Protein AF-A0A7S1STJ5-F1 (afdb_monomer_lite)

Organism: NCBI:txid63592

Foldseek 3Di:
DDDDDDDPDDDDDDDDDPPWDFDDDPPPDDDDTDIWDQDPNDTDDDPVRVVVVVVVVVPDDDPPVPVVVVVVPVDDDDDDDPPPWDKDKAADDLEAEAEQPHDEWADDPPDDPPDRYGPAIWIWTQQDDPRNPDIDTDLQQKAKPDDPDPPDDGHRCVVRNNVVFPDDSNAFDKGKIKIWGFDPPDPPGDIDIGIHIYGNAYDEDVCWDTDPVRRDIADNNDDVVVCVVPDPDDDDDDDDDDDPPFAFKDKAFDDDLEAAAEAPDAEAAFDPVDPVQHDDVVRHYGPAMWIWGADPVRDIDTPLQQKFKQQDPCCLDDPNHSPPRRSDHPDDPDHGHGRPHPQDDSNDDQQDKTKMKIKGAHPHCSNDPVRIDIDIRIYGHHHPDDPCWDQAPQQRDTDNDPNVCVVVVVDDDDPFDWWAKDFQDDLEAEDEQQDADQAQLAEFPDQDSVPSPSRYTMHIHGPDPFDWDFDPPFPWVDPQADSVCNRRRNGDADKIKTWGWTGTSSRDIYDIGIGIYGHHHDDWDKDKDWAWDPPDDDPVSVVVVQVVCPPPVNPDPVSLVVLVVVCVVPCVPPVFDSVQKDWPGWDWDADPNTITTITIITGD

Secondary structure (DSSP, 8-state):
--PPP----------PPTT--BPP-GGG--PPP-B-EEETTEEE-SHHHHHHHHHHHTT--TTSSHHHHHHHHSS-S--S------EEEEES-SEEEEETT----BPPTT--TTSSSB--EEEEE-S-TT-TT--EE-GGG-EES--SSTTPPP-BHHHHTTTTS---TTS-EEEEEEEEE--TT-TTS--EEEEEEEEEE--PPBTB-B-TTSS-B-BTTB-HHHHHTT----------------PPPEEEESS-SEEEEETTPPPEE--TT-TT-SSBTTB-EE--EEEEEE-TTS-EEE-GGGEEES--GGGGSTTT--TT-BTT-SS-PPTTPBPS-TT--TTSPTT-EEEEEEEE--SS-TT-GGG-EEEEEEEEEE--SPTT-EEETTTTEEESS-HHHHHHHT-S-S--PPPEEEESS-SEEEEETTPPPSS--SB-SSS-TTTS-TT-SEEEE-SSS--EE-----EESSTT--HHHHHHT-PPSEEEEEEE--EETT--B---EEEEEEEE----EEEEEEEE-TT--SHHHHHHHHHHHHGGGG-SHHHHHHHHHHHHHHHHHH---GGGEEEEEEEEEEETTEEEEEEEEEE-

pLDDT: mean 75.42, std 16.95, range [32.88, 96.5]

Structure (mmCIF, N/CA/C/O backbone):
data_AF-A0A7S1STJ5-F1
#
_entry.id   AF-A0A7S1STJ5-F1
#
loop_
_atom_site.group_PDB
_atom_site.id
_atom_site.type_symbol
_atom_site.label_atom_id
_atom_site.label_alt_id
_atom_site.label_comp_id
_atom_site.label_asym_id
_atom_site.label_entity_id
_atom_site.label_seq_id
_atom_site.pdbx_PDB_ins_code
_atom_site.Cartn_x
_atom_site.Cartn_y
_atom_site.Cartn_z
_atom_site.occupancy
_atom_site.B_iso_or_equiv
_atom_site.auth_seq_id
_atom_site.auth_comp_id
_atom_site.auth_asym_id
_atom_site.auth_atom_id
_atom_site.pdbx_PDB_model_num
ATOM 1 N N . MET A 1 1 ? -14.440 -65.639 50.745 1.00 37.34 1 MET A N 1
ATOM 2 C CA . MET A 1 1 ? -13.569 -64.457 50.574 1.00 37.34 1 MET A CA 1
ATOM 3 C C . MET A 1 1 ? -13.535 -64.124 49.098 1.00 37.34 1 MET A C 1
ATOM 5 O O . MET A 1 1 ? -13.325 -65.032 48.309 1.00 37.34 1 MET A O 1
ATOM 9 N N . GLY A 1 2 ? -13.811 -62.869 48.757 1.00 35.41 2 GLY A N 1
ATOM 10 C CA . GLY A 1 2 ? -13.918 -62.371 47.385 1.00 35.41 2 GLY A CA 1
ATOM 11 C C . GLY A 1 2 ? -14.925 -61.227 47.335 1.00 35.41 2 GLY A C 1
ATOM 12 O O . GLY A 1 2 ? -16.040 -61.422 46.870 1.00 35.41 2 GLY A O 1
ATOM 13 N N . MET A 1 3 ? -14.561 -60.093 47.947 1.00 32.88 3 MET A N 1
ATOM 14 C CA . MET A 1 3 ? -15.344 -58.854 47.955 1.00 32.88 3 MET A CA 1
ATOM 15 C C . MET A 1 3 ? -15.446 -58.297 46.533 1.00 32.88 3 MET A C 1
ATOM 17 O O . MET A 1 3 ? -14.428 -58.101 45.873 1.00 32.88 3 MET A O 1
ATOM 21 N N . VAL A 1 4 ? -16.676 -58.046 46.090 1.00 35.16 4 VAL A N 1
ATOM 22 C CA . VAL A 1 4 ? -16.989 -57.279 44.883 1.00 35.16 4 VAL A CA 1
ATOM 23 C C . VAL A 1 4 ? -16.918 -55.798 45.257 1.00 35.16 4 VAL A C 1
ATOM 25 O O . VAL A 1 4 ? -17.493 -55.383 46.259 1.00 35.16 4 VAL A O 1
ATOM 28 N N . SER A 1 5 ? -16.139 -55.042 44.489 1.00 37.56 5 SER A N 1
ATOM 29 C CA . SER A 1 5 ? -15.895 -53.609 44.649 1.00 37.56 5 SER A CA 1
ATOM 30 C C . SER A 1 5 ? -17.166 -52.799 44.366 1.00 37.56 5 SER A C 1
ATOM 32 O O . SER A 1 5 ? -17.659 -52.813 43.242 1.00 37.56 5 SER A O 1
ATOM 34 N N . ASP A 1 6 ? -17.655 -52.078 45.378 1.00 40.31 6 ASP A N 1
ATOM 35 C CA . ASP A 1 6 ? -18.705 -51.058 45.275 1.00 40.31 6 ASP A CA 1
ATOM 36 C C . ASP A 1 6 ? -18.221 -49.866 44.426 1.00 40.31 6 ASP A C 1
ATOM 38 O O . ASP A 1 6 ? -17.415 -49.045 44.874 1.00 40.31 6 ASP A O 1
ATOM 42 N N . GLU A 1 7 ? -18.743 -49.732 43.206 1.00 38.06 7 GLU A N 1
ATOM 43 C CA . GLU A 1 7 ? -18.657 -48.493 42.428 1.00 38.06 7 GLU A CA 1
ATOM 44 C C . GLU A 1 7 ? -19.532 -47.417 43.092 1.00 38.06 7 GLU A C 1
ATOM 46 O O . GLU A 1 7 ? -20.757 -47.379 42.943 1.00 38.06 7 GLU A O 1
ATOM 51 N N . LYS A 1 8 ? -18.902 -46.511 43.845 1.00 36.31 8 LYS A N 1
ATOM 52 C CA . LYS A 1 8 ? -19.561 -45.311 44.374 1.00 36.31 8 LYS A CA 1
ATOM 53 C C . LYS A 1 8 ? -19.901 -44.357 43.225 1.00 36.31 8 LYS A C 1
ATOM 55 O O . LYS A 1 8 ? -19.104 -43.491 42.873 1.00 36.31 8 LYS A O 1
ATOM 60 N N . ARG A 1 9 ? -21.105 -44.480 42.663 1.00 37.47 9 ARG A N 1
ATOM 61 C CA . ARG A 1 9 ? -21.676 -43.476 41.751 1.00 37.47 9 ARG A CA 1
ATOM 62 C C . ARG A 1 9 ? -21.952 -42.187 42.527 1.00 37.47 9 ARG A C 1
ATOM 64 O O . ARG A 1 9 ? -22.750 -42.176 43.462 1.00 37.47 9 ARG A O 1
ATOM 71 N N . ARG A 1 10 ? -21.280 -41.099 42.152 1.00 40.88 10 ARG A N 1
ATOM 72 C CA . ARG A 1 10 ? -21.507 -39.761 42.709 1.00 40.88 10 ARG A CA 1
ATOM 73 C C . ARG A 1 10 ? -22.711 -39.156 41.980 1.00 40.88 10 ARG A C 1
ATOM 75 O O . ARG A 1 10 ? -22.597 -38.802 40.813 1.00 40.88 10 ARG A O 1
ATOM 82 N N . LEU A 1 11 ? -23.872 -39.099 42.635 1.00 41.25 11 LEU A N 1
ATOM 83 C CA . LEU A 1 11 ? -25.016 -38.343 42.117 1.00 41.25 11 LEU A CA 1
ATOM 84 C C . LEU A 1 11 ? -24.726 -36.848 42.291 1.00 41.25 11 LEU A C 1
ATOM 86 O O . LEU A 1 11 ? -24.525 -36.392 43.416 1.00 41.25 11 LEU A O 1
ATOM 90 N N . VAL A 1 12 ? -24.715 -36.102 41.190 1.00 51.16 12 VAL A N 1
ATOM 91 C CA . VAL A 1 12 ? -24.687 -34.636 41.193 1.00 51.16 12 VAL A CA 1
ATOM 92 C C . VAL A 1 12 ? -26.090 -34.165 40.825 1.00 51.16 12 VAL A C 1
ATOM 94 O O . VAL A 1 12 ? -26.603 -34.531 39.771 1.00 51.16 12 VAL A O 1
ATOM 97 N N . TYR A 1 13 ? -26.728 -33.405 41.715 1.00 48.94 13 TYR A N 1
ATOM 98 C CA . TYR A 1 13 ? -28.016 -32.769 41.447 1.00 48.94 13 TYR A CA 1
ATOM 99 C C . TYR A 1 13 ? -27.747 -31.373 40.889 1.00 48.94 13 TYR A C 1
ATOM 101 O O . TYR A 1 13 ? -27.229 -30.522 41.608 1.00 48.94 13 TYR A O 1
ATOM 109 N N . VAL A 1 14 ? -28.090 -31.154 39.622 1.00 64.38 14 VAL A N 1
ATOM 110 C CA . VAL A 1 14 ? -28.081 -29.827 38.995 1.00 64.38 14 VAL A CA 1
ATOM 111 C C . VAL A 1 14 ? -29.519 -29.333 38.950 1.00 64.38 14 VAL A C 1
ATOM 113 O O . VAL A 1 14 ? -30.405 -30.066 38.512 1.00 64.38 14 VAL A O 1
ATOM 116 N N . ASN A 1 15 ? -29.760 -28.131 39.470 1.00 71.75 15 ASN A N 1
ATOM 117 C CA . ASN A 1 15 ? -31.089 -27.535 39.544 1.00 71.75 15 ASN A CA 1
ATOM 118 C C . ASN A 1 15 ? -31.084 -26.248 38.718 1.00 71.75 15 ASN A C 1
ATOM 120 O O . ASN A 1 15 ? -30.435 -25.283 39.114 1.00 71.75 15 ASN A O 1
ATOM 124 N N . CYS A 1 16 ? -31.765 -26.264 37.574 1.00 77.31 16 CYS A N 1
ATOM 125 C CA . CYS A 1 16 ? -31.781 -25.134 36.651 1.00 77.31 16 CYS A CA 1
ATOM 126 C C . CYS A 1 16 ? -32.934 -24.159 36.951 1.00 77.31 16 CYS A C 1
ATOM 128 O O . CYS A 1 16 ? -33.992 -24.594 37.425 1.00 77.31 16 CYS A O 1
ATOM 130 N N . PRO A 1 17 ? -32.746 -22.853 36.692 1.00 76.88 17 PRO A N 1
ATOM 131 C CA . PRO A 1 17 ? -33.805 -21.850 36.710 1.00 76.88 17 PRO A CA 1
ATOM 132 C C . PRO A 1 17 ? -35.039 -22.236 35.866 1.00 76.88 17 PRO A C 1
ATOM 134 O O . PRO A 1 17 ? -34.932 -22.993 34.897 1.00 76.88 17 PRO A O 1
ATOM 137 N N . PRO A 1 18 ? -36.240 -21.721 36.196 1.00 63.88 18 PRO A N 1
ATOM 138 C CA . PRO A 1 18 ? -37.451 -21.989 35.422 1.00 63.88 18 PRO A CA 1
ATOM 139 C C . PRO A 1 18 ? -37.315 -21.530 33.963 1.00 63.88 18 PRO A C 1
ATOM 141 O O . PRO A 1 18 ? -37.124 -20.346 33.706 1.00 63.88 18 PRO A O 1
ATOM 144 N N . GLY A 1 19 ? -37.473 -22.460 33.018 1.00 72.44 19 GLY A N 1
ATOM 145 C CA . GLY A 1 19 ? -37.332 -22.202 31.576 1.00 72.44 19 GLY A CA 1
ATOM 146 C C . GLY A 1 19 ? -36.034 -22.737 30.968 1.00 72.44 19 GLY A C 1
ATOM 147 O O . GLY A 1 19 ? -35.928 -22.806 29.748 1.00 72.44 19 GLY A O 1
ATOM 148 N N . GLU A 1 20 ? -35.094 -23.187 31.799 1.00 81.00 20 GLU A N 1
ATOM 149 C CA . GLU A 1 20 ? -33.835 -23.793 31.371 1.00 81.00 20 GLU A CA 1
ATOM 150 C C . GLU A 1 20 ? -33.890 -25.326 31.478 1.00 81.00 20 GLU A C 1
ATOM 152 O O . GLU A 1 20 ? -34.545 -25.891 32.360 1.00 81.00 20 GLU A O 1
ATOM 157 N N . ILE A 1 21 ? -33.198 -26.019 30.575 1.00 80.12 21 ILE A N 1
ATOM 158 C CA . ILE A 1 21 ? -33.030 -27.475 30.580 1.00 80.12 21 ILE A CA 1
ATOM 159 C C . ILE A 1 21 ? -31.585 -27.842 30.927 1.00 80.12 21 ILE A C 1
ATOM 161 O O . ILE A 1 21 ? -30.655 -27.084 30.673 1.00 80.12 21 ILE A O 1
ATOM 165 N N . ILE A 1 22 ? -31.378 -29.025 31.505 1.00 79.81 22 ILE A N 1
ATOM 166 C CA . ILE A 1 22 ? -30.025 -29.547 31.742 1.00 79.81 22 ILE A CA 1
ATOM 167 C C . ILE A 1 22 ? -29.443 -29.989 30.399 1.00 79.81 22 ILE A C 1
ATOM 169 O O . ILE A 1 22 ? -30.043 -30.814 29.703 1.00 79.81 22 ILE A O 1
ATOM 173 N N . CYS A 1 23 ? -28.270 -29.468 30.053 1.00 80.50 23 CYS A N 1
ATOM 174 C CA . CYS A 1 23 ? -27.605 -29.780 28.798 1.00 80.50 23 CYS A CA 1
ATOM 175 C C . CYS A 1 23 ? -27.088 -31.232 28.780 1.00 80.50 23 CYS A C 1
ATOM 177 O O . CYS A 1 23 ? -26.470 -31.678 29.755 1.00 80.50 23 CYS A O 1
ATOM 179 N N . PRO A 1 24 ? -27.328 -32.003 27.701 1.00 64.94 24 PRO A N 1
ATOM 180 C CA . PRO A 1 24 ? -26.800 -33.356 27.584 1.00 64.94 24 PRO A CA 1
ATOM 181 C C . PRO A 1 24 ? -25.272 -33.325 27.431 1.00 64.94 24 PRO A C 1
ATOM 183 O O . PRO A 1 24 ? -24.729 -32.493 26.709 1.00 64.94 24 PRO A O 1
ATOM 186 N N . LEU A 1 25 ? -24.575 -34.253 28.095 1.00 63.88 25 LEU A N 1
ATOM 187 C CA . LEU A 1 25 ? -23.127 -34.423 27.944 1.00 63.88 25 LEU A CA 1
ATOM 188 C C . LEU A 1 25 ? -22.807 -34.846 26.505 1.00 63.88 25 LEU A C 1
ATOM 190 O O . LEU A 1 25 ? -23.194 -35.938 26.082 1.00 63.88 25 LEU A O 1
ATOM 194 N N . ILE A 1 26 ? -22.096 -33.991 25.773 1.00 49.69 26 ILE A N 1
ATOM 195 C CA . ILE A 1 26 ? -21.639 -34.278 24.412 1.00 49.69 26 ILE A CA 1
ATOM 196 C C . ILE A 1 26 ? -20.518 -35.334 24.502 1.00 49.69 26 ILE A C 1
ATOM 198 O O . ILE A 1 26 ? -19.576 -35.204 25.284 1.00 49.69 26 ILE A O 1
ATOM 202 N N . ASP A 1 27 ? -20.669 -36.431 23.758 1.00 46.19 27 ASP A N 1
ATOM 203 C CA . ASP A 1 27 ? -19.692 -37.522 23.584 1.00 46.19 27 ASP A CA 1
ATOM 204 C C . ASP A 1 27 ? -19.257 -38.316 24.825 1.00 46.19 27 ASP A C 1
ATOM 206 O O . ASP A 1 27 ? -18.177 -38.909 24.857 1.00 46.19 27 ASP A O 1
ATOM 210 N N . GLY A 1 28 ? -20.092 -38.385 25.865 1.00 48.00 28 GLY A N 1
ATOM 211 C CA . GLY A 1 28 ? -19.843 -39.277 27.008 1.00 48.00 28 GLY A CA 1
ATOM 212 C C . GLY A 1 28 ? -18.570 -38.960 27.808 1.00 48.00 28 GLY A C 1
ATOM 213 O O . GLY A 1 28 ? -18.177 -39.752 28.669 1.00 48.00 28 GLY A O 1
ATOM 214 N N . ARG A 1 29 ? -17.933 -37.808 27.562 1.00 45.75 29 ARG A N 1
ATOM 215 C CA . ARG A 1 29 ? -16.833 -37.288 28.379 1.00 45.75 29 ARG A CA 1
ATOM 216 C C . ARG A 1 29 ? -17.411 -36.633 29.633 1.00 45.75 29 ARG A C 1
ATOM 218 O O . ARG A 1 29 ? -18.421 -35.937 29.586 1.00 45.75 29 ARG A O 1
ATOM 225 N N . ALA A 1 30 ? -16.789 -36.897 30.778 1.00 45.50 30 ALA A N 1
ATOM 226 C CA . ALA A 1 30 ? -17.242 -36.413 32.078 1.00 45.50 30 ALA A CA 1
ATOM 227 C C . ALA A 1 30 ? -16.965 -34.904 32.239 1.00 45.50 30 ALA A C 1
ATOM 229 O O . ALA A 1 30 ? -15.931 -34.522 32.777 1.00 45.50 30 ALA A O 1
ATOM 230 N N . GLY A 1 31 ? -17.882 -34.060 31.767 1.00 60.03 31 GLY A N 1
ATOM 231 C CA . GLY A 1 31 ? -17.937 -32.628 32.082 1.00 60.03 31 GLY A CA 1
ATOM 232 C C . GLY A 1 31 ? -18.937 -32.318 33.210 1.00 60.03 31 GLY A C 1
ATOM 233 O O . GLY A 1 31 ? -19.781 -33.162 33.533 1.00 60.03 31 GLY A O 1
ATOM 234 N N . PRO A 1 32 ? -18.863 -31.134 33.847 1.00 62.59 32 PRO A N 1
ATOM 235 C CA . PRO A 1 32 ? -19.919 -30.668 34.742 1.00 62.59 32 PRO A CA 1
ATOM 236 C C . PRO A 1 32 ? -21.214 -30.451 33.944 1.00 62.59 32 PRO A C 1
ATOM 238 O O . PRO A 1 32 ? -21.195 -29.868 32.865 1.00 62.59 32 PRO A O 1
ATOM 241 N N . ALA A 1 33 ? -22.347 -30.935 34.459 1.00 67.00 33 ALA A N 1
ATOM 242 C CA . ALA A 1 33 ? -23.645 -30.667 33.847 1.00 67.00 33 ALA A CA 1
ATOM 243 C C . ALA A 1 33 ? -24.011 -29.186 34.043 1.00 67.00 33 ALA A C 1
ATOM 245 O O . ALA A 1 33 ? -24.039 -28.703 35.176 1.00 67.00 33 ALA A O 1
ATOM 246 N N . THR A 1 34 ? -24.279 -28.485 32.943 1.00 80.75 34 THR A N 1
ATOM 247 C CA . THR A 1 34 ? -24.654 -27.066 32.910 1.00 80.75 34 THR A CA 1
ATOM 248 C C . THR A 1 34 ? -26.129 -26.894 32.544 1.00 80.75 34 THR A C 1
ATOM 250 O O . THR A 1 34 ? -26.768 -27.805 32.003 1.00 80.75 34 THR A O 1
ATOM 253 N N . CYS A 1 35 ? -26.689 -25.736 32.892 1.00 80.25 35 CYS A N 1
ATOM 254 C CA . CYS A 1 35 ? -28.040 -25.341 32.505 1.00 80.25 35 CYS A CA 1
ATOM 255 C C . CYS A 1 35 ? -28.001 -24.605 31.164 1.00 80.25 35 CYS A C 1
ATOM 257 O O . CYS A 1 35 ? -27.044 -23.893 30.870 1.00 80.25 35 CYS A O 1
ATOM 259 N N . SER A 1 36 ? -29.014 -24.816 30.332 1.00 79.62 36 SER A N 1
ATOM 260 C CA . SER A 1 36 ? -29.137 -24.142 29.044 1.00 79.62 36 SER A CA 1
ATOM 261 C C . SER A 1 36 ? -29.586 -22.698 29.222 1.00 79.62 36 SER A C 1
ATOM 263 O O . SER A 1 36 ? -30.495 -22.463 30.011 1.00 79.62 36 SER A O 1
ATOM 265 N N . ILE A 1 37 ? -29.125 -21.779 28.383 1.00 75.00 37 ILE A N 1
ATOM 266 C CA . ILE A 1 37 ? -29.679 -20.420 28.332 1.00 75.00 37 ILE A CA 1
ATOM 267 C C . ILE A 1 37 ? -30.558 -20.289 27.092 1.00 75.00 37 ILE A C 1
ATOM 269 O O . ILE A 1 37 ? -30.177 -20.703 25.996 1.00 75.00 37 ILE A O 1
ATOM 273 N N . THR A 1 38 ? -31.759 -19.731 27.266 1.00 66.56 38 THR A N 1
ATOM 274 C CA . THR A 1 38 ? -32.644 -19.414 26.140 1.00 66.56 38 THR A CA 1
ATOM 275 C C . THR A 1 38 ? -32.473 -17.948 25.774 1.00 66.56 38 THR A C 1
ATOM 277 O O . THR A 1 38 ? -32.998 -17.067 26.449 1.00 66.56 38 THR A O 1
ATOM 280 N N . ALA A 1 39 ? -31.751 -17.697 24.686 1.00 61.47 39 ALA A N 1
ATOM 281 C CA . ALA A 1 39 ? -31.570 -16.373 24.110 1.00 61.47 39 ALA A CA 1
ATOM 282 C C . ALA A 1 39 ? -32.108 -16.390 22.675 1.00 61.47 39 ALA A C 1
ATOM 284 O O . ALA A 1 39 ? -31.948 -17.375 21.957 1.00 61.47 39 ALA A O 1
ATOM 285 N N . PHE A 1 40 ? -32.807 -15.328 22.269 1.00 63.62 40 PHE A N 1
ATOM 286 C CA . PHE A 1 40 ? -33.353 -15.190 20.908 1.00 63.62 40 PHE A CA 1
ATOM 287 C C . PHE A 1 40 ? -34.279 -16.344 20.460 1.00 63.62 40 PHE A C 1
ATOM 289 O O . PHE A 1 40 ? -34.378 -16.666 19.281 1.00 63.62 40 PHE A O 1
ATOM 296 N N . GLY A 1 41 ? -34.979 -16.985 21.405 1.00 70.19 41 GLY A N 1
ATOM 297 C CA . GLY A 1 41 ? -35.897 -18.096 21.120 1.00 70.19 41 GLY A CA 1
ATOM 298 C C . GLY A 1 41 ? -35.216 -19.439 20.824 1.00 70.19 41 GLY A C 1
ATOM 299 O O . GLY A 1 41 ? -35.915 -20.404 20.517 1.00 70.19 41 GLY A O 1
ATOM 300 N N . GLN A 1 42 ? -33.889 -19.520 20.951 1.00 61.34 42 GLN A N 1
ATOM 301 C CA . GLN A 1 42 ? -33.124 -20.760 20.845 1.00 61.34 42 GLN A CA 1
ATOM 302 C C . GLN A 1 42 ? -32.486 -21.121 22.189 1.00 61.34 42 GLN A C 1
ATOM 304 O O . GLN A 1 42 ? -32.014 -20.264 22.935 1.00 61.34 42 GLN A O 1
ATOM 309 N N . THR A 1 43 ? -32.503 -22.413 22.508 1.00 73.00 43 THR A N 1
ATOM 310 C CA . THR A 1 43 ? -31.938 -22.961 23.743 1.00 73.00 43 THR A CA 1
ATOM 311 C C . THR A 1 43 ? -30.510 -23.424 23.470 1.00 73.00 43 THR A C 1
ATOM 313 O O . THR A 1 43 ? -30.310 -24.396 22.743 1.00 73.00 43 THR A O 1
ATOM 316 N N . ASN A 1 44 ? -29.529 -22.731 24.048 1.00 74.00 44 ASN A N 1
ATOM 317 C CA . ASN A 1 44 ? -28.104 -22.978 23.832 1.00 74.00 44 ASN A CA 1
ATOM 318 C C . ASN A 1 44 ? -27.463 -23.689 25.031 1.00 74.00 44 ASN A C 1
ATOM 320 O O . ASN A 1 44 ? -27.851 -23.475 26.180 1.00 74.00 44 ASN A O 1
ATOM 324 N N . CYS A 1 45 ? -26.464 -24.527 24.750 1.00 74.06 45 CYS A N 1
ATOM 325 C CA . CYS A 1 45 ? -25.724 -25.331 25.723 1.00 74.06 45 CYS A CA 1
ATOM 326 C C . CYS A 1 45 ? -24.209 -25.196 25.503 1.00 74.06 45 CYS A C 1
ATOM 328 O O . CYS A 1 45 ? -23.770 -25.088 24.361 1.00 74.06 45 CYS A O 1
ATOM 330 N N . GLY A 1 46 ? -23.414 -25.268 26.578 1.00 67.31 46 GLY A N 1
ATOM 331 C CA . GLY A 1 46 ? -21.942 -25.209 26.519 1.00 67.31 46 GLY A CA 1
ATOM 332 C C . GLY A 1 46 ? -21.372 -23.785 26.577 1.00 67.31 46 GLY A C 1
ATOM 333 O O . GLY A 1 46 ? -22.054 -22.877 27.038 1.00 67.31 46 GLY A O 1
ATOM 334 N N . GLU A 1 47 ? -20.138 -23.591 26.101 1.00 53.03 47 GLU A N 1
ATOM 335 C CA . GLU A 1 47 ? -19.389 -22.314 26.168 1.00 53.03 47 GLU A CA 1
ATOM 336 C C . GLU A 1 47 ? -20.130 -21.134 25.515 1.00 53.03 47 GLU A C 1
ATOM 338 O O . GLU A 1 47 ? -20.035 -19.996 25.969 1.00 53.03 47 GLU A O 1
ATOM 343 N N . ASN A 1 48 ? -20.959 -21.412 24.505 1.00 49.81 48 ASN A N 1
ATOM 344 C CA . ASN A 1 48 ? -21.801 -20.404 23.863 1.00 49.81 48 ASN A CA 1
ATOM 345 C C . ASN A 1 48 ? -22.825 -19.793 24.831 1.00 49.81 48 ASN A C 1
ATOM 347 O O . ASN A 1 48 ? -23.148 -18.617 24.701 1.00 49.81 48 ASN A O 1
ATOM 351 N N . ALA A 1 49 ? -23.326 -20.559 25.807 1.00 57.81 49 ALA A N 1
ATOM 352 C CA . ALA A 1 49 ? -24.255 -20.043 26.811 1.00 57.81 49 ALA A CA 1
ATOM 353 C C . ALA A 1 49 ? -23.563 -19.032 27.744 1.00 57.81 49 ALA A C 1
ATOM 355 O O . ALA A 1 49 ? -24.143 -17.988 28.030 1.00 57.81 49 ALA A O 1
ATOM 356 N N . ASP A 1 50 ? -22.312 -19.288 28.135 1.00 54.16 50 ASP A N 1
ATOM 357 C CA . ASP A 1 50 ? -21.539 -18.394 29.009 1.00 54.16 50 ASP A CA 1
ATOM 358 C C . ASP A 1 50 ? -21.175 -17.078 28.298 1.00 54.16 50 ASP A C 1
ATOM 360 O O . ASP A 1 50 ? -21.262 -15.998 28.883 1.00 54.16 50 ASP A O 1
ATOM 364 N N . VAL A 1 51 ? -20.842 -17.134 27.004 1.00 49.34 51 VAL A N 1
ATOM 365 C CA . VAL A 1 51 ? -20.592 -15.937 26.179 1.00 49.34 51 VAL A CA 1
ATOM 366 C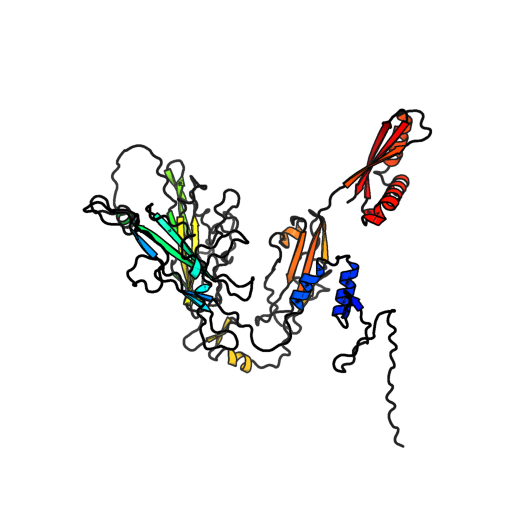 C . VAL A 1 51 ? -21.874 -15.118 25.979 1.00 49.34 51 VAL A C 1
ATOM 368 O O . VAL A 1 51 ? -21.854 -13.894 26.107 1.00 49.34 51 VAL A O 1
ATOM 371 N N . LEU A 1 52 ? -23.010 -15.777 25.723 1.00 50.34 52 LEU A N 1
ATOM 372 C CA . LEU A 1 52 ? -24.314 -15.121 25.561 1.00 50.34 52 LEU A CA 1
ATOM 373 C C . LEU A 1 52 ? -24.838 -14.496 26.861 1.00 50.34 52 LEU A C 1
ATOM 375 O O . LEU A 1 52 ? -25.430 -13.418 26.807 1.00 50.34 52 LEU A O 1
ATOM 379 N N . ALA A 1 53 ? -24.594 -15.128 28.012 1.00 54.78 53 ALA A N 1
ATOM 380 C CA . ALA A 1 53 ? -24.904 -14.556 29.321 1.00 54.78 53 ALA A CA 1
ATOM 381 C C . ALA A 1 53 ? -24.141 -13.242 29.544 1.00 54.78 53 ALA A C 1
ATOM 383 O O . ALA A 1 53 ? -24.734 -12.232 29.919 1.00 54.78 53 ALA A O 1
ATOM 384 N N . ASN A 1 54 ? -22.847 -13.232 29.212 1.00 52.00 54 ASN A N 1
ATOM 385 C CA . ASN A 1 54 ? -22.000 -12.052 29.364 1.00 52.00 54 ASN A CA 1
ATOM 386 C C . ASN A 1 54 ? -22.378 -10.917 28.401 1.00 52.00 54 ASN A C 1
ATOM 388 O O . ASN A 1 54 ? -22.267 -9.756 28.776 1.00 52.00 54 ASN A O 1
ATOM 392 N N . LEU A 1 55 ? -22.854 -11.220 27.186 1.00 46.97 55 LEU A N 1
ATOM 393 C CA . LEU A 1 55 ? -23.291 -10.209 26.210 1.00 46.97 55 LEU A CA 1
ATOM 394 C C . LEU A 1 55 ? -24.631 -9.548 26.571 1.00 46.97 55 LEU A C 1
ATOM 396 O O . LEU A 1 55 ? -24.846 -8.382 26.240 1.00 46.97 55 LEU A O 1
ATOM 400 N N . GLN A 1 56 ? -25.529 -10.258 27.258 1.00 51.94 56 GLN A N 1
ATOM 401 C CA . GLN A 1 56 ? -26.791 -9.678 27.734 1.00 51.94 56 GLN A CA 1
ATOM 402 C C . GLN A 1 56 ? -26.584 -8.715 28.913 1.00 51.94 56 GLN A C 1
ATOM 404 O O . GLN A 1 56 ? -27.293 -7.711 29.001 1.00 51.94 56 GLN A O 1
ATOM 409 N N . ASP A 1 57 ? -25.578 -8.958 29.756 1.00 47.56 57 ASP A N 1
ATOM 410 C CA . ASP A 1 57 ? -25.256 -8.098 30.904 1.00 47.56 57 ASP A CA 1
ATOM 411 C C . ASP A 1 57 ? -24.641 -6.735 30.511 1.00 47.56 57 ASP A C 1
ATOM 413 O O . ASP A 1 57 ? -24.696 -5.792 31.299 1.00 47.56 57 ASP A O 1
ATOM 417 N N . VAL A 1 58 ? -24.122 -6.574 29.282 1.00 42.84 58 VAL A N 1
ATOM 418 C CA . VAL A 1 58 ? -23.572 -5.294 28.765 1.00 42.84 58 VAL A CA 1
ATOM 419 C C . VAL A 1 58 ? -24.551 -4.460 27.925 1.00 42.84 58 VAL A C 1
ATOM 421 O O . VAL A 1 58 ? -24.160 -3.445 27.350 1.00 42.84 58 VAL A O 1
ATOM 424 N N . GLY A 1 59 ? -25.837 -4.824 27.877 1.00 34.62 59 GLY A N 1
ATOM 425 C CA . GLY A 1 59 ? -26.888 -3.948 27.337 1.00 34.62 59 GLY A CA 1
ATOM 426 C C . GLY A 1 59 ? -26.873 -3.739 25.816 1.00 34.62 59 GLY A C 1
ATOM 427 O O . GLY A 1 59 ? -27.502 -2.800 25.326 1.00 34.62 59 GLY A O 1
ATOM 428 N N . LEU A 1 60 ? -26.193 -4.602 25.056 1.00 40.56 60 LEU A N 1
ATOM 429 C CA . LEU A 1 60 ? -26.264 -4.593 23.594 1.00 40.56 60 LEU A CA 1
ATOM 430 C C . LEU A 1 60 ? -27.667 -5.033 23.148 1.00 40.56 60 LEU A C 1
ATOM 432 O O . LEU A 1 60 ? -28.098 -6.159 23.403 1.00 40.56 60 LEU A O 1
ATOM 436 N N . SER A 1 61 ? -28.407 -4.115 22.520 1.00 45.00 61 SER A N 1
ATOM 437 C CA . SER A 1 61 ? -29.752 -4.385 22.013 1.00 45.00 61 SER A CA 1
ATOM 438 C C . SER A 1 61 ? -29.721 -5.211 20.720 1.00 45.00 61 SER A C 1
ATOM 440 O O . SER A 1 61 ? -28.705 -5.316 20.032 1.00 45.00 61 SER A O 1
ATOM 442 N N . ALA A 1 62 ? -30.874 -5.812 20.420 1.00 43.56 62 ALA A N 1
ATOM 443 C CA . ALA A 1 62 ? -31.094 -6.890 19.456 1.00 43.56 62 ALA A CA 1
ATOM 444 C C . ALA A 1 62 ? -30.633 -6.639 18.006 1.00 43.56 62 ALA A C 1
ATOM 446 O O . ALA A 1 62 ? -30.536 -7.602 17.249 1.00 43.56 62 ALA A O 1
ATOM 447 N N . ASP A 1 63 ? -30.324 -5.402 17.621 1.00 43.62 63 ASP A N 1
ATOM 448 C CA . ASP A 1 63 ? -30.057 -5.065 16.220 1.00 43.62 63 ASP A CA 1
ATOM 449 C C . ASP A 1 63 ? -28.575 -5.220 15.823 1.00 43.62 63 ASP A C 1
ATOM 451 O O . ASP A 1 63 ? -28.292 -5.413 14.649 1.00 43.62 63 ASP A O 1
ATOM 455 N N . GLY A 1 64 ? -27.628 -5.219 16.774 1.00 38.88 64 GLY A N 1
ATOM 456 C CA . GLY A 1 64 ? -26.184 -5.326 16.473 1.00 38.88 64 GLY A CA 1
ATOM 457 C C . GLY A 1 64 ? -25.567 -6.726 16.615 1.00 38.88 64 GLY A C 1
ATOM 458 O O . GLY A 1 64 ? -24.457 -6.960 16.151 1.00 38.88 64 GLY A O 1
ATOM 459 N N . GLY A 1 65 ? -26.252 -7.665 17.277 1.00 41.22 65 GLY A N 1
ATOM 460 C CA . GLY A 1 65 ? -25.696 -8.991 17.594 1.00 41.22 65 GLY A CA 1
ATOM 461 C C . GLY A 1 65 ? -25.991 -10.092 16.570 1.00 41.22 65 GLY A C 1
ATOM 462 O O . GLY A 1 65 ? -25.359 -11.144 16.621 1.00 41.22 65 GLY A O 1
ATOM 463 N N . SER A 1 66 ? -26.955 -9.881 15.666 1.00 41.16 66 SER A N 1
ATOM 464 C CA . SER A 1 66 ? -27.389 -10.911 14.707 1.00 41.16 66 SER A CA 1
ATOM 465 C C . SER A 1 66 ? -26.469 -11.026 13.486 1.00 41.16 66 SER A C 1
ATOM 467 O O . SER A 1 66 ? -26.135 -12.146 13.108 1.00 41.16 66 SER A O 1
ATOM 469 N N . GLU A 1 67 ? -25.955 -9.906 12.961 1.00 45.03 67 GLU A N 1
ATOM 470 C CA . GLU A 1 67 ? -24.960 -9.900 11.870 1.00 45.03 67 GLU A CA 1
ATOM 471 C C . GLU A 1 67 ? -23.642 -10.569 12.289 1.00 45.03 67 GLU A C 1
ATOM 473 O O . GLU A 1 67 ? -23.064 -11.332 11.524 1.00 45.03 67 GLU A O 1
ATOM 478 N N . PHE A 1 68 ? -23.216 -10.389 13.544 1.00 41.31 68 PHE A N 1
ATOM 479 C CA . PHE A 1 68 ? -21.966 -10.966 14.054 1.00 41.31 68 PHE A CA 1
ATOM 480 C C . PHE A 1 68 ? -22.013 -12.500 14.232 1.00 41.31 68 PHE A C 1
ATOM 482 O O . PHE A 1 68 ? -20.975 -13.161 14.232 1.00 41.31 68 PHE A O 1
ATOM 489 N N . LEU A 1 69 ? -23.205 -13.089 14.410 1.00 39.41 69 LEU A N 1
ATOM 490 C CA . LEU A 1 69 ? -23.373 -14.531 14.649 1.00 39.41 69 LEU A CA 1
ATOM 491 C C . LEU A 1 69 ? -23.760 -15.321 13.392 1.00 39.41 69 LEU A C 1
ATOM 493 O O . LEU A 1 69 ? -23.392 -16.495 13.305 1.00 39.41 69 LEU A O 1
ATOM 497 N N . GLU A 1 70 ? -24.435 -14.710 12.411 1.00 46.31 70 GLU A N 1
ATOM 498 C CA . GLU A 1 70 ? -24.645 -15.348 11.099 1.00 46.31 70 GLU A CA 1
ATOM 499 C C . GLU A 1 70 ? -23.317 -15.545 10.347 1.00 46.31 70 GLU A C 1
ATOM 501 O O . GLU A 1 70 ? -23.150 -16.561 9.673 1.00 46.31 70 GLU A O 1
ATOM 50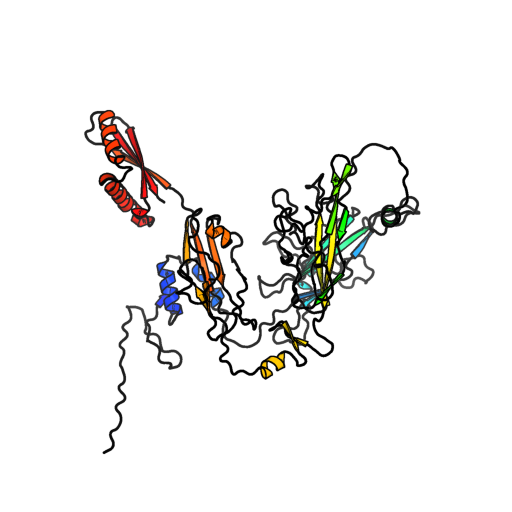6 N N . GLU A 1 71 ? -22.332 -14.669 10.568 1.00 46.19 71 GLU A N 1
ATOM 507 C CA . GLU A 1 71 ? -20.989 -14.772 9.981 1.00 46.19 71 GLU A CA 1
ATOM 508 C C . GLU A 1 71 ? -20.114 -15.863 10.644 1.00 46.19 71 GLU A C 1
ATOM 510 O O . GLU A 1 71 ? -19.255 -16.451 9.992 1.00 46.19 71 GLU A O 1
ATOM 515 N N . GLN A 1 72 ? -20.359 -16.226 11.914 1.00 41.25 72 GLN A N 1
ATOM 516 C CA . GLN A 1 72 ? -19.592 -17.286 12.597 1.00 41.25 72 GLN A CA 1
ATOM 517 C C . GLN A 1 72 ? -20.176 -18.701 12.472 1.00 41.25 72 GLN A C 1
ATOM 519 O O . GLN A 1 72 ? -19.445 -19.673 12.663 1.00 41.25 72 GLN A O 1
ATOM 524 N N . GLN A 1 73 ? -21.470 -18.861 12.177 1.00 42.00 73 GLN A N 1
ATOM 525 C CA . GLN A 1 73 ? -22.087 -20.195 12.101 1.00 42.00 73 GLN A CA 1
ATOM 526 C C . GLN A 1 73 ? -21.966 -20.871 10.728 1.00 42.00 73 GLN A C 1
ATOM 528 O O . GLN A 1 73 ? -22.245 -22.068 10.631 1.00 42.00 73 GLN A O 1
ATOM 533 N N . GLN A 1 74 ? -21.535 -20.157 9.682 1.00 42.53 74 GLN A N 1
ATOM 534 C CA . GLN A 1 74 ? -21.379 -20.742 8.345 1.00 42.53 74 GLN A CA 1
ATOM 535 C C . GLN A 1 74 ? -20.030 -21.416 8.085 1.00 42.53 74 GLN A C 1
ATOM 537 O O . GLN A 1 74 ? -19.955 -22.232 7.170 1.00 42.53 74 GLN A O 1
ATOM 542 N N . ASP A 1 75 ? -19.035 -21.222 8.950 1.00 42.19 75 ASP A N 1
ATOM 543 C CA . ASP A 1 75 ? -17.746 -21.901 8.840 1.00 42.19 75 ASP A CA 1
ATOM 544 C C . ASP A 1 75 ? -17.380 -22.638 10.129 1.00 42.19 75 ASP A C 1
ATOM 546 O O . ASP A 1 75 ? -16.850 -22.053 11.074 1.00 42.19 75 ASP A O 1
ATOM 550 N N . ARG A 1 76 ? -17.651 -23.954 10.149 1.00 39.53 76 ARG A N 1
ATOM 551 C CA . ARG A 1 76 ? -16.735 -25.021 10.622 1.00 39.53 76 ARG A CA 1
ATOM 552 C C . ARG A 1 76 ? -17.454 -26.367 10.780 1.00 39.53 76 ARG A C 1
ATOM 554 O O . ARG A 1 76 ? -18.083 -26.639 11.797 1.00 39.53 76 ARG A O 1
ATOM 561 N N . GLN A 1 77 ? -17.196 -27.286 9.851 1.00 34.00 77 GLN A N 1
ATOM 562 C CA . GLN A 1 77 ? -16.481 -28.532 10.166 1.00 34.00 77 GLN A CA 1
ATOM 563 C C . GLN A 1 77 ? -15.798 -29.093 8.900 1.00 34.00 77 GLN A C 1
ATOM 565 O O . GLN A 1 77 ? -16.218 -28.775 7.791 1.00 34.00 77 GLN A O 1
ATOM 570 N N . PRO A 1 78 ? -14.696 -29.847 9.060 1.00 53.78 78 PRO A N 1
ATOM 571 C CA . PRO A 1 78 ? -13.515 -29.719 8.218 1.00 53.78 78 PRO A CA 1
ATOM 572 C C . PRO A 1 78 ? -13.441 -30.799 7.139 1.00 53.78 78 PRO A C 1
ATOM 574 O O . PRO A 1 78 ? -13.706 -31.960 7.422 1.00 53.78 78 PRO A O 1
ATOM 577 N N . GLU A 1 79 ? -12.991 -30.427 5.941 1.00 40.03 79 GLU A N 1
ATOM 578 C CA . GLU A 1 79 ? -12.016 -31.187 5.149 1.00 40.03 79 GLU A CA 1
ATOM 579 C C . GLU A 1 79 ? -11.651 -30.415 3.867 1.00 40.03 79 GLU A C 1
ATOM 581 O O . GLU A 1 79 ? -12.512 -29.926 3.143 1.00 40.03 79 GLU A O 1
ATOM 586 N N . SER A 1 80 ? -10.350 -30.406 3.570 1.00 38.00 80 SER A N 1
ATOM 587 C CA . SER A 1 80 ? -9.655 -29.874 2.387 1.00 38.00 80 SER A CA 1
ATOM 588 C C . SER A 1 80 ? -9.242 -28.390 2.389 1.00 38.00 80 SER A C 1
ATOM 590 O O . SER A 1 80 ? -10.022 -27.479 2.613 1.00 38.00 80 SER A O 1
ATOM 592 N N . ALA A 1 81 ? -7.939 -28.206 2.163 1.00 40.28 81 ALA A N 1
ATOM 593 C CA . ALA A 1 81 ? -7.173 -26.967 2.121 1.00 40.28 81 ALA A CA 1
ATOM 594 C C . ALA A 1 81 ? -7.860 -25.804 1.380 1.00 40.28 81 ALA A C 1
ATOM 596 O O . ALA A 1 81 ? -8.137 -25.915 0.184 1.00 40.28 81 ALA A O 1
ATOM 597 N N . ASN A 1 82 ? -8.002 -24.666 2.070 1.00 41.50 82 ASN A N 1
ATOM 598 C CA . ASN A 1 82 ? -8.211 -23.353 1.460 1.00 41.50 82 ASN A CA 1
ATOM 599 C C . ASN A 1 82 ? -6.934 -22.945 0.721 1.00 41.50 82 ASN A C 1
ATOM 601 O O . ASN A 1 82 ? -6.070 -22.252 1.251 1.00 41.50 82 ASN A O 1
ATOM 605 N N . VAL A 1 83 ? -6.798 -23.424 -0.511 1.00 46.53 83 VAL A N 1
ATOM 606 C CA . VAL A 1 83 ? -5.919 -22.794 -1.492 1.00 46.53 83 VAL A CA 1
ATOM 607 C C . VAL A 1 83 ? -6.709 -21.606 -2.030 1.00 46.53 83 VAL A C 1
ATOM 609 O O . VAL A 1 83 ? -7.657 -21.802 -2.789 1.00 46.53 83 VAL A O 1
ATOM 612 N N . VAL A 1 84 ? -6.375 -20.394 -1.585 1.00 52.53 84 VAL A N 1
ATOM 613 C CA . VAL A 1 84 ? -6.928 -19.162 -2.162 1.00 52.53 84 VAL A CA 1
ATOM 614 C C . VAL A 1 84 ? -6.440 -19.086 -3.605 1.00 52.53 84 VAL A C 1
ATOM 616 O O . VAL A 1 84 ? -5.243 -19.180 -3.868 1.00 52.53 84 VAL A O 1
ATOM 619 N N . ALA A 1 85 ? -7.368 -18.996 -4.554 1.00 56.78 85 ALA A N 1
ATOM 620 C CA . ALA A 1 85 ? -7.031 -18.968 -5.971 1.00 56.78 85 ALA A CA 1
ATOM 621 C C . ALA A 1 85 ? -6.425 -17.617 -6.317 1.00 56.78 85 ALA A C 1
ATOM 623 O O . ALA A 1 85 ? -7.133 -16.609 -6.326 1.00 56.78 85 ALA A O 1
ATOM 624 N N . GLU A 1 86 ? -5.132 -17.582 -6.624 1.00 70.06 86 GLU A N 1
ATOM 625 C CA . GLU A 1 86 ? -4.528 -16.362 -7.138 1.00 70.06 86 GLU A CA 1
ATOM 626 C C . GLU A 1 86 ? -5.084 -16.068 -8.535 1.00 70.06 86 GLU A C 1
ATOM 628 O O . GLU A 1 86 ? -5.111 -16.925 -9.428 1.00 70.06 86 GLU A O 1
ATOM 633 N N . ALA A 1 87 ? -5.587 -14.848 -8.704 1.00 81.44 87 ALA A N 1
ATOM 634 C CA . ALA A 1 87 ? -6.007 -14.339 -9.995 1.00 81.44 87 ALA A CA 1
ATOM 635 C C . ALA A 1 87 ? -4.772 -13.859 -10.758 1.00 81.44 87 ALA A C 1
ATOM 637 O O . ALA A 1 87 ? -3.997 -13.061 -10.239 1.00 81.44 87 ALA A O 1
ATOM 638 N N . THR A 1 88 ? -4.611 -14.269 -12.010 1.00 86.81 88 THR A N 1
ATOM 639 C CA . THR A 1 88 ? -3.628 -13.672 -12.916 1.00 86.81 88 THR A CA 1
ATOM 640 C C . THR A 1 88 ? -4.349 -12.908 -14.016 1.00 86.81 88 THR A C 1
ATOM 642 O O . THR A 1 88 ? -5.389 -13.338 -14.513 1.00 86.81 88 THR A O 1
ATOM 645 N N . LEU A 1 89 ? -3.811 -11.746 -14.379 1.00 91.44 89 LEU A N 1
ATOM 646 C CA . LEU A 1 89 ? -4.301 -10.902 -15.465 1.00 91.44 89 LEU A CA 1
ATOM 647 C C . LEU A 1 89 ? -3.241 -10.872 -16.561 1.00 91.44 89 LEU A C 1
ATOM 649 O O . LEU A 1 89 ? -2.119 -10.428 -16.336 1.00 91.44 89 LEU A O 1
ATOM 653 N N . SER A 1 90 ? -3.604 -11.322 -17.756 1.00 91.38 90 SER A N 1
ATOM 654 C CA . SER A 1 90 ? -2.767 -11.243 -18.947 1.00 91.38 90 SER A CA 1
ATOM 655 C C . SER A 1 90 ? -3.420 -10.314 -19.958 1.00 91.38 90 SER A C 1
ATOM 657 O O . SER A 1 90 ? -4.463 -10.605 -20.544 1.00 91.38 90 SER A O 1
ATOM 659 N N . CYS A 1 91 ? -2.809 -9.156 -20.144 1.00 88.88 91 CYS A N 1
ATOM 660 C CA . CYS A 1 91 ? -3.230 -8.172 -21.123 1.00 88.88 91 CYS A CA 1
ATOM 661 C C . CYS A 1 91 ? -2.466 -8.398 -22.443 1.00 88.88 91 CYS A C 1
ATOM 663 O O . CYS A 1 91 ? -1.423 -9.046 -22.470 1.00 88.88 91 CYS A O 1
ATOM 665 N N . GLY A 1 92 ? -2.991 -7.885 -23.562 1.00 84.44 92 GLY A N 1
ATOM 666 C CA . GLY A 1 92 ? -2.224 -7.736 -24.809 1.00 84.44 92 GLY A CA 1
ATOM 667 C C . GLY A 1 92 ? -1.047 -6.761 -24.650 1.00 84.44 92 GLY A C 1
ATOM 668 O O . GLY A 1 92 ? -0.485 -6.637 -23.576 1.00 84.44 92 GLY A O 1
ATOM 669 N N . PHE A 1 93 ? -0.684 -6.018 -25.697 1.00 85.75 93 PHE A N 1
ATOM 670 C CA . PHE A 1 93 ? 0.424 -5.058 -25.600 1.00 85.75 93 PHE A CA 1
ATOM 671 C C . PHE A 1 93 ? 0.243 -4.059 -24.442 1.00 85.75 93 PHE A C 1
ATOM 673 O O . PHE A 1 93 ? -0.826 -3.458 -24.293 1.00 85.75 93 PHE A O 1
ATOM 680 N N . ASP A 1 94 ? 1.313 -3.853 -23.673 1.00 86.06 94 ASP A N 1
ATOM 681 C CA . ASP A 1 94 ? 1.352 -2.904 -22.552 1.00 86.06 94 ASP A CA 1
ATOM 682 C C . ASP A 1 94 ? 1.264 -1.450 -23.033 1.00 86.06 94 ASP A C 1
ATOM 684 O O . ASP A 1 94 ? 0.865 -0.556 -22.289 1.00 86.06 94 ASP A O 1
ATOM 688 N N . THR A 1 95 ? 1.627 -1.200 -24.296 1.00 89.56 95 THR A N 1
ATOM 689 C CA . THR A 1 95 ? 1.488 0.097 -24.963 1.00 89.56 95 THR A CA 1
ATOM 690 C C . THR A 1 95 ? 0.796 -0.051 -26.314 1.00 89.56 95 THR A C 1
ATOM 692 O O . THR A 1 95 ? 1.172 -0.902 -27.120 1.00 89.56 95 THR A O 1
ATOM 695 N N . VAL A 1 96 ? -0.186 0.810 -26.583 1.00 93.38 96 VAL A N 1
ATOM 696 C CA . VAL A 1 96 ? -0.899 0.892 -27.865 1.00 93.38 96 VAL A CA 1
ATOM 697 C C . VAL A 1 96 ? -0.806 2.313 -28.410 1.00 93.38 96 VAL A C 1
ATOM 699 O O . VAL A 1 96 ? -1.059 3.275 -27.688 1.00 93.38 96 VAL A O 1
ATOM 702 N N . SER A 1 97 ? -0.463 2.450 -29.689 1.00 94.44 97 SER A N 1
ATOM 703 C CA . SER A 1 97 ? -0.436 3.735 -30.391 1.00 94.44 97 SER A CA 1
ATOM 704 C C . SER A 1 97 ? -1.709 3.925 -31.211 1.00 94.44 97 SER A C 1
ATOM 706 O O . SER A 1 97 ? -2.054 3.074 -32.028 1.00 94.44 97 SER A O 1
ATOM 708 N N . VAL A 1 98 ? -2.392 5.047 -31.003 1.00 95.88 98 VAL A N 1
ATOM 709 C CA . VAL A 1 98 ? -3.659 5.404 -31.654 1.00 95.88 98 VAL A CA 1
ATOM 710 C C . VAL A 1 98 ? -3.465 6.724 -32.401 1.00 95.88 98 VAL A C 1
ATOM 712 O O . VAL A 1 98 ? -3.113 7.711 -31.763 1.00 95.88 98 VAL A O 1
ATOM 715 N N . PRO A 1 99 ? -3.699 6.810 -33.719 1.00 96.06 99 PRO A N 1
ATOM 716 C CA . PRO A 1 99 ? -3.586 8.080 -34.426 1.00 96.06 99 PRO A CA 1
ATOM 717 C C . PRO A 1 99 ? -4.591 9.125 -33.933 1.00 96.06 99 PRO A C 1
ATOM 719 O O . PRO A 1 99 ? -5.716 8.808 -33.543 1.00 96.06 99 PRO A O 1
ATOM 722 N N . LEU A 1 100 ? -4.192 10.396 -33.971 1.00 94.94 100 LEU A N 1
ATOM 723 C CA . LEU A 1 100 ? -5.036 11.516 -33.574 1.00 94.94 100 LEU A CA 1
ATOM 724 C C . LEU A 1 100 ? -6.359 11.515 -34.357 1.00 94.94 100 LEU A C 1
ATOM 726 O O . LEU A 1 100 ? -6.371 11.531 -35.588 1.00 94.94 100 LEU A O 1
ATOM 730 N N . ASN A 1 101 ? -7.463 11.601 -33.617 1.00 94.94 101 ASN A N 1
ATOM 731 C CA . ASN A 1 101 ? -8.857 11.511 -34.057 1.00 94.94 101 ASN A CA 1
ATOM 732 C C . ASN A 1 101 ? -9.350 10.122 -34.488 1.00 94.94 101 ASN A C 1
ATOM 734 O O . ASN A 1 101 ? -10.533 10.005 -34.817 1.00 94.94 101 ASN A O 1
ATOM 738 N N . GLU A 1 102 ? -8.522 9.077 -34.442 1.00 96.12 102 GLU A N 1
ATOM 739 C CA . GLU A 1 102 ? -9.016 7.714 -34.636 1.00 96.12 102 GLU A CA 1
ATOM 740 C C . GLU A 1 102 ? -9.740 7.236 -33.369 1.00 96.12 102 GLU A C 1
ATOM 742 O O . GLU A 1 102 ? -9.268 7.470 -32.250 1.00 96.12 102 GLU A O 1
ATOM 747 N N . PRO A 1 103 ? -10.920 6.610 -33.486 1.00 93.38 103 PRO A N 1
ATOM 748 C CA . PRO A 1 103 ? -11.614 6.076 -32.328 1.00 93.38 103 PRO A CA 1
ATOM 749 C C . PRO A 1 103 ? -10.846 4.876 -31.768 1.00 93.38 103 PRO A C 1
ATOM 751 O O . PRO A 1 103 ? -10.459 3.977 -32.508 1.00 93.38 103 PRO A O 1
ATOM 754 N N . TYR A 1 104 ? -10.690 4.831 -30.447 1.00 96.50 104 TYR A N 1
ATOM 755 C CA . TYR A 1 104 ? -10.167 3.663 -29.744 1.00 96.50 104 TYR A CA 1
ATOM 756 C C . TYR A 1 104 ? -11.238 3.143 -28.789 1.00 96.50 104 TYR A C 1
ATOM 758 O O . TYR A 1 104 ? -11.581 3.789 -27.799 1.00 96.50 104 TYR A O 1
ATOM 766 N N . THR A 1 105 ? -11.830 2.004 -29.142 1.00 96.25 105 THR A N 1
ATOM 767 C CA . THR A 1 105 ? -12.939 1.372 -28.411 1.00 96.25 105 THR A CA 1
ATOM 768 C C . THR A 1 105 ? -12.610 -0.082 -28.117 1.00 96.25 105 THR A C 1
ATOM 770 O O . THR A 1 105 ? -11.631 -0.602 -28.637 1.00 96.25 105 THR A O 1
ATOM 773 N N . ALA A 1 106 ? -13.437 -0.773 -27.330 1.00 95.50 106 ALA A N 1
ATOM 774 C CA . ALA A 1 106 ? -13.291 -2.219 -27.194 1.00 95.50 106 ALA A CA 1
ATOM 775 C C . ALA A 1 106 ? -13.528 -2.925 -28.539 1.00 95.50 106 ALA A C 1
ATOM 777 O O . ALA A 1 106 ? -14.376 -2.502 -29.332 1.00 95.50 106 ALA A O 1
ATOM 778 N N . CYS A 1 107 ? -12.764 -3.983 -28.792 1.00 95.12 107 CYS A N 1
ATOM 779 C CA . CYS A 1 107 ? -12.888 -4.807 -29.981 1.00 95.12 107 CYS A CA 1
ATOM 780 C C . CYS A 1 107 ? -14.203 -5.585 -29.962 1.00 95.12 107 CYS A C 1
ATOM 782 O O . CYS A 1 107 ? -14.562 -6.202 -28.961 1.00 95.12 107 CYS A O 1
ATOM 784 N N . SER A 1 108 ? -14.893 -5.619 -31.099 1.00 92.19 108 SER A N 1
ATOM 785 C CA . SER A 1 108 ? -15.984 -6.567 -31.320 1.00 92.19 108 SER A CA 1
ATOM 786 C C . SER A 1 108 ? -15.449 -8.000 -31.391 1.00 92.19 108 SER A C 1
ATOM 788 O O . SER A 1 108 ? -14.329 -8.222 -31.863 1.00 92.19 108 SER A O 1
ATOM 790 N N . GLU A 1 109 ? -16.263 -8.983 -30.999 1.00 86.31 109 GLU A N 1
ATOM 791 C CA . GLU A 1 109 ? -15.912 -10.398 -31.156 1.00 86.31 109 GLU A CA 1
ATOM 792 C C . GLU A 1 109 ? -15.523 -10.703 -32.613 1.00 86.31 109 GLU A C 1
ATOM 794 O O . GLU A 1 109 ? -16.278 -10.430 -33.547 1.00 86.31 109 GLU A O 1
ATOM 799 N N . GLY A 1 110 ? -14.323 -11.256 -32.809 1.00 84.00 110 GLY A N 1
ATOM 800 C CA . GLY A 1 110 ? -13.796 -11.599 -34.134 1.00 84.00 110 GLY A CA 1
ATOM 801 C C . GLY A 1 110 ? -13.030 -10.488 -34.859 1.00 84.00 110 GLY A C 1
ATOM 802 O O . GLY A 1 110 ? -12.658 -10.703 -36.011 1.00 84.00 110 GLY A O 1
ATOM 803 N N . ALA A 1 111 ? -12.761 -9.347 -34.213 1.00 88.06 111 ALA A N 1
ATOM 804 C CA . ALA A 1 111 ? -11.856 -8.324 -34.746 1.00 88.06 111 ALA A CA 1
ATOM 805 C C . ALA A 1 111 ? -10.480 -8.920 -35.111 1.00 88.06 111 ALA A C 1
AT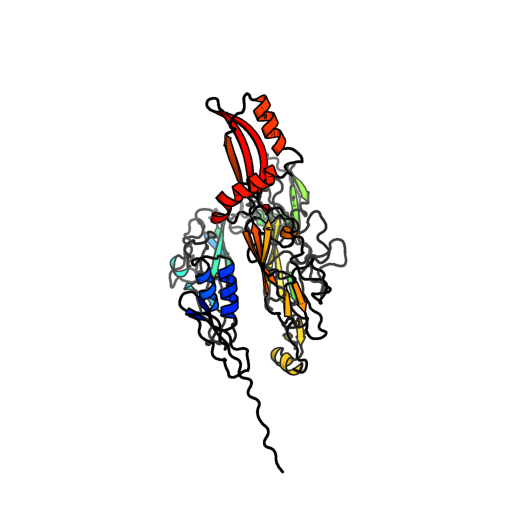OM 807 O O . ALA A 1 111 ? -9.927 -9.755 -34.374 1.00 88.06 111 ALA A O 1
ATOM 808 N N . ASP A 1 112 ? -9.910 -8.483 -36.235 1.00 89.12 112 ASP A N 1
ATOM 809 C CA . ASP A 1 112 ? -8.581 -8.912 -36.675 1.00 89.12 112 ASP A CA 1
ATOM 810 C C . ASP A 1 112 ? -7.520 -8.395 -35.692 1.00 89.12 112 ASP A C 1
ATOM 812 O O . ASP A 1 112 ? -7.699 -7.376 -35.018 1.00 89.12 112 ASP A O 1
ATOM 816 N N . LYS A 1 113 ? -6.396 -9.108 -35.561 1.00 80.50 113 LYS A N 1
ATOM 817 C CA . LYS A 1 113 ? -5.258 -8.692 -34.722 1.00 80.50 113 LYS A CA 1
ATOM 818 C C . LYS A 1 113 ? -4.707 -7.322 -35.118 1.00 80.50 113 LYS A C 1
ATOM 820 O O . LYS A 1 113 ? -4.022 -6.715 -34.304 1.00 80.50 113 LYS A O 1
ATOM 825 N N . THR A 1 114 ? -5.003 -6.855 -36.329 1.00 83.19 114 THR A N 1
ATOM 826 C CA . THR A 1 114 ? -4.612 -5.534 -36.830 1.00 83.19 114 THR A CA 1
ATOM 827 C C . THR A 1 114 ? -5.629 -4.425 -36.567 1.00 83.19 114 THR A C 1
ATOM 829 O O . THR A 1 114 ? -5.314 -3.269 -36.838 1.00 83.19 114 THR A O 1
ATOM 832 N N . ASP A 1 115 ? -6.838 -4.743 -36.097 1.00 89.44 115 ASP A N 1
ATOM 833 C CA . ASP A 1 115 ? -7.860 -3.726 -35.846 1.00 89.44 115 ASP A CA 1
ATOM 834 C C . ASP A 1 115 ? -7.455 -2.841 -34.661 1.00 89.44 115 ASP A C 1
ATOM 836 O O . ASP A 1 115 ? -7.019 -3.327 -33.613 1.00 89.44 115 ASP A O 1
ATOM 840 N N . LEU A 1 116 ? -7.607 -1.525 -34.831 1.00 93.38 116 LEU A N 1
ATOM 841 C CA . LEU A 1 116 ? -7.253 -0.527 -33.825 1.00 93.38 116 LEU A CA 1
ATOM 842 C C . LEU A 1 116 ? -8.351 -0.430 -32.757 1.00 93.38 116 LEU A C 1
ATOM 844 O O . LEU A 1 116 ? -9.192 0.466 -32.765 1.00 93.38 116 LEU A O 1
ATOM 848 N N . CYS A 1 117 ? -8.360 -1.398 -31.852 1.00 96.00 117 CYS A N 1
ATOM 849 C CA . CYS A 1 117 ? -9.303 -1.489 -30.748 1.00 96.00 117 CYS A CA 1
ATOM 850 C C . CYS A 1 117 ? -8.657 -2.178 -29.542 1.00 96.00 117 CYS A C 1
ATOM 852 O O . CYS A 1 117 ? -7.651 -2.881 -29.658 1.00 96.00 117 CYS A O 1
ATOM 854 N N . ASP A 1 118 ? -9.245 -1.979 -28.370 1.00 96.19 118 ASP A N 1
ATOM 855 C CA . ASP A 1 118 ? -8.793 -2.596 -27.138 1.00 96.19 118 ASP A CA 1
ATOM 856 C C . ASP A 1 118 ? -9.407 -3.992 -26.970 1.00 96.19 118 ASP A C 1
ATOM 858 O O . ASP A 1 118 ? -10.623 -4.162 -27.040 1.00 96.19 118 ASP A O 1
ATOM 862 N N . ARG A 1 119 ? -8.571 -5.007 -26.751 1.00 94.12 119 ARG A N 1
ATOM 863 C CA . ARG A 1 119 ? -9.001 -6.406 -26.572 1.00 94.12 119 ARG A CA 1
ATOM 864 C C . ARG A 1 119 ? -9.257 -6.791 -25.113 1.00 94.12 119 ARG A C 1
ATOM 866 O O . ARG A 1 119 ? -9.657 -7.918 -24.854 1.00 94.12 119 ARG A O 1
ATOM 873 N N . GLY A 1 120 ? -9.007 -5.875 -24.185 1.00 94.56 120 GLY A N 1
ATOM 874 C CA . GLY A 1 120 ? -9.077 -6.096 -22.752 1.00 94.56 120 GLY A CA 1
ATOM 875 C C . GLY A 1 120 ? -7.887 -6.892 -22.240 1.00 94.56 120 GLY A C 1
ATOM 876 O O . GLY A 1 120 ? -6.776 -6.830 -22.794 1.00 94.56 120 GLY A O 1
ATOM 877 N N . CYS A 1 121 ? -8.149 -7.629 -21.170 1.00 94.75 121 CYS A N 1
ATOM 878 C CA . CYS A 1 121 ? -7.237 -8.586 -20.573 1.00 94.75 121 CYS A CA 1
ATOM 879 C C . CYS A 1 121 ? -7.984 -9.891 -20.331 1.00 94.75 121 CYS A C 1
ATOM 881 O O . CYS A 1 121 ? -9.191 -9.887 -20.085 1.00 94.75 121 CYS A O 1
ATOM 883 N N . THR A 1 122 ? -7.246 -10.989 -20.392 1.00 92.94 122 THR A N 1
ATOM 884 C CA . THR A 1 122 ? -7.724 -12.297 -19.973 1.00 92.94 122 THR A CA 1
ATOM 885 C C . THR A 1 122 ? -7.381 -12.468 -18.504 1.00 92.94 122 THR A C 1
ATOM 887 O O . THR A 1 122 ? -6.235 -12.242 -18.111 1.00 92.94 122 THR A O 1
ATOM 890 N N . ALA A 1 123 ? -8.364 -12.838 -17.694 1.00 91.88 123 ALA A N 1
ATOM 891 C CA . ALA A 1 123 ? -8.151 -13.153 -16.292 1.00 91.88 123 ALA A CA 1
ATOM 892 C C . ALA A 1 123 ? -8.318 -14.651 -16.084 1.00 91.88 123 ALA A C 1
ATOM 894 O O . ALA A 1 123 ? -9.277 -15.258 -16.562 1.00 91.88 123 ALA A O 1
ATOM 895 N N . THR A 1 124 ? -7.387 -15.252 -15.361 1.00 88.44 124 THR A N 1
ATOM 896 C CA . THR A 1 124 ? -7.465 -16.660 -14.995 1.00 88.44 124 THR A CA 1
ATOM 897 C C . THR A 1 124 ? -7.289 -16.826 -13.502 1.00 88.44 124 THR A C 1
ATOM 899 O O . THR A 1 124 ? -6.453 -16.163 -12.896 1.00 88.44 124 THR A O 1
ATOM 902 N N . TYR A 1 125 ? -8.059 -17.728 -12.908 1.00 83.94 125 TYR A N 1
ATOM 903 C CA . TYR A 1 125 ? -7.780 -18.199 -11.558 1.00 83.94 125 TYR A CA 1
ATOM 904 C C . TYR A 1 125 ? -6.898 -19.442 -11.632 1.00 83.94 125 TYR A C 1
ATOM 906 O O . TYR A 1 125 ? -7.118 -20.330 -12.470 1.00 83.94 125 TYR A O 1
ATOM 914 N N . GLY A 1 126 ? -5.888 -19.492 -10.760 1.00 72.88 126 GLY A N 1
ATOM 915 C CA . GLY A 1 126 ? -5.107 -20.700 -10.526 1.00 72.88 126 GLY A CA 1
ATOM 916 C C . GLY A 1 126 ? -6.006 -21.889 -10.149 1.00 72.88 126 GLY A C 1
ATOM 917 O O . GLY A 1 126 ? -7.138 -21.693 -9.701 1.00 72.88 126 GLY A O 1
ATOM 918 N N . PRO A 1 127 ? -5.544 -23.134 -10.349 1.00 65.19 127 PRO A N 1
ATOM 919 C CA . PRO A 1 127 ? -6.344 -24.316 -10.053 1.00 65.19 127 PRO A CA 1
ATOM 920 C C . PRO A 1 127 ? -6.667 -24.394 -8.554 1.00 65.19 127 PRO A C 1
ATOM 922 O O . PRO A 1 127 ? -5.790 -24.685 -7.740 1.00 65.19 127 PRO A O 1
ATOM 925 N N . THR A 1 128 ? -7.930 -24.187 -8.184 1.00 56.16 128 THR A N 1
ATOM 926 C CA . THR A 1 128 ? -8.401 -24.307 -6.796 1.00 56.16 128 THR A CA 1
ATOM 927 C C . THR A 1 128 ? -9.628 -25.196 -6.661 1.00 56.16 128 THR A C 1
ATOM 929 O O . THR A 1 128 ? -10.357 -25.477 -7.615 1.00 56.16 128 THR A O 1
ATOM 932 N N . GLY A 1 129 ? -9.818 -25.725 -5.450 1.00 55.44 129 GLY A N 1
ATOM 933 C CA . GLY A 1 129 ? -10.925 -26.624 -5.137 1.00 55.44 129 GLY A CA 1
ATOM 934 C C . GLY A 1 129 ? -10.829 -27.997 -5.831 1.00 55.44 129 GLY A C 1
ATOM 935 O O . GLY A 1 129 ? -9.734 -28.466 -6.158 1.00 55.44 129 GLY A O 1
ATOM 936 N N . PRO A 1 130 ? -11.958 -28.702 -6.045 1.00 46.50 130 PRO A N 1
ATOM 937 C CA . PRO A 1 130 ? -11.970 -30.064 -6.595 1.00 46.50 130 PRO A CA 1
ATOM 938 C C . PRO A 1 130 ? -11.483 -30.161 -8.056 1.00 46.50 130 PRO A C 1
ATOM 940 O O . PRO A 1 130 ? -11.308 -31.269 -8.564 1.00 46.50 130 PRO A O 1
ATOM 943 N N . PHE A 1 131 ? -11.210 -29.031 -8.717 1.00 50.06 131 PHE A N 1
ATOM 944 C CA . PHE A 1 131 ? -10.764 -28.935 -10.109 1.00 50.06 131 PHE A CA 1
ATOM 945 C C . PHE A 1 131 ? -9.269 -28.585 -10.222 1.00 50.06 131 PHE A C 1
ATOM 947 O O . PHE A 1 131 ? -8.877 -27.741 -11.021 1.00 50.06 131 PHE A O 1
ATOM 954 N N . LYS A 1 132 ? -8.410 -29.270 -9.450 1.00 57.28 132 LYS A N 1
ATOM 955 C CA . LYS A 1 132 ? -6.950 -29.024 -9.326 1.00 57.28 132 LYS A CA 1
ATOM 956 C C . LYS A 1 132 ? -6.120 -28.997 -10.628 1.00 57.28 132 LYS A C 1
ATOM 958 O O . LYS A 1 132 ? -4.925 -28.741 -10.564 1.00 57.28 132 LYS A O 1
ATOM 963 N N . ASN A 1 133 ? -6.716 -29.248 -11.793 1.00 67.94 133 ASN A N 1
ATOM 964 C CA . ASN A 1 133 ? -6.021 -29.288 -13.081 1.00 67.94 133 ASN A CA 1
ATOM 965 C C . ASN A 1 133 ? -6.601 -28.330 -14.135 1.00 67.94 133 ASN A C 1
ATOM 967 O O . ASN A 1 133 ? -6.152 -28.371 -15.280 1.00 67.94 133 ASN A O 1
ATOM 971 N N . GLU A 1 134 ? -7.598 -27.508 -13.799 1.00 66.69 134 GLU A N 1
ATOM 972 C CA . GLU A 1 134 ? -8.253 -26.631 -14.772 1.00 66.69 134 GLU A CA 1
ATOM 973 C C . GLU A 1 134 ? -8.079 -25.163 -14.380 1.00 66.69 134 GLU A C 1
ATOM 975 O O . GLU A 1 134 ? -8.508 -24.721 -13.319 1.00 66.69 134 GLU A O 1
ATOM 980 N N . THR A 1 135 ? -7.427 -24.403 -15.258 1.00 76.56 135 THR A N 1
ATOM 981 C CA . THR A 1 135 ? -7.366 -22.944 -15.184 1.00 76.56 135 THR A CA 1
ATOM 982 C C . THR A 1 135 ? -8.727 -22.384 -15.585 1.00 76.56 135 THR A C 1
ATOM 984 O O . THR A 1 135 ? -9.146 -22.539 -16.736 1.00 76.56 135 THR A O 1
ATOM 987 N N . LEU A 1 136 ? -9.423 -21.734 -14.652 1.00 80.56 136 LEU A N 1
ATOM 988 C CA . LEU A 1 136 ? -10.708 -21.104 -14.940 1.00 80.56 136 LEU A CA 1
ATOM 989 C C . LEU A 1 136 ? -10.469 -19.727 -15.563 1.00 80.56 136 LEU A C 1
ATOM 991 O O . LEU A 1 136 ? -9.901 -18.847 -14.923 1.00 80.56 136 LEU A O 1
ATOM 995 N N . VAL A 1 137 ? -10.914 -19.540 -16.805 1.00 83.94 137 VAL A N 1
ATOM 996 C CA . VAL A 1 137 ? -10.897 -18.239 -17.489 1.00 83.94 137 VAL A CA 1
ATOM 997 C C . VAL A 1 137 ? -12.126 -17.436 -17.059 1.00 83.94 137 VAL A C 1
ATOM 999 O O . VAL A 1 137 ? -13.253 -17.902 -17.221 1.00 83.94 137 VAL A O 1
ATOM 1002 N N . VAL A 1 138 ? -11.912 -16.235 -16.524 1.00 86.69 138 VAL A N 1
ATOM 1003 C CA . VAL A 1 138 ? -12.942 -15.361 -15.935 1.00 86.69 138 VAL A CA 1
ATOM 1004 C C . VAL A 1 138 ? -12.933 -13.951 -16.525 1.00 86.69 138 VAL A C 1
ATOM 1006 O O . VAL A 1 138 ? -13.159 -12.952 -15.844 1.00 86.69 138 VAL A O 1
ATOM 1009 N N . ASP A 1 139 ? -12.699 -13.859 -17.830 1.00 86.69 139 ASP A N 1
ATOM 1010 C CA . ASP A 1 139 ? -12.611 -12.600 -18.586 1.00 86.69 139 ASP A CA 1
ATOM 1011 C C . ASP A 1 139 ? -13.845 -11.699 -18.415 1.00 86.69 139 ASP A C 1
ATOM 1013 O O . ASP A 1 139 ? -13.767 -10.474 -18.511 1.00 86.69 139 ASP A O 1
ATOM 1017 N N . ASN A 1 140 ? -15.001 -12.293 -18.116 1.00 87.56 140 ASN A N 1
ATOM 1018 C CA . ASN A 1 140 ? -16.238 -11.567 -17.860 1.00 87.56 140 ASN A CA 1
ATOM 1019 C C . ASN A 1 140 ? -16.219 -10.738 -16.566 1.00 87.56 140 ASN A C 1
ATOM 1021 O O . ASN A 1 140 ? -17.061 -9.851 -16.440 1.00 87.56 140 ASN A O 1
ATOM 1025 N N . LEU A 1 141 ? -15.284 -11.003 -15.649 1.00 91.06 141 LEU A N 1
ATOM 1026 C CA . LEU A 1 141 ? -15.124 -10.306 -14.370 1.00 91.06 141 LEU A CA 1
ATOM 1027 C C . LEU A 1 141 ? -14.053 -9.212 -14.394 1.00 91.06 141 LEU A C 1
ATOM 1029 O O . LEU A 1 141 ? -13.881 -8.506 -13.402 1.00 91.06 141 LEU A O 1
ATOM 1033 N N . VAL A 1 142 ? -13.335 -9.051 -15.507 1.00 93.56 142 VAL A N 1
ATOM 1034 C CA . VAL A 1 142 ? -12.330 -7.994 -15.640 1.00 93.56 142 VAL A CA 1
ATOM 1035 C C . VAL A 1 142 ? -13.032 -6.644 -15.691 1.00 93.56 142 VAL A C 1
ATOM 1037 O O . VAL A 1 142 ? -13.822 -6.380 -16.594 1.00 93.56 142 VAL A O 1
ATOM 1040 N N . GLU A 1 143 ? -12.741 -5.775 -14.733 1.00 95.06 143 GLU A N 1
ATOM 1041 C CA . GLU A 1 143 ? -13.167 -4.381 -14.716 1.00 95.06 143 GLU A CA 1
ATOM 1042 C C . GLU A 1 143 ? -12.175 -3.513 -15.491 1.00 95.06 143 GLU A C 1
ATOM 1044 O O . GLU A 1 143 ? -10.965 -3.645 -15.314 1.00 95.06 143 GLU A O 1
ATOM 1049 N N . ALA A 1 144 ? -12.683 -2.592 -16.310 1.00 94.94 144 ALA A N 1
ATOM 1050 C CA . ALA A 1 144 ? -11.869 -1.602 -17.011 1.00 94.94 144 ALA A CA 1
ATOM 1051 C C . ALA A 1 144 ? -12.141 -0.201 -16.458 1.00 94.94 144 ALA A C 1
ATOM 1053 O O . ALA A 1 144 ? -13.289 0.246 -16.383 1.00 94.94 144 ALA A O 1
ATOM 1054 N N . CYS A 1 145 ? -11.069 0.501 -16.095 1.00 93.81 145 CYS A N 1
ATOM 1055 C CA . CYS A 1 145 ? -11.105 1.812 -15.450 1.00 93.81 145 CYS A CA 1
ATOM 1056 C C . CYS A 1 145 ? -12.030 1.826 -14.224 1.00 93.81 145 CYS A C 1
ATOM 1058 O O . CYS A 1 145 ? -13.047 2.541 -14.210 1.00 93.81 145 CYS A O 1
ATOM 1060 N N . PRO A 1 146 ? -11.708 1.002 -13.209 1.00 91.12 146 PRO A N 1
ATOM 1061 C CA . PRO A 1 146 ? -12.530 0.886 -12.023 1.00 91.12 146 PRO A CA 1
ATOM 1062 C C . PRO A 1 146 ? -12.630 2.216 -11.287 1.00 91.12 146 PRO A C 1
ATOM 1064 O O . PRO A 1 146 ? -11.699 3.022 -11.261 1.00 91.12 146 PRO A O 1
ATOM 1067 N N . SER A 1 147 ? -13.798 2.461 -10.704 1.00 81.25 147 SER A N 1
ATOM 1068 C CA . SER A 1 147 ? -14.020 3.670 -9.924 1.00 81.25 147 SER A CA 1
ATOM 1069 C C . SER A 1 147 ? -13.404 3.515 -8.538 1.00 81.25 147 SER A C 1
ATOM 1071 O O . SER A 1 147 ? -13.544 2.474 -7.906 1.00 81.25 147 SER A O 1
ATOM 1073 N N . THR A 1 148 ? -12.765 4.578 -8.056 1.00 74.88 148 THR A N 1
ATOM 1074 C CA . THR A 1 148 ? -12.289 4.692 -6.672 1.00 74.88 148 THR A CA 1
ATOM 1075 C C . THR A 1 148 ? -13.406 5.035 -5.684 1.00 74.88 148 THR A C 1
ATOM 1077 O O . THR A 1 148 ? -13.162 5.088 -4.484 1.00 74.88 148 THR A O 1
ATOM 1080 N N . VAL A 1 149 ? -14.627 5.297 -6.168 1.00 74.50 149 VAL A N 1
ATOM 1081 C CA . VAL A 1 149 ? -15.779 5.589 -5.314 1.00 74.50 149 VAL A CA 1
ATOM 1082 C C . VAL A 1 149 ? -16.358 4.272 -4.813 1.00 74.50 149 VAL A C 1
ATOM 1084 O O . VAL A 1 149 ? -16.878 3.475 -5.595 1.00 74.50 149 VAL A O 1
ATOM 1087 N N . GLU A 1 150 ? -16.275 4.069 -3.503 1.00 62.41 150 GLU A N 1
ATOM 1088 C CA . GLU A 1 150 ? -16.895 2.955 -2.789 1.00 62.41 150 GLU A CA 1
ATOM 1089 C C . GLU A 1 150 ? -18.391 2.879 -3.161 1.00 62.41 150 GLU A C 1
ATOM 1091 O O . GLU A 1 150 ? -19.103 3.885 -3.099 1.00 62.41 150 GLU A O 1
ATOM 1096 N N . ASN A 1 151 ? -18.866 1.707 -3.601 1.00 63.53 151 ASN A N 1
ATOM 1097 C CA . ASN A 1 151 ? -20.224 1.448 -4.128 1.00 63.53 151 ASN A CA 1
ATOM 1098 C C . ASN A 1 151 ? -20.545 1.937 -5.554 1.00 63.53 151 ASN A C 1
ATOM 1100 O O . ASN A 1 151 ? -21.704 1.883 -5.980 1.00 63.53 151 ASN A O 1
ATOM 1104 N N . ALA A 1 152 ? -19.567 2.390 -6.339 1.00 78.25 152 ALA A N 1
ATOM 1105 C CA . ALA A 1 152 ? -19.799 2.575 -7.768 1.00 78.25 152 ALA A CA 1
ATOM 1106 C C . ALA A 1 152 ? -20.102 1.226 -8.447 1.00 78.25 152 ALA A C 1
ATOM 1108 O O . ALA A 1 152 ? -19.472 0.211 -8.157 1.00 78.25 152 ALA A O 1
ATOM 1109 N N . ALA A 1 153 ? -21.055 1.218 -9.384 1.00 83.62 153 ALA A N 1
ATOM 1110 C CA . ALA A 1 153 ? -21.353 0.024 -10.171 1.00 83.62 153 ALA A CA 1
ATOM 1111 C C . ALA A 1 153 ? -20.081 -0.487 -10.872 1.00 83.62 153 ALA A C 1
ATOM 1113 O O . ALA A 1 153 ? -19.420 0.289 -11.573 1.00 83.62 153 ALA A O 1
ATOM 1114 N N . LYS A 1 154 ? -19.758 -1.776 -10.685 1.00 85.88 154 LYS A N 1
ATOM 1115 C CA . LYS A 1 154 ? -18.629 -2.448 -11.348 1.00 85.88 154 LYS A CA 1
ATOM 1116 C C . LYS A 1 154 ? -18.781 -2.334 -12.868 1.00 85.88 154 LYS A C 1
ATOM 1118 O O . LYS A 1 154 ? -19.867 -2.552 -13.407 1.00 85.88 154 LYS A O 1
ATOM 1123 N N . ARG A 1 155 ? -17.696 -1.957 -13.549 1.00 89.88 155 ARG A N 1
ATOM 1124 C CA . ARG A 1 155 ? -17.660 -1.674 -14.995 1.00 89.88 155 ARG A CA 1
ATOM 1125 C C . ARG A 1 155 ? -16.874 -2.760 -15.703 1.00 89.88 155 ARG A C 1
ATOM 1127 O O . ARG A 1 155 ? -15.672 -2.621 -15.929 1.00 89.88 155 ARG A O 1
ATOM 1134 N N . TYR A 1 156 ? -17.544 -3.865 -15.999 1.00 93.62 156 TYR A N 1
ATOM 1135 C CA . TYR A 1 156 ? -16.894 -5.013 -16.615 1.00 93.62 156 TYR A CA 1
ATOM 1136 C C . TYR A 1 156 ? -16.557 -4.734 -18.079 1.00 93.62 156 TYR A C 1
ATOM 1138 O O . TYR A 1 156 ? -17.382 -4.237 -18.846 1.00 93.62 156 TYR A O 1
ATOM 1146 N N . PHE A 1 157 ? -15.350 -5.105 -18.493 1.00 94.38 157 PHE A N 1
ATOM 1147 C CA . PHE A 1 157 ? -14.878 -4.956 -19.863 1.00 94.38 157 PHE A CA 1
ATOM 1148 C C . PHE A 1 157 ? -15.770 -5.716 -20.855 1.00 94.38 157 PHE A C 1
ATOM 1150 O O . PHE A 1 157 ? -16.049 -5.217 -21.942 1.00 94.38 157 PHE A O 1
ATOM 1157 N N . SER A 1 158 ? -16.285 -6.884 -20.463 1.00 90.88 158 SER A N 1
ATOM 1158 C CA . SER A 1 158 ? -17.178 -7.703 -21.293 1.00 90.88 158 SER A CA 1
ATOM 1159 C C . SER A 1 158 ? -18.480 -6.991 -21.692 1.00 90.88 158 SER A C 1
ATOM 1161 O O . SER A 1 158 ? -19.004 -7.234 -22.779 1.00 90.88 158 SER A O 1
ATOM 1163 N N . THR A 1 159 ? -18.999 -6.095 -20.846 1.00 89.75 159 THR A N 1
ATOM 1164 C CA . THR A 1 159 ? -20.248 -5.354 -21.092 1.00 89.75 159 THR A CA 1
ATOM 1165 C C . THR A 1 159 ? -20.005 -3.921 -21.549 1.00 89.75 159 THR A C 1
ATOM 1167 O O . THR A 1 159 ? -20.730 -3.396 -22.397 1.00 89.75 159 THR A O 1
ATOM 1170 N N . ASP A 1 160 ? -18.995 -3.271 -20.978 1.00 89.75 160 ASP A N 1
ATOM 1171 C CA . ASP A 1 160 ? -18.768 -1.835 -21.106 1.00 89.75 160 ASP A CA 1
ATOM 1172 C C . ASP A 1 160 ? -17.530 -1.491 -21.939 1.00 89.75 160 ASP A C 1
ATOM 1174 O O . ASP A 1 160 ? -17.384 -0.345 -22.382 1.00 89.75 160 ASP A O 1
ATOM 1178 N N . GLY A 1 161 ? -16.651 -2.461 -22.187 1.00 94.94 161 GLY A N 1
ATOM 1179 C CA . GLY A 1 161 ? -15.368 -2.231 -22.830 1.00 94.94 161 GLY A CA 1
ATOM 1180 C C . GLY A 1 161 ? -14.560 -1.170 -22.088 1.00 94.94 161 GLY A C 1
ATOM 1181 O O . GLY A 1 161 ? -14.501 -1.152 -20.864 1.00 94.94 161 GLY A O 1
ATOM 1182 N N . ILE A 1 162 ? -14.001 -0.224 -22.843 1.00 95.62 162 ILE A N 1
ATOM 1183 C CA . ILE A 1 162 ? -13.252 0.933 -22.318 1.00 95.62 162 ILE A CA 1
ATOM 1184 C C . ILE A 1 162 ? -14.055 2.238 -22.360 1.00 95.62 162 ILE A C 1
ATOM 1186 O O . ILE A 1 162 ? -13.485 3.320 -22.251 1.00 95.62 162 ILE A O 1
ATOM 1190 N N . LYS A 1 163 ? -15.387 2.182 -22.516 1.00 93.81 163 LYS A N 1
ATOM 1191 C CA . LYS A 1 163 ? -16.217 3.393 -22.708 1.00 93.81 163 LYS A CA 1
ATOM 1192 C C . LYS A 1 163 ? -16.160 4.378 -21.533 1.00 93.81 163 LYS A C 1
ATOM 1194 O O . LYS A 1 163 ? -16.489 5.549 -21.689 1.00 93.81 163 LYS A O 1
ATOM 1199 N N . HIS A 1 164 ? -15.800 3.879 -20.354 1.00 90.06 164 HIS A N 1
ATOM 1200 C CA . HIS A 1 164 ? -15.698 4.645 -19.116 1.00 90.06 164 HIS A CA 1
ATOM 1201 C C . HIS A 1 164 ? -14.267 5.054 -18.766 1.00 90.06 164 HIS A C 1
ATOM 1203 O O . HIS A 1 164 ? -14.062 5.744 -17.768 1.00 90.06 164 HIS A O 1
ATOM 1209 N N . CYS A 1 165 ? -13.295 4.643 -19.576 1.00 93.56 165 CYS A N 1
ATOM 1210 C CA . CYS A 1 165 ? -11.925 5.092 -19.445 1.00 93.56 165 CYS A CA 1
ATOM 1211 C C . CYS A 1 165 ? -11.793 6.534 -19.946 1.00 93.56 165 CYS A C 1
ATOM 1213 O O . CYS A 1 165 ? -12.423 6.889 -20.945 1.00 93.56 165 CYS A O 1
ATOM 1215 N N . PRO A 1 166 ? -10.970 7.375 -19.299 1.00 88.81 166 PRO A N 1
ATOM 1216 C CA . PRO A 1 166 ? -10.807 8.783 -19.657 1.00 88.81 166 PRO A CA 1
ATOM 1217 C C . PRO A 1 166 ? -9.921 8.977 -20.903 1.00 88.81 166 PRO A C 1
ATOM 1219 O O . PRO A 1 166 ? -9.070 9.859 -20.938 1.00 88.81 166 PRO A O 1
ATOM 1222 N N . ILE A 1 167 ? -10.096 8.151 -21.936 1.00 93.44 167 ILE A N 1
ATOM 1223 C CA . ILE A 1 167 ? -9.315 8.217 -23.173 1.00 93.44 167 ILE A CA 1
ATOM 1224 C C . ILE A 1 167 ? -9.982 9.213 -24.110 1.00 93.44 167 ILE A C 1
ATOM 1226 O O . ILE A 1 167 ? -11.158 9.074 -24.453 1.00 93.44 167 ILE A O 1
ATOM 1230 N N . ASN A 1 168 ? -9.222 10.204 -24.565 1.00 91.81 168 ASN A N 1
ATOM 1231 C CA . ASN A 1 168 ? -9.707 11.168 -25.538 1.00 91.81 168 ASN A CA 1
ATOM 1232 C C . ASN A 1 168 ? -8.754 11.266 -26.723 1.00 91.81 168 ASN A C 1
ATOM 1234 O O . ASN A 1 168 ? -7.830 12.068 -26.732 1.00 91.81 168 ASN A O 1
ATOM 1238 N N . THR A 1 169 ? -9.039 10.499 -27.773 1.00 95.19 169 THR A N 1
ATOM 1239 C CA . THR A 1 169 ? -8.189 10.435 -28.969 1.00 95.19 169 THR A CA 1
ATOM 1240 C C . THR A 1 169 ? -8.199 11.711 -29.813 1.00 95.19 169 THR A C 1
ATOM 1242 O O . THR A 1 169 ? -7.522 11.773 -30.834 1.00 95.19 169 THR A O 1
ATOM 1245 N N . ARG A 1 170 ? -8.937 12.754 -29.409 1.00 93.69 170 ARG A N 1
ATOM 1246 C CA . ARG A 1 170 ? -8.889 14.086 -30.040 1.00 93.69 170 ARG A CA 1
ATOM 1247 C C . ARG A 1 170 ? -7.704 14.923 -29.580 1.00 93.69 170 ARG A C 1
ATOM 1249 O O . ARG A 1 170 ? -7.425 15.946 -30.200 1.00 93.69 170 ARG A O 1
ATOM 1256 N N . PHE A 1 171 ? -7.056 14.526 -28.492 1.00 88.69 171 PHE A N 1
ATOM 1257 C CA . PHE A 1 171 ? -5.881 15.198 -27.973 1.00 88.69 171 PHE A CA 1
ATOM 1258 C C . PHE A 1 171 ? -4.707 14.232 -28.008 1.00 88.69 171 PHE A C 1
ATOM 1260 O O . PHE A 1 171 ? -4.831 13.059 -27.667 1.00 88.69 171 PHE A O 1
ATOM 1267 N N . VAL A 1 172 ? -3.573 14.747 -28.461 1.00 87.62 172 VAL A N 1
ATOM 1268 C CA . VAL A 1 172 ? -2.292 14.061 -28.360 1.00 87.62 172 VAL A CA 1
ATOM 1269 C C . VAL A 1 172 ? -1.953 13.916 -26.882 1.00 87.62 172 VAL A C 1
ATOM 1271 O O . VAL A 1 172 ? -2.146 14.856 -26.111 1.00 87.62 172 VAL A O 1
ATOM 1274 N N . GLY A 1 173 ? -1.466 12.747 -26.485 1.00 87.25 173 GLY A N 1
ATOM 1275 C CA . GLY A 1 173 ? -1.121 12.498 -25.094 1.00 87.25 173 GLY A CA 1
ATOM 1276 C C . GLY A 1 173 ? -1.049 11.022 -24.752 1.00 87.25 173 GLY A C 1
ATOM 1277 O O . GLY A 1 173 ? -1.232 10.147 -25.603 1.00 87.25 173 GLY A O 1
ATOM 1278 N N . GLN A 1 174 ? -0.768 10.757 -23.483 1.00 91.06 174 GLN A N 1
ATOM 1279 C CA . GLN A 1 174 ? -0.727 9.415 -22.927 1.00 91.06 174 GLN A CA 1
ATOM 1280 C C . GLN A 1 174 ? -1.910 9.220 -21.982 1.00 91.06 174 GLN A C 1
ATOM 1282 O O . GLN A 1 174 ? -2.192 10.064 -21.136 1.00 91.06 174 GLN A O 1
ATOM 1287 N N . TYR A 1 175 ? -2.599 8.096 -22.130 1.00 91.00 175 TYR A N 1
ATOM 1288 C CA . TYR A 1 175 ? -3.752 7.724 -21.323 1.00 91.00 175 TYR A CA 1
ATOM 1289 C C . TYR A 1 175 ? -3.494 6.355 -20.710 1.00 91.00 175 TYR A C 1
ATOM 1291 O O . TYR A 1 175 ? -3.007 5.461 -21.396 1.00 91.00 175 TYR A O 1
ATOM 1299 N N . VAL A 1 176 ? -3.832 6.169 -19.438 1.00 91.81 176 VAL A N 1
ATOM 1300 C CA . VAL A 1 176 ? -3.682 4.875 -18.762 1.00 91.81 176 VAL A CA 1
ATOM 1301 C C . VAL A 1 176 ? -5.049 4.221 -18.615 1.00 91.81 176 VAL A C 1
ATOM 1303 O O . VAL A 1 176 ? -5.998 4.837 -18.124 1.00 91.81 176 VAL A O 1
ATOM 1306 N N . ILE A 1 177 ? -5.148 2.967 -19.047 1.00 94.62 177 ILE A N 1
ATOM 1307 C CA . ILE A 1 177 ? -6.286 2.094 -18.779 1.00 94.62 177 ILE A CA 1
ATOM 1308 C C . ILE A 1 177 ? -5.874 1.124 -17.686 1.00 94.62 177 ILE A C 1
ATOM 1310 O O . ILE A 1 177 ? -4.944 0.350 -17.880 1.00 94.62 177 ILE A O 1
ATOM 1314 N N . VAL A 1 178 ? -6.593 1.138 -16.570 1.00 94.25 178 VAL A N 1
ATOM 1315 C CA . VAL A 1 178 ? -6.385 0.175 -15.488 1.00 94.25 178 VAL A CA 1
ATOM 1316 C C . VAL A 1 178 ? -7.384 -0.962 -15.654 1.00 94.25 178 VAL A C 1
ATOM 1318 O O . VAL A 1 178 ? -8.593 -0.722 -15.691 1.00 94.25 178 VAL A O 1
ATOM 1321 N N . TYR A 1 179 ? -6.888 -2.189 -15.741 1.00 95.56 179 TYR A N 1
ATOM 1322 C CA . TYR A 1 179 ? -7.687 -3.406 -15.716 1.00 95.56 179 TYR A CA 1
ATOM 1323 C C . TYR A 1 179 ? -7.541 -4.065 -14.366 1.00 95.56 179 TYR A C 1
ATOM 1325 O O . TYR A 1 179 ? -6.420 -4.237 -13.907 1.00 95.56 179 TYR A O 1
ATOM 1333 N N . CYS A 1 180 ? -8.642 -4.469 -13.745 1.00 93.94 180 CYS A N 1
ATOM 1334 C CA . CYS A 1 180 ? -8.574 -5.196 -12.488 1.00 93.94 180 CYS A CA 1
ATOM 1335 C C . CYS A 1 180 ? -9.527 -6.380 -12.465 1.00 93.94 180 CYS A C 1
ATOM 1337 O O . CYS A 1 180 ? -10.600 -6.330 -13.056 1.00 93.94 180 CYS A O 1
ATOM 1339 N N . VAL A 1 181 ? -9.175 -7.406 -11.704 1.00 92.56 181 VAL A N 1
ATOM 1340 C CA . VAL A 1 181 ? -10.056 -8.528 -11.392 1.00 92.56 181 VAL A CA 1
ATOM 1341 C C . VAL A 1 181 ? -10.022 -8.755 -9.886 1.00 92.56 181 VAL A C 1
ATOM 1343 O O . VAL A 1 181 ? -8.969 -8.658 -9.255 1.00 92.56 181 VAL A O 1
ATOM 1346 N N . GLN A 1 182 ? -11.189 -9.008 -9.306 1.00 86.38 182 GLN A N 1
ATOM 1347 C CA . GLN A 1 182 ? -11.335 -9.371 -7.901 1.00 86.38 182 GLN A CA 1
ATOM 1348 C C . GLN A 1 182 ? -11.913 -10.792 -7.842 1.00 86.38 182 GLN A C 1
ATOM 1350 O O . GLN A 1 182 ? -12.903 -11.049 -8.534 1.00 86.38 182 GLN A O 1
ATOM 1355 N N . PRO A 1 183 ? -11.296 -11.728 -7.101 1.00 76.69 183 PRO A N 1
ATOM 1356 C CA . PRO A 1 183 ? -11.873 -13.042 -6.817 1.00 76.69 183 PRO A CA 1
ATOM 1357 C C . PRO A 1 183 ? -13.317 -12.948 -6.302 1.00 76.69 183 PRO A C 1
ATOM 1359 O O . PRO A 1 183 ? -13.648 -12.077 -5.506 1.00 76.69 183 PRO A O 1
ATOM 1362 N N . VAL A 1 184 ? -14.191 -13.824 -6.808 1.00 63.06 184 VAL A N 1
ATOM 1363 C CA . VAL A 1 184 ? -15.654 -13.764 -6.591 1.00 63.06 184 VAL A CA 1
ATOM 1364 C C . VAL A 1 184 ? -16.061 -14.104 -5.156 1.00 63.06 184 VAL A C 1
ATOM 1366 O O . VAL A 1 184 ? -17.146 -13.716 -4.736 1.00 63.06 184 VAL A O 1
ATOM 1369 N N . GLU A 1 185 ? -15.225 -14.837 -4.422 1.00 59.78 185 GLU A N 1
ATOM 1370 C CA . GLU A 1 185 ? -15.658 -15.524 -3.200 1.00 59.78 185 GLU A CA 1
ATOM 1371 C C . GLU A 1 185 ? -15.307 -14.806 -1.892 1.00 59.78 185 GLU A C 1
ATOM 1373 O O . GLU A 1 185 ? -15.821 -15.210 -0.861 1.00 59.78 185 GLU A O 1
ATOM 1378 N N . ASP A 1 186 ? -14.547 -13.706 -1.919 1.00 55.81 186 ASP A N 1
ATOM 1379 C CA . ASP A 1 186 ? -14.223 -12.953 -0.702 1.00 55.81 186 ASP A CA 1
ATOM 1380 C C . ASP A 1 186 ? -14.085 -11.450 -0.979 1.00 55.81 186 ASP A C 1
ATOM 1382 O O . ASP A 1 186 ? -13.229 -11.027 -1.764 1.00 55.81 186 ASP A O 1
ATOM 1386 N N . ASP A 1 187 ? -14.855 -10.619 -0.266 1.00 54.91 187 ASP A N 1
ATOM 1387 C CA . ASP A 1 187 ? -14.685 -9.151 -0.249 1.00 54.91 187 ASP A CA 1
ATOM 1388 C C . ASP A 1 187 ? -13.323 -8.728 0.347 1.00 54.91 187 ASP A C 1
ATOM 1390 O O . ASP A 1 187 ? -12.916 -7.572 0.244 1.00 54.91 187 ASP A O 1
ATOM 1394 N N . THR A 1 188 ? -12.580 -9.682 0.918 1.00 52.66 188 THR A N 1
ATOM 1395 C CA . THR A 1 188 ? -11.214 -9.519 1.437 1.00 52.66 188 THR A CA 1
ATOM 1396 C C . THR A 1 188 ? -10.121 -9.901 0.433 1.00 52.66 188 THR A C 1
ATOM 1398 O O . THR A 1 188 ? -8.937 -9.684 0.699 1.00 52.66 188 THR A O 1
ATOM 1401 N N . SER A 1 189 ? -10.485 -10.462 -0.724 1.00 59.03 189 SER A N 1
ATOM 1402 C CA . SER A 1 189 ? -9.514 -10.954 -1.699 1.00 59.03 189 SER A CA 1
ATOM 1403 C C . SER A 1 189 ? -8.738 -9.819 -2.380 1.00 59.03 189 SER A C 1
ATOM 1405 O O . SER A 1 189 ? -9.283 -8.777 -2.759 1.00 59.03 189 SER A O 1
ATOM 1407 N N . THR A 1 190 ? -7.429 -10.022 -2.544 1.00 71.56 190 THR A N 1
ATOM 1408 C CA . THR A 1 190 ? -6.518 -9.069 -3.180 1.00 71.56 190 THR A CA 1
ATOM 1409 C C . THR A 1 190 ? -6.934 -8.821 -4.626 1.00 71.56 190 THR A C 1
ATOM 1411 O O . THR A 1 190 ? -6.862 -9.690 -5.495 1.00 71.56 190 THR A O 1
ATOM 1414 N N . ARG A 1 191 ? -7.366 -7.590 -4.895 1.00 86.19 191 ARG A N 1
ATOM 1415 C CA . ARG A 1 191 ? -7.649 -7.108 -6.243 1.00 86.19 191 ARG A CA 1
ATOM 1416 C C . ARG A 1 191 ? -6.344 -7.044 -7.038 1.00 86.19 191 ARG A C 1
ATOM 1418 O O . ARG A 1 191 ? -5.442 -6.289 -6.679 1.00 86.19 191 ARG A O 1
ATOM 1425 N N . VAL A 1 192 ? -6.257 -7.794 -8.132 1.00 88.25 192 VAL A N 1
ATOM 1426 C CA . VAL A 1 192 ? -5.105 -7.744 -9.043 1.00 88.25 192 VAL A CA 1
ATOM 1427 C C . VAL A 1 192 ? -5.410 -6.734 -10.134 1.00 88.25 192 VAL A C 1
ATOM 1429 O O . VAL A 1 192 ? -6.497 -6.772 -10.712 1.00 88.25 192 VAL A O 1
ATOM 1432 N N . CYS A 1 193 ? -4.473 -5.826 -10.398 1.00 91.81 193 CYS A N 1
ATOM 1433 C CA . CYS A 1 193 ? -4.623 -4.776 -11.397 1.00 91.81 193 CYS A CA 1
ATOM 1434 C C . CYS A 1 193 ? -3.401 -4.696 -12.317 1.00 91.81 193 CYS A C 1
ATOM 1436 O O . CYS A 1 193 ? -2.274 -4.902 -11.873 1.00 91.81 193 CYS A O 1
ATOM 1438 N N . VAL A 1 194 ? -3.632 -4.370 -13.589 1.00 91.00 194 VAL A N 1
ATOM 1439 C CA . VAL A 1 194 ? -2.605 -4.158 -14.615 1.00 91.00 194 VAL A CA 1
ATOM 1440 C C . VAL A 1 194 ? -2.947 -2.905 -15.415 1.00 91.00 194 VAL A C 1
ATOM 1442 O O . VAL A 1 194 ? -4.106 -2.678 -15.767 1.00 91.00 194 VAL A O 1
ATOM 1445 N N . ASP A 1 195 ? -1.925 -2.120 -15.739 1.00 91.25 195 ASP A N 1
ATOM 1446 C CA . ASP A 1 195 ? -2.058 -0.882 -16.499 1.00 91.25 195 ASP A CA 1
ATOM 1447 C C . ASP A 1 195 ? -1.703 -1.098 -17.976 1.00 91.25 195 ASP A C 1
ATOM 1449 O O . ASP A 1 195 ? -0.726 -1.770 -18.305 1.00 91.25 195 ASP A O 1
ATOM 1453 N N . ARG A 1 196 ? -2.460 -0.470 -18.878 1.00 93.50 196 ARG A N 1
ATOM 1454 C CA . ARG A 1 196 ? -2.121 -0.324 -20.299 1.00 93.50 196 ARG A CA 1
ATOM 1455 C C . ARG A 1 196 ? -1.973 1.147 -20.652 1.00 93.50 196 ARG A C 1
ATOM 1457 O O . ARG A 1 196 ? -2.874 1.945 -20.399 1.00 93.50 196 ARG A O 1
ATOM 1464 N N . LEU A 1 197 ? -0.876 1.484 -21.319 1.00 91.44 197 LEU A N 1
ATOM 1465 C CA . LEU A 1 197 ? -0.604 2.822 -21.825 1.00 91.44 197 LEU A CA 1
ATOM 1466 C C . LEU A 1 197 ? -1.145 2.986 -23.254 1.00 91.44 197 LEU A C 1
ATOM 1468 O O . LEU A 1 197 ? -0.769 2.259 -24.169 1.00 91.44 197 LEU A O 1
ATOM 1472 N N . VAL A 1 198 ? -1.998 3.976 -23.476 1.00 94.75 198 VAL A N 1
ATOM 1473 C CA . VAL A 1 198 ? -2.492 4.368 -24.799 1.00 94.75 198 VAL A CA 1
ATOM 1474 C C . VAL A 1 198 ? -1.842 5.690 -25.183 1.00 94.75 198 VAL A C 1
ATOM 1476 O O . VAL A 1 198 ? -2.074 6.708 -24.537 1.00 94.75 198 VAL A O 1
ATOM 1479 N N . LYS A 1 199 ? -1.033 5.685 -26.242 1.00 93.88 199 LYS A N 1
ATOM 1480 C CA . LYS A 1 199 ? -0.392 6.882 -26.793 1.00 93.88 199 LYS A CA 1
ATOM 1481 C C . LYS A 1 199 ? -1.186 7.376 -27.991 1.00 93.88 199 LYS A C 1
ATOM 1483 O O . LYS A 1 199 ? -1.250 6.688 -29.009 1.00 93.88 199 LYS A O 1
ATOM 1488 N N . VAL A 1 200 ? -1.779 8.559 -27.888 1.00 94.62 200 VAL A N 1
ATOM 1489 C CA . VAL A 1 200 ? -2.446 9.198 -29.023 1.00 94.62 200 VAL A CA 1
ATOM 1490 C C . VAL A 1 200 ? -1.397 9.949 -29.836 1.00 94.62 200 VAL A C 1
ATOM 1492 O O . VAL A 1 200 ? -0.915 10.998 -29.411 1.00 94.62 200 VAL A O 1
ATOM 1495 N N . THR A 1 201 ? -1.015 9.386 -30.981 1.00 95.06 201 THR A N 1
ATOM 1496 C CA . THR A 1 201 ? 0.080 9.877 -31.823 1.00 95.06 201 THR A CA 1
ATOM 1497 C C . THR A 1 201 ? -0.401 11.019 -32.726 1.00 95.06 201 THR A C 1
ATOM 1499 O O . THR A 1 201 ? -1.439 10.868 -33.383 1.00 95.06 201 THR A O 1
ATOM 1502 N N . PRO A 1 202 ? 0.337 12.136 -32.833 1.00 94.50 202 PRO A N 1
ATOM 1503 C CA . PRO A 1 202 ? -0.012 13.239 -33.725 1.00 94.50 202 PRO A CA 1
ATOM 1504 C C . PRO A 1 202 ? 0.056 12.832 -35.205 1.00 94.50 202 PRO A C 1
ATOM 1506 O O . PRO A 1 202 ? 0.776 11.912 -35.590 1.00 94.50 202 PRO A O 1
ATOM 1509 N N . ASN A 1 203 ? -0.665 13.568 -36.054 1.00 94.50 203 ASN A N 1
ATOM 1510 C CA . ASN A 1 203 ? -0.472 13.506 -37.502 1.00 94.50 203 ASN A CA 1
ATOM 1511 C C . ASN A 1 203 ? 0.631 14.495 -37.887 1.00 94.50 203 ASN A C 1
ATOM 1513 O O . ASN A 1 203 ? 0.389 15.702 -37.900 1.00 94.50 203 ASN A O 1
ATOM 1517 N N . CYS A 1 204 ? 1.827 13.989 -38.174 1.00 93.00 204 CYS A N 1
ATOM 1518 C CA . CYS A 1 204 ? 2.970 14.830 -38.513 1.00 93.00 204 CYS A CA 1
ATOM 1519 C C . CYS A 1 204 ? 2.889 15.376 -39.941 1.00 93.00 204 CYS A C 1
ATOM 1521 O O . CYS A 1 204 ? 2.313 14.749 -40.837 1.00 93.00 204 CYS A O 1
ATOM 1523 N N . GLU A 1 205 ? 3.451 16.568 -40.146 1.00 93.00 205 GLU A N 1
ATOM 1524 C CA . GLU A 1 205 ? 3.528 17.182 -41.470 1.00 93.00 205 GLU A CA 1
ATOM 1525 C C . GLU A 1 205 ? 4.396 16.344 -42.425 1.00 93.00 205 GLU A C 1
ATOM 1527 O O . GLU A 1 205 ? 5.181 15.485 -42.022 1.00 93.00 205 GLU A O 1
ATOM 1532 N N . VAL A 1 206 ? 4.240 16.562 -43.732 1.00 91.19 206 VAL A N 1
ATOM 1533 C CA . VAL A 1 206 ? 4.983 15.799 -44.743 1.00 91.19 206 VAL A CA 1
ATOM 1534 C C . VAL A 1 206 ? 6.480 16.074 -44.605 1.00 91.19 206 VAL A C 1
ATOM 1536 O O . VAL A 1 206 ? 6.926 17.187 -44.862 1.00 91.19 206 VAL A O 1
ATOM 1539 N N . GLY A 1 207 ? 7.249 15.034 -44.284 1.00 88.62 207 GLY A N 1
ATOM 1540 C CA . GLY A 1 207 ? 8.690 15.133 -44.027 1.00 88.62 207 GLY A CA 1
ATOM 1541 C C . GLY A 1 207 ? 9.050 14.960 -42.553 1.00 88.62 207 GLY A C 1
ATOM 1542 O O . GLY A 1 207 ? 10.203 14.656 -42.266 1.00 88.62 207 GLY A O 1
ATOM 1543 N N . GLU A 1 208 ? 8.063 15.050 -41.660 1.00 93.12 208 GLU A N 1
ATOM 1544 C CA . GLU A 1 208 ? 8.210 14.796 -40.231 1.00 93.12 208 GLU A CA 1
ATOM 1545 C C . GLU A 1 208 ? 7.772 13.373 -39.853 1.00 93.12 208 GLU A C 1
ATOM 1547 O O . GLU A 1 208 ? 7.018 12.704 -40.568 1.00 93.12 208 GLU A O 1
ATOM 1552 N N . SER A 1 209 ? 8.254 12.896 -38.708 1.00 91.56 209 SER A N 1
ATOM 1553 C CA . SER A 1 209 ? 7.966 11.575 -38.149 1.00 91.56 209 SER A CA 1
ATOM 1554 C C . SER A 1 209 ? 7.602 11.679 -36.672 1.00 91.56 209 SER A C 1
ATOM 1556 O O . SER A 1 209 ? 8.007 12.621 -35.999 1.00 91.56 209 SER A O 1
ATOM 1558 N N . VAL A 1 210 ? 6.823 10.721 -36.168 1.00 90.44 210 VAL A N 1
ATOM 1559 C CA . VAL A 1 210 ? 6.509 10.651 -34.736 1.00 90.44 210 VAL A CA 1
ATOM 1560 C C . VAL A 1 210 ? 7.775 10.256 -33.971 1.00 90.44 210 VAL A C 1
ATOM 1562 O O . VAL A 1 210 ? 8.436 9.284 -34.340 1.00 90.44 210 VAL A O 1
ATOM 1565 N N . CYS A 1 211 ? 8.091 10.999 -32.917 1.00 89.56 211 CYS A N 1
ATOM 1566 C CA . CYS A 1 211 ? 9.276 10.804 -32.086 1.00 89.56 211 CYS A CA 1
ATOM 1567 C C . CYS A 1 211 ? 9.192 9.565 -31.192 1.00 89.56 211 CYS A C 1
ATOM 1569 O O . CYS A 1 211 ? 8.125 8.960 -31.051 1.00 89.56 211 CYS A O 1
ATOM 1571 N N . SER A 1 212 ? 10.311 9.169 -30.567 1.00 86.50 212 SER A N 1
ATOM 1572 C CA . SER A 1 212 ? 10.358 7.952 -29.737 1.00 86.50 212 SER A CA 1
ATOM 1573 C C . SER A 1 212 ? 9.402 7.996 -28.532 1.00 86.50 212 SER A C 1
ATOM 1575 O O . SER A 1 212 ? 8.856 6.964 -28.120 1.00 86.50 212 SER A O 1
ATOM 1577 N N . ASN A 1 213 ? 9.104 9.199 -28.024 1.00 79.44 213 ASN A N 1
ATOM 1578 C CA . ASN A 1 213 ? 8.094 9.426 -26.989 1.00 79.44 213 ASN A CA 1
ATOM 1579 C C . ASN A 1 213 ? 6.674 9.018 -27.450 1.00 79.44 213 ASN A C 1
ATOM 1581 O O . ASN A 1 213 ? 5.828 8.665 -26.620 1.00 79.44 213 ASN A O 1
ATOM 1585 N N . GLY A 1 214 ? 6.437 8.945 -28.764 1.00 86.75 214 GLY A N 1
ATOM 1586 C CA . GLY A 1 214 ? 5.193 8.513 -29.394 1.00 86.75 214 GLY A CA 1
ATOM 1587 C C . GLY A 1 214 ? 4.086 9.567 -29.386 1.00 86.75 214 GLY A C 1
ATOM 1588 O O . GLY A 1 214 ? 2.952 9.239 -29.721 1.00 86.75 214 GLY A O 1
ATOM 1589 N N . ILE A 1 215 ? 4.376 10.800 -28.971 1.00 88.75 215 ILE A N 1
ATOM 1590 C CA . ILE A 1 215 ? 3.380 11.873 -28.846 1.00 88.75 215 ILE A CA 1
ATOM 1591 C C . ILE A 1 215 ? 3.827 13.181 -29.501 1.00 88.75 215 ILE A C 1
ATOM 1593 O O . ILE A 1 215 ? 2.999 14.051 -29.721 1.00 88.75 215 ILE A O 1
ATOM 1597 N N . GLU A 1 216 ? 5.087 13.318 -29.896 1.00 90.38 216 GLU A N 1
ATOM 1598 C CA . GLU A 1 216 ? 5.563 14.500 -30.613 1.00 90.38 216 GLU A CA 1
ATOM 1599 C C . GLU A 1 216 ? 5.893 14.187 -32.065 1.00 90.38 216 GLU A C 1
ATOM 1601 O O . GLU A 1 216 ? 6.190 13.048 -32.428 1.00 90.38 216 GLU A O 1
ATOM 1606 N N . CYS A 1 217 ? 5.832 15.218 -32.899 1.00 90.88 217 CYS A N 1
ATOM 1607 C CA . CYS A 1 217 ? 6.380 15.170 -34.243 1.00 90.88 217 CYS A CA 1
ATOM 1608 C C . CYS A 1 217 ? 7.785 15.745 -34.230 1.00 90.88 217 CYS A C 1
ATOM 1610 O O . CYS A 1 217 ? 8.059 16.712 -33.519 1.00 90.88 217 CYS A O 1
ATOM 1612 N N . SER A 1 218 ? 8.646 15.187 -35.070 1.00 91.06 218 SER A N 1
ATOM 1613 C CA . SER A 1 218 ? 9.908 15.822 -35.388 1.00 91.06 218 SER A CA 1
ATOM 1614 C C . SER A 1 218 ? 9.677 17.215 -35.983 1.00 91.06 218 SER A C 1
ATOM 1616 O O . SER A 1 218 ? 8.602 17.517 -36.514 1.00 91.06 218 SER A O 1
ATOM 1618 N N . VAL A 1 219 ? 10.701 18.055 -35.882 1.00 89.56 219 VAL A N 1
ATOM 1619 C CA . VAL A 1 219 ? 10.789 19.347 -36.561 1.00 89.56 219 VAL A CA 1
ATOM 1620 C C . VAL A 1 219 ? 12.053 19.322 -37.414 1.00 89.56 219 VAL A C 1
ATOM 1622 O O . VAL A 1 219 ? 13.138 19.027 -36.911 1.00 89.56 219 VAL A O 1
ATOM 1625 N N . ASP A 1 220 ? 11.912 19.566 -38.716 1.00 88.50 220 ASP A N 1
ATOM 1626 C CA . ASP A 1 220 ? 12.965 19.421 -39.727 1.00 88.50 220 ASP A CA 1
ATOM 1627 C C . ASP A 1 220 ? 13.599 18.012 -39.750 1.00 88.50 220 ASP A C 1
ATOM 1629 O O . ASP A 1 220 ? 14.799 17.833 -39.993 1.00 88.50 220 ASP A O 1
ATOM 1633 N N . GLY A 1 221 ? 12.788 16.983 -39.484 1.00 87.56 221 GLY A N 1
ATOM 1634 C CA . GLY A 1 221 ? 13.203 15.582 -39.424 1.00 87.56 221 GLY A CA 1
ATOM 1635 C C . GLY A 1 221 ? 13.981 15.202 -38.160 1.00 87.56 221 GLY A C 1
ATOM 1636 O O . GLY A 1 221 ? 14.569 14.119 -38.118 1.00 87.56 221 GLY A O 1
ATOM 1637 N N . GLN A 1 222 ? 14.012 16.068 -37.142 1.00 86.69 222 GLN A N 1
ATOM 1638 C CA . GLN A 1 222 ? 14.687 15.819 -35.868 1.00 86.69 222 GLN A CA 1
ATOM 1639 C C . GLN A 1 222 ? 13.717 15.831 -34.684 1.00 86.69 222 GLN A C 1
ATOM 1641 O O . GLN A 1 222 ? 12.878 16.718 -34.554 1.00 86.69 222 GLN A O 1
ATOM 1646 N N . CYS A 1 223 ? 13.852 14.845 -33.802 1.00 84.75 223 CYS A N 1
ATOM 1647 C CA . CYS A 1 223 ? 13.107 14.764 -32.551 1.00 84.75 223 CYS A CA 1
ATOM 1648 C C . CYS A 1 223 ? 13.932 15.385 -31.429 1.00 84.75 223 CYS A C 1
ATOM 1650 O O . CYS A 1 223 ? 14.987 14.862 -31.077 1.00 84.75 223 CYS A O 1
ATOM 1652 N N . LEU A 1 224 ? 13.473 16.519 -30.900 1.00 75.62 224 LEU A N 1
ATOM 1653 C CA . LEU A 1 224 ? 14.216 17.303 -29.909 1.00 75.62 224 LEU A CA 1
ATOM 1654 C C . LEU A 1 224 ? 14.445 16.516 -28.605 1.00 75.62 224 LEU A C 1
ATOM 1656 O O . LEU A 1 224 ? 15.552 16.551 -28.070 1.00 75.62 224 LEU A O 1
ATOM 1660 N N . ASP A 1 225 ? 13.469 15.715 -28.177 1.00 67.81 225 ASP A N 1
ATOM 1661 C CA . ASP A 1 225 ? 13.593 14.794 -27.033 1.00 67.81 225 ASP A CA 1
ATOM 1662 C C . ASP A 1 225 ? 14.600 13.651 -27.268 1.00 67.81 225 ASP A C 1
ATOM 1664 O O . ASP A 1 225 ? 15.314 13.210 -26.361 1.00 67.81 225 ASP A O 1
ATOM 1668 N N . ASP A 1 226 ? 14.718 13.181 -28.511 1.00 67.12 226 ASP A N 1
ATOM 1669 C CA . ASP A 1 226 ? 15.679 12.129 -28.870 1.00 67.12 226 ASP A CA 1
ATOM 1670 C C . ASP A 1 226 ? 17.114 12.693 -28.960 1.00 67.12 226 ASP A C 1
ATOM 1672 O O . ASP A 1 226 ? 18.108 11.969 -28.827 1.00 67.12 226 ASP A O 1
ATOM 1676 N N . LEU A 1 227 ? 17.235 14.010 -29.157 1.00 58.25 227 LEU A N 1
ATOM 1677 C CA . LEU A 1 227 ? 18.500 14.741 -29.155 1.00 58.25 227 LEU A CA 1
ATOM 1678 C C . LEU A 1 227 ? 18.950 15.115 -27.737 1.00 58.25 227 LEU A C 1
ATOM 1680 O O . LEU A 1 227 ? 20.146 15.035 -27.447 1.00 58.25 227 LEU A O 1
ATOM 1684 N N . SER A 1 228 ? 18.025 15.461 -26.837 1.00 55.38 228 SER A N 1
ATOM 1685 C CA . SER A 1 228 ? 18.346 15.801 -25.442 1.00 55.38 228 SER A CA 1
ATOM 1686 C C . SER A 1 228 ? 18.854 14.590 -24.648 1.00 55.38 228 SER A C 1
ATOM 1688 O O . SER A 1 228 ? 19.745 14.724 -23.811 1.00 55.38 228 SER A O 1
ATOM 1690 N N . THR A 1 229 ? 18.394 13.382 -24.985 1.00 50.34 229 THR A N 1
ATOM 1691 C CA . THR A 1 229 ? 18.881 12.129 -24.382 1.00 50.34 229 THR A CA 1
ATOM 1692 C C . THR A 1 229 ? 20.237 11.658 -24.921 1.00 50.34 229 THR A C 1
ATOM 1694 O O . THR A 1 229 ? 20.862 10.785 -24.316 1.00 50.34 229 THR A O 1
ATOM 1697 N N . SER A 1 230 ? 20.745 12.235 -26.019 1.00 40.97 230 SER A N 1
ATOM 1698 C CA . SER A 1 230 ? 21.982 11.769 -26.666 1.00 40.97 230 SER A CA 1
ATOM 1699 C C . SER A 1 230 ? 23.078 12.823 -26.872 1.00 40.97 230 SER A C 1
ATOM 1701 O O . SER A 1 230 ? 24.196 12.453 -27.246 1.00 40.97 230 SER A O 1
ATOM 1703 N N . VAL A 1 231 ? 22.8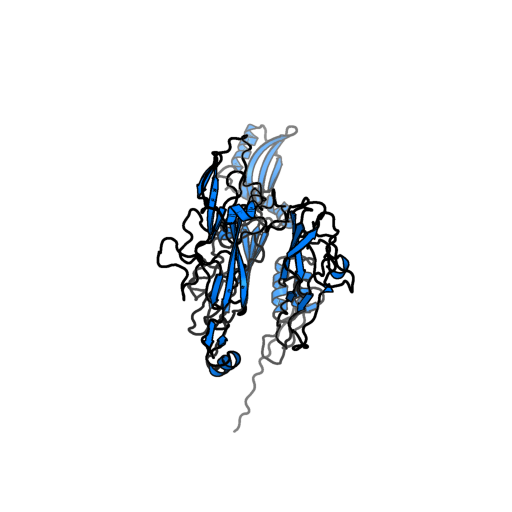45 14.108 -26.570 1.00 41.78 231 VAL A N 1
ATOM 1704 C CA . VAL A 1 231 ? 23.833 15.172 -26.834 1.00 41.78 231 VAL A CA 1
ATOM 1705 C C . VAL A 1 231 ? 24.049 16.093 -25.629 1.00 41.78 231 VAL A C 1
ATOM 1707 O O . VAL A 1 231 ? 23.656 17.253 -25.603 1.00 41.78 231 VAL A O 1
ATOM 1710 N N . ASN A 1 232 ? 24.831 15.607 -24.663 1.00 42.12 232 ASN A N 1
ATOM 1711 C CA . ASN A 1 232 ? 25.628 16.460 -23.773 1.00 42.12 232 ASN A CA 1
ATOM 1712 C C . ASN A 1 232 ? 26.826 17.049 -24.553 1.00 42.12 232 ASN A C 1
ATOM 1714 O O . ASN A 1 232 ? 27.975 16.680 -24.309 1.00 42.12 232 ASN A O 1
ATOM 1718 N N . VAL A 1 233 ? 26.593 17.910 -25.552 1.00 41.12 233 VAL A N 1
ATOM 1719 C CA . VAL A 1 233 ? 27.679 18.579 -26.298 1.00 41.12 233 VAL A CA 1
ATOM 1720 C C . VAL A 1 233 ? 27.277 20.011 -26.691 1.00 41.12 233 VAL A C 1
ATOM 1722 O O . VAL A 1 233 ? 26.717 20.243 -27.751 1.00 41.12 233 VAL A O 1
ATOM 1725 N N . PHE A 1 234 ? 27.662 20.951 -25.821 1.00 44.09 234 PHE A N 1
ATOM 1726 C CA . PHE A 1 234 ? 28.007 22.364 -26.065 1.00 44.09 234 PHE A CA 1
ATOM 1727 C C . PHE A 1 234 ? 26.985 23.311 -26.733 1.00 44.09 234 PHE A C 1
ATOM 1729 O O . PHE A 1 234 ? 26.943 23.458 -27.946 1.00 44.09 234 PHE A O 1
ATOM 1736 N N . GLY A 1 235 ? 26.305 24.071 -25.867 1.00 48.69 235 GLY A N 1
ATOM 1737 C CA . GLY A 1 235 ? 26.188 25.538 -25.852 1.00 48.69 235 GLY A CA 1
ATOM 1738 C C . GLY A 1 235 ? 26.051 26.325 -27.157 1.00 48.69 235 GLY A C 1
ATOM 1739 O O . GLY A 1 235 ? 27.039 26.537 -27.852 1.00 48.69 235 GLY A O 1
ATOM 1740 N N . GLU A 1 236 ? 24.895 26.969 -27.330 1.00 41.81 236 GLU A N 1
ATOM 1741 C CA . GLU A 1 236 ? 24.840 28.333 -27.864 1.00 41.81 236 GLU A CA 1
ATOM 1742 C C . GLU A 1 236 ? 23.595 29.069 -27.340 1.00 41.81 236 GLU A C 1
ATOM 1744 O O . GLU A 1 236 ? 22.465 28.598 -27.459 1.00 41.81 236 GLU A O 1
ATOM 1749 N N . GLU A 1 237 ? 23.830 30.219 -26.705 1.00 51.31 237 GLU A N 1
ATOM 1750 C CA . GLU A 1 237 ? 22.813 31.127 -26.179 1.00 51.31 237 GLU A CA 1
ATOM 1751 C C . GLU A 1 237 ? 21.937 31.665 -27.318 1.00 51.31 237 GLU A C 1
ATOM 1753 O O . GLU A 1 237 ? 22.406 32.421 -28.171 1.00 51.31 237 GLU A O 1
ATOM 1758 N N . THR A 1 238 ? 20.638 31.366 -27.292 1.00 42.22 238 THR A N 1
ATOM 1759 C CA . THR A 1 238 ? 19.651 32.186 -28.000 1.00 42.22 238 THR A CA 1
ATOM 1760 C C . THR A 1 238 ? 18.789 32.922 -26.986 1.00 42.22 238 THR A C 1
ATOM 1762 O O . THR A 1 238 ? 18.034 32.361 -26.202 1.00 42.22 238 THR A O 1
ATOM 1765 N N . THR A 1 239 ? 18.980 34.235 -26.978 1.00 51.66 239 THR A N 1
ATOM 1766 C CA . THR A 1 239 ? 18.246 35.209 -26.181 1.00 51.66 239 THR A CA 1
ATOM 1767 C C . THR A 1 239 ? 16.876 35.430 -26.821 1.00 51.66 239 THR A C 1
ATOM 1769 O O . THR A 1 239 ? 16.764 36.099 -27.848 1.00 51.66 239 THR A O 1
ATOM 1772 N N . GLY A 1 240 ? 15.826 34.860 -26.229 1.00 44.31 240 GLY A N 1
ATOM 1773 C CA . GLY A 1 240 ? 14.455 35.003 -26.715 1.00 44.31 240 GLY A CA 1
ATOM 1774 C C . GLY A 1 240 ? 13.416 34.771 -25.621 1.00 44.31 240 GLY A C 1
ATOM 1775 O O . GLY A 1 240 ? 13.073 33.636 -25.348 1.00 44.31 240 GLY A O 1
ATOM 1776 N N . ASP A 1 241 ? 12.944 35.880 -25.048 1.00 41.91 241 ASP A N 1
ATOM 1777 C CA . ASP A 1 241 ? 11.714 36.094 -24.263 1.00 41.91 241 ASP A CA 1
ATOM 1778 C C . ASP A 1 241 ? 11.419 35.157 -23.068 1.00 41.91 241 ASP A C 1
ATOM 1780 O O . ASP A 1 241 ? 11.066 33.990 -23.205 1.00 41.91 241 ASP A O 1
ATOM 1784 N N . GLY A 1 242 ? 11.536 35.723 -21.861 1.00 43.97 242 GLY A N 1
ATOM 1785 C CA . GLY A 1 242 ? 11.485 35.037 -20.569 1.00 43.97 242 GLY A CA 1
ATOM 1786 C C . GLY A 1 242 ? 10.092 34.574 -20.145 1.00 43.97 242 GLY A C 1
ATOM 1787 O O . GLY A 1 242 ? 9.510 35.122 -19.208 1.00 43.97 242 GLY A O 1
ATOM 1788 N N . GLY A 1 243 ? 9.588 33.525 -20.788 1.00 50.25 243 GLY A N 1
ATOM 1789 C CA . GLY A 1 243 ? 8.723 32.573 -20.102 1.00 50.25 243 GLY A CA 1
ATOM 1790 C C . GLY A 1 243 ? 9.594 31.734 -19.173 1.00 50.25 243 GLY A C 1
ATOM 1791 O O . GLY A 1 243 ? 10.552 31.120 -19.631 1.00 50.25 243 GLY A O 1
ATOM 1792 N N . THR A 1 244 ? 9.310 31.731 -17.873 1.00 53.62 244 THR A N 1
ATOM 1793 C CA . THR A 1 244 ? 9.878 30.739 -16.952 1.00 53.62 244 THR A CA 1
ATOM 1794 C C . THR A 1 244 ? 9.376 29.374 -17.412 1.00 53.62 244 THR A C 1
ATOM 1796 O O . THR A 1 244 ? 8.223 29.022 -17.162 1.00 53.62 244 THR A O 1
ATOM 1799 N N . VAL A 1 245 ? 10.188 28.663 -18.192 1.00 57.34 245 VAL A N 1
ATOM 1800 C CA . VAL A 1 245 ? 9.919 27.274 -18.556 1.00 57.34 245 VAL A CA 1
ATOM 1801 C C . VAL A 1 245 ? 10.094 26.482 -17.268 1.00 57.34 245 VAL A C 1
ATOM 1803 O O . VAL A 1 245 ? 11.187 26.439 -16.714 1.00 57.34 245 VAL A O 1
ATOM 1806 N N . PHE A 1 246 ? 8.987 25.968 -16.742 1.00 64.81 246 PHE A N 1
ATOM 1807 C CA . PHE A 1 246 ? 8.999 25.078 -15.591 1.00 64.81 246 PHE A CA 1
ATOM 1808 C C . PHE A 1 246 ? 9.365 23.690 -16.110 1.00 64.81 246 PHE A C 1
ATOM 1810 O O . PHE A 1 246 ? 8.572 23.063 -16.813 1.00 64.81 246 PHE A O 1
ATOM 1817 N N . GLU A 1 247 ? 10.598 23.270 -15.850 1.00 78.38 247 GLU A N 1
ATOM 1818 C CA . GLU A 1 247 ? 11.064 21.921 -16.154 1.00 78.38 247 GLU A CA 1
ATOM 1819 C C . GLU A 1 247 ? 10.761 21.012 -14.953 1.00 78.38 247 GLU A C 1
ATOM 1821 O O . GLU A 1 247 ? 10.948 21.444 -13.817 1.00 78.38 247 GLU A O 1
ATOM 1826 N N . PRO A 1 248 ? 10.274 19.776 -15.167 1.00 83.00 248 PRO A N 1
ATOM 1827 C CA . PRO A 1 248 ? 10.102 18.819 -14.080 1.00 83.00 248 PRO A CA 1
ATOM 1828 C C . PRO A 1 248 ? 11.462 18.467 -13.450 1.00 83.00 248 PRO A C 1
ATOM 1830 O O . PRO A 1 248 ? 12.492 18.529 -14.131 1.00 83.00 248 PRO A O 1
ATOM 1833 N N . PRO A 1 249 ? 11.493 18.016 -12.183 1.00 90.94 249 PRO A N 1
ATOM 1834 C CA . PRO A 1 249 ? 12.733 17.636 -11.535 1.00 90.94 249 PRO A CA 1
ATOM 1835 C C . PRO A 1 249 ? 13.390 16.463 -12.271 1.00 90.94 249 PRO A C 1
ATOM 1837 O O . PRO A 1 249 ? 12.736 15.564 -12.794 1.00 90.94 249 PRO A O 1
ATOM 1840 N N . VAL A 1 250 ? 14.715 16.421 -12.274 1.00 92.25 250 VAL A N 1
ATOM 1841 C CA . VAL A 1 250 ? 15.477 15.297 -12.820 1.00 92.25 250 VAL A CA 1
ATOM 1842 C C . VAL A 1 250 ? 15.697 14.283 -11.708 1.00 92.25 250 VAL A C 1
ATOM 1844 O O . VAL A 1 250 ? 16.353 14.585 -10.714 1.00 92.25 250 VAL A O 1
ATOM 1847 N N . LEU A 1 251 ? 15.169 13.071 -11.881 1.00 93.62 251 LEU A N 1
ATOM 1848 C CA . LEU A 1 251 ? 15.266 11.974 -10.916 1.00 93.62 251 LEU A CA 1
ATOM 1849 C C . LEU A 1 251 ? 16.114 10.832 -11.493 1.00 93.62 251 LEU A C 1
ATOM 1851 O O . LEU A 1 251 ? 15.864 10.364 -12.601 1.00 93.62 251 LEU A O 1
ATOM 1855 N N . SER A 1 252 ? 17.094 10.345 -10.730 1.00 93.25 252 SER A N 1
ATOM 1856 C CA . SER A 1 252 ? 17.973 9.236 -11.126 1.00 93.25 252 SER A CA 1
ATOM 1857 C C . SER A 1 252 ? 18.129 8.234 -9.992 1.00 93.25 252 SER A C 1
ATOM 1859 O O . SER A 1 252 ? 18.358 8.619 -8.851 1.00 93.25 252 SER A O 1
ATOM 1861 N N . LEU A 1 253 ? 18.065 6.935 -10.290 1.00 93.00 253 LEU A N 1
ATOM 1862 C CA . LEU A 1 253 ? 18.342 5.895 -9.295 1.00 93.00 253 LEU A CA 1
ATOM 1863 C C . LEU A 1 253 ? 19.806 5.934 -8.843 1.00 93.00 253 LEU A C 1
ATOM 1865 O O . LEU A 1 253 ? 20.717 6.117 -9.652 1.00 93.00 253 LEU A O 1
ATOM 1869 N N . VAL A 1 254 ? 20.027 5.672 -7.556 1.00 92.06 254 VAL A N 1
ATOM 1870 C CA . VAL A 1 254 ? 21.349 5.390 -6.991 1.00 92.06 254 VAL A CA 1
ATOM 1871 C C . VAL A 1 254 ? 21.486 3.882 -6.847 1.00 92.06 254 VAL A C 1
ATOM 1873 O O . VAL A 1 254 ? 20.677 3.244 -6.175 1.00 92.06 254 VAL A O 1
ATOM 1876 N N . GLY A 1 255 ? 22.503 3.297 -7.475 1.00 89.12 255 GLY A N 1
ATOM 1877 C CA . GLY A 1 255 ? 22.704 1.847 -7.496 1.00 89.12 255 GLY A CA 1
ATOM 1878 C C . GLY A 1 255 ? 22.025 1.163 -8.692 1.00 89.12 255 GLY A C 1
ATOM 1879 O O . GLY A 1 255 ? 21.699 1.823 -9.680 1.00 89.12 255 GLY A O 1
ATOM 1880 N N . PRO A 1 256 ? 21.861 -0.170 -8.661 1.00 90.75 256 PRO A N 1
ATOM 1881 C CA . PRO A 1 256 ? 21.348 -0.918 -9.803 1.00 90.75 256 PRO A CA 1
ATOM 1882 C C . PRO A 1 256 ? 19.852 -0.658 -10.043 1.00 90.75 256 PRO A C 1
ATOM 1884 O O . PRO A 1 256 ? 19.050 -0.617 -9.111 1.00 90.75 256 PRO A O 1
ATOM 1887 N N . GLU A 1 257 ? 19.462 -0.529 -11.311 1.00 92.50 257 GLU A N 1
ATOM 1888 C CA . GLU A 1 257 ? 18.050 -0.452 -11.726 1.00 92.50 257 GLU A CA 1
ATOM 1889 C C . GLU A 1 257 ? 17.322 -1.794 -11.548 1.00 92.50 257 GLU A C 1
ATOM 1891 O O . GLU A 1 257 ? 16.134 -1.826 -11.228 1.00 92.50 257 GLU A O 1
ATOM 1896 N N . PHE A 1 258 ? 18.060 -2.898 -11.690 1.00 93.25 258 PHE A N 1
ATOM 1897 C CA . PHE A 1 258 ? 17.558 -4.263 -11.569 1.00 93.25 258 PHE A CA 1
ATOM 1898 C C . PHE A 1 258 ? 18.209 -4.963 -10.379 1.00 93.25 258 PHE A C 1
ATOM 1900 O O . PHE A 1 258 ? 19.433 -5.110 -10.325 1.00 93.25 258 PHE A O 1
ATOM 1907 N N . VAL A 1 259 ? 17.394 -5.429 -9.438 1.00 94.19 259 VAL A N 1
ATOM 1908 C CA . VAL A 1 259 ? 17.838 -6.163 -8.250 1.00 94.19 259 VAL A CA 1
ATOM 1909 C C . VAL A 1 259 ? 17.320 -7.588 -8.329 1.00 94.19 259 VAL A C 1
ATOM 1911 O O . VAL A 1 259 ? 16.136 -7.819 -8.534 1.00 94.19 259 VAL A O 1
ATOM 1914 N N . ARG A 1 260 ? 18.208 -8.563 -8.139 1.00 95.12 260 ARG A N 1
ATOM 1915 C CA . ARG A 1 260 ? 17.833 -9.974 -8.002 1.00 95.12 260 ARG A CA 1
ATOM 1916 C C . ARG A 1 260 ? 17.785 -10.291 -6.516 1.00 95.12 260 ARG A C 1
ATOM 1918 O O . ARG A 1 260 ? 18.840 -10.398 -5.901 1.00 95.12 260 ARG A O 1
ATOM 1925 N N . LEU A 1 261 ? 16.588 -10.372 -5.948 1.00 95.00 261 LEU A N 1
ATOM 1926 C CA . LEU A 1 261 ? 16.383 -10.577 -4.515 1.00 95.00 261 LEU A CA 1
ATOM 1927 C C . LEU A 1 261 ? 16.102 -12.060 -4.244 1.00 95.00 261 LEU A C 1
ATOM 1929 O O . LEU A 1 261 ? 15.085 -12.566 -4.713 1.00 95.00 261 LEU A O 1
ATOM 1933 N N . PRO A 1 262 ? 16.972 -12.784 -3.524 1.00 95.44 262 PRO A N 1
ATOM 1934 C CA . PRO A 1 262 ? 16.689 -14.157 -3.142 1.00 95.44 262 PRO A CA 1
ATOM 1935 C C . PRO A 1 262 ? 15.430 -14.218 -2.279 1.00 95.44 262 PRO A C 1
ATOM 1937 O O . PRO A 1 262 ? 15.301 -13.448 -1.322 1.00 95.44 262 PRO A O 1
ATOM 1940 N N . ARG A 1 263 ? 14.512 -15.127 -2.614 1.00 93.50 263 ARG A N 1
ATOM 1941 C CA . ARG A 1 263 ? 13.256 -15.313 -1.877 1.00 93.50 263 ARG A CA 1
ATOM 1942 C C . ARG A 1 263 ? 13.518 -15.462 -0.373 1.00 93.50 263 ARG A C 1
ATOM 1944 O O . ARG A 1 263 ? 14.486 -16.097 0.041 1.00 93.50 263 ARG A O 1
ATOM 1951 N N . GLY A 1 264 ? 12.690 -14.815 0.440 1.00 88.88 264 GLY A N 1
ATOM 1952 C CA . GLY A 1 264 ? 12.808 -14.766 1.898 1.00 88.88 264 GLY A CA 1
ATOM 1953 C C . GLY A 1 264 ? 13.901 -13.848 2.447 1.00 88.88 264 GLY A C 1
ATOM 1954 O O . GLY A 1 264 ? 14.027 -13.724 3.668 1.00 88.88 264 GLY A O 1
ATOM 1955 N N . THR A 1 265 ? 14.664 -13.171 1.584 1.00 90.50 265 THR A N 1
ATOM 1956 C CA . THR A 1 265 ? 15.698 -12.225 2.014 1.00 90.50 265 THR A CA 1
ATOM 1957 C C . THR A 1 265 ? 15.128 -10.825 2.163 1.00 90.50 265 THR A C 1
ATOM 1959 O O . THR A 1 265 ? 14.514 -10.294 1.245 1.00 90.50 265 THR A O 1
ATOM 1962 N N . VAL A 1 266 ? 15.367 -10.202 3.318 1.00 89.94 266 VAL A N 1
ATOM 1963 C CA . VAL A 1 266 ? 14.865 -8.856 3.614 1.00 89.94 266 VAL A CA 1
ATOM 1964 C C . VAL A 1 266 ? 15.471 -7.830 2.658 1.00 89.94 266 VAL A C 1
ATOM 1966 O O . VAL A 1 266 ? 16.694 -7.746 2.535 1.00 89.94 266 VAL A O 1
ATOM 1969 N N . TYR A 1 267 ? 14.612 -7.007 2.052 1.00 92.06 267 TYR A N 1
ATOM 1970 C CA . TYR A 1 267 ? 15.014 -5.832 1.285 1.00 92.06 267 TYR A CA 1
ATOM 1971 C C . TYR A 1 267 ? 14.811 -4.565 2.117 1.00 92.06 267 TYR A C 1
ATOM 1973 O O . TYR A 1 267 ? 13.709 -4.256 2.576 1.00 92.06 267 TYR A O 1
ATOM 1981 N N . ARG A 1 268 ? 15.894 -3.832 2.361 1.00 90.62 268 ARG A N 1
ATOM 1982 C CA . ARG A 1 268 ? 15.921 -2.716 3.321 1.00 90.62 268 ARG A CA 1
ATOM 1983 C C . ARG A 1 268 ? 16.569 -1.476 2.735 1.00 90.62 268 ARG A C 1
ATOM 1985 O O . ARG A 1 268 ? 17.200 -1.538 1.689 1.00 90.62 268 ARG A O 1
ATOM 1992 N N . LYS A 1 269 ? 16.480 -0.351 3.430 1.00 89.50 269 LYS A N 1
ATOM 1993 C CA . LYS A 1 269 ? 17.261 0.831 3.070 1.00 89.50 269 LYS A CA 1
ATOM 1994 C C . LYS A 1 269 ? 18.748 0.606 3.390 1.00 89.50 269 LYS A C 1
ATOM 1996 O O . LYS A 1 269 ? 19.072 0.042 4.441 1.00 89.50 269 LYS A O 1
ATOM 2001 N N . CYS A 1 270 ? 19.638 1.025 2.495 1.00 89.38 270 CYS A N 1
ATOM 2002 C CA . CYS A 1 270 ? 21.070 1.098 2.775 1.00 89.38 270 CYS A CA 1
ATOM 2003 C C . CYS A 1 270 ? 21.347 2.236 3.771 1.00 89.38 270 CYS A C 1
ATOM 2005 O O . CYS A 1 270 ? 20.712 3.294 3.709 1.00 89.38 270 CYS A O 1
ATOM 2007 N N . ASP A 1 271 ? 22.302 2.028 4.671 1.00 85.44 271 ASP A N 1
ATOM 2008 C CA . ASP A 1 271 ? 22.837 3.051 5.561 1.00 85.44 271 ASP A CA 1
ATOM 2009 C C . ASP A 1 271 ? 23.785 3.982 4.785 1.00 85.44 271 ASP A C 1
ATOM 2011 O O . ASP A 1 271 ? 24.862 3.553 4.369 1.00 85.44 271 ASP A O 1
ATOM 2015 N N . PRO A 1 272 ? 23.426 5.262 4.577 1.00 81.75 272 PRO A N 1
ATOM 2016 C CA . PRO A 1 272 ? 24.296 6.195 3.870 1.00 81.75 272 PRO A CA 1
ATOM 2017 C C . PRO A 1 272 ? 25.574 6.540 4.655 1.00 81.75 272 PRO A C 1
ATOM 2019 O O . PRO A 1 272 ? 26.522 7.048 4.055 1.00 81.75 272 PRO A O 1
ATOM 2022 N N . GLU A 1 273 ? 25.620 6.298 5.971 1.00 83.19 273 GLU A N 1
ATOM 2023 C CA . GLU A 1 273 ? 26.805 6.540 6.803 1.00 83.19 273 GLU A CA 1
ATOM 2024 C C . GLU A 1 273 ? 27.795 5.360 6.771 1.00 83.19 273 GLU A C 1
ATOM 2026 O O . GLU A 1 273 ? 29.000 5.564 6.962 1.00 83.19 273 GLU A O 1
ATOM 2031 N N . ASP A 1 274 ? 27.332 4.140 6.470 1.00 84.50 274 ASP A N 1
ATOM 2032 C CA . ASP A 1 274 ? 28.192 2.969 6.294 1.00 84.50 274 ASP A CA 1
ATOM 2033 C C . ASP A 1 274 ? 28.526 2.739 4.816 1.00 84.50 274 ASP A C 1
ATOM 2035 O O . ASP A 1 274 ? 27.788 2.128 4.050 1.00 84.50 274 ASP A O 1
ATOM 2039 N N . THR A 1 275 ? 29.731 3.146 4.417 1.00 85.44 275 THR A N 1
ATOM 2040 C CA . THR A 1 275 ? 30.260 2.912 3.059 1.00 85.44 275 THR A CA 1
ATOM 2041 C C . THR A 1 275 ? 30.329 1.433 2.637 1.00 85.44 275 THR A C 1
ATOM 2043 O O . THR A 1 275 ? 30.539 1.144 1.454 1.00 85.44 275 THR A O 1
ATOM 2046 N N . ASN A 1 276 ? 30.193 0.490 3.576 1.00 86.94 276 ASN A N 1
ATOM 2047 C CA . ASN A 1 276 ? 30.125 -0.940 3.285 1.00 86.94 276 ASN A CA 1
ATOM 2048 C C . ASN A 1 276 ? 28.692 -1.438 3.084 1.00 86.94 276 ASN A C 1
ATOM 2050 O O . ASN A 1 276 ? 28.522 -2.499 2.478 1.00 86.94 276 ASN A O 1
ATOM 2054 N N . ASP A 1 277 ? 27.687 -0.685 3.534 1.00 86.44 277 ASP A N 1
ATOM 2055 C CA . ASP A 1 277 ? 26.278 -1.022 3.382 1.00 86.44 277 ASP A CA 1
ATOM 2056 C C . ASP A 1 277 ? 25.761 -0.614 1.999 1.00 86.44 277 ASP A C 1
ATOM 2058 O O . ASP A 1 277 ? 24.938 0.279 1.827 1.00 86.44 277 ASP A O 1
ATOM 2062 N N . VAL A 1 278 ? 26.310 -1.261 0.976 1.00 86.94 278 VAL A N 1
ATOM 2063 C CA . VAL A 1 278 ? 25.945 -1.042 -0.424 1.00 86.94 278 VAL A CA 1
ATOM 2064 C C . VAL A 1 278 ? 25.419 -2.337 -1.051 1.00 86.94 278 VAL A C 1
ATOM 2066 O O . VAL A 1 278 ? 25.788 -3.422 -0.581 1.00 86.94 278 VAL A O 1
ATOM 2069 N N . PRO A 1 279 ? 24.602 -2.260 -2.121 1.00 88.25 279 PRO A N 1
ATOM 2070 C CA . PRO A 1 279 ? 24.011 -3.434 -2.758 1.00 88.25 279 PRO A CA 1
ATOM 2071 C C . PRO A 1 279 ? 25.100 -4.350 -3.328 1.00 88.25 279 PRO A C 1
ATOM 2073 O O . PRO A 1 279 ? 25.847 -3.958 -4.230 1.00 88.25 279 PRO A O 1
ATOM 2076 N N . ARG A 1 280 ? 25.225 -5.562 -2.779 1.00 87.81 280 ARG A N 1
ATOM 2077 C CA . ARG A 1 280 ? 26.200 -6.596 -3.180 1.00 87.81 280 ARG A CA 1
ATOM 2078 C C . ARG A 1 280 ? 25.619 -7.982 -2.910 1.00 87.81 280 ARG A C 1
ATOM 2080 O O . ARG A 1 280 ? 24.628 -8.104 -2.196 1.00 87.81 280 ARG A O 1
ATOM 2087 N N . ASP A 1 281 ? 26.261 -9.027 -3.425 1.00 81.19 281 ASP A N 1
ATOM 2088 C CA . ASP A 1 281 ? 25.876 -10.412 -3.135 1.00 81.19 281 ASP A CA 1
ATOM 2089 C C . ASP A 1 281 ? 25.832 -10.650 -1.615 1.00 81.19 281 ASP A C 1
ATOM 2091 O O . ASP A 1 281 ? 26.846 -10.528 -0.924 1.00 81.19 281 ASP A O 1
ATOM 2095 N N . GLY A 1 282 ? 24.641 -10.951 -1.090 1.00 83.00 282 GLY A N 1
ATOM 2096 C CA . GLY A 1 282 ? 24.400 -11.155 0.343 1.00 83.00 282 GLY A CA 1
ATOM 2097 C C . GLY A 1 282 ? 24.029 -9.897 1.140 1.00 83.00 282 GLY A C 1
ATOM 2098 O O . GLY A 1 282 ? 23.666 -10.028 2.305 1.00 83.00 282 GLY A O 1
ATOM 2099 N N . ASN A 1 283 ? 24.064 -8.702 0.538 1.00 88.12 283 ASN A N 1
ATOM 2100 C CA . ASN A 1 283 ? 23.540 -7.471 1.133 1.00 88.12 283 ASN A CA 1
ATOM 2101 C C . ASN A 1 283 ? 22.512 -6.812 0.207 1.00 88.12 283 ASN A C 1
ATOM 2103 O O . ASN A 1 283 ? 22.855 -6.083 -0.728 1.00 88.12 283 ASN A O 1
ATOM 2107 N N . PHE A 1 284 ? 21.238 -7.073 0.488 1.00 92.06 284 PHE A N 1
ATOM 2108 C CA . PHE A 1 284 ? 20.116 -6.610 -0.320 1.00 92.06 284 PHE A CA 1
ATOM 2109 C C . PHE A 1 284 ? 19.514 -5.353 0.297 1.00 92.06 284 PHE A C 1
ATOM 2111 O O . PHE A 1 284 ? 18.547 -5.397 1.057 1.00 92.06 284 PHE A O 1
ATOM 2118 N N . CYS A 1 285 ? 20.131 -4.221 -0.022 1.00 92.56 285 CYS A N 1
ATOM 2119 C CA . CYS A 1 285 ? 19.628 -2.917 0.364 1.00 92.56 285 CYS A CA 1
ATOM 2120 C C . CYS A 1 285 ? 19.366 -2.023 -0.857 1.00 92.56 285 CYS A C 1
ATOM 2122 O O . CYS A 1 285 ? 19.854 -2.278 -1.960 1.00 92.56 285 CYS A O 1
ATOM 2124 N N . ASP A 1 286 ? 18.546 -0.999 -0.664 1.00 93.00 286 ASP A N 1
ATOM 2125 C CA . ASP A 1 286 ? 18.210 0.033 -1.635 1.00 93.00 286 ASP A CA 1
ATOM 2126 C C . ASP A 1 286 ? 19.038 1.291 -1.331 1.00 93.00 286 ASP A C 1
ATOM 2128 O O . ASP A 1 286 ? 19.147 1.672 -0.168 1.00 93.00 286 ASP A O 1
ATOM 2132 N N . GLN A 1 287 ? 19.653 1.934 -2.330 1.00 91.00 287 GLN A N 1
ATOM 2133 C CA . GLN A 1 287 ? 20.359 3.218 -2.135 1.00 91.00 287 GLN A CA 1
ATOM 2134 C C . GLN A 1 287 ? 19.511 4.443 -2.504 1.00 91.00 287 GLN A C 1
ATOM 2136 O O . GLN A 1 287 ? 19.911 5.567 -2.218 1.00 91.00 287 GLN A O 1
ATOM 2141 N N . GLY A 1 288 ? 18.325 4.233 -3.065 1.00 92.94 288 GLY A N 1
ATOM 2142 C CA . GLY A 1 288 ? 17.343 5.256 -3.372 1.00 92.94 288 GLY A CA 1
ATOM 2143 C C . GLY A 1 288 ? 17.440 5.822 -4.769 1.00 92.94 288 GLY A C 1
ATOM 2144 O O . GLY A 1 288 ? 17.894 5.175 -5.715 1.00 92.94 288 GLY A O 1
ATOM 2145 N N . ALA A 1 289 ? 17.019 7.075 -4.859 1.00 92.88 289 ALA A N 1
ATOM 2146 C CA . ALA A 1 289 ? 17.183 7.934 -6.012 1.00 92.88 289 ALA A CA 1
ATOM 2147 C C . ALA A 1 289 ? 17.667 9.311 -5.546 1.00 92.88 289 ALA A C 1
ATOM 2149 O O . ALA A 1 289 ? 17.378 9.716 -4.419 1.00 92.88 289 ALA A O 1
ATOM 2150 N N . THR A 1 290 ? 18.389 9.999 -6.420 1.00 93.06 290 THR A N 1
ATOM 2151 C CA . THR A 1 290 ? 18.773 11.406 -6.285 1.00 93.06 290 THR A CA 1
ATOM 2152 C C . THR A 1 290 ? 17.898 12.258 -7.187 1.00 93.06 290 THR A C 1
ATOM 2154 O O . THR A 1 290 ? 17.576 11.826 -8.299 1.00 93.06 290 THR A O 1
ATOM 2157 N N . ALA A 1 291 ? 17.551 13.458 -6.743 1.00 93.12 291 ALA A N 1
ATOM 2158 C CA . ALA A 1 291 ? 16.712 14.388 -7.472 1.00 93.12 291 ALA A CA 1
ATOM 2159 C C . ALA A 1 291 ? 17.304 15.799 -7.475 1.00 93.12 291 ALA A C 1
ATOM 2161 O O . ALA A 1 291 ? 17.706 16.326 -6.440 1.00 93.12 291 ALA A O 1
ATOM 2162 N N . THR A 1 292 ? 17.293 16.442 -8.637 1.00 93.00 292 THR A N 1
ATOM 2163 C CA . THR A 1 292 ? 17.631 17.861 -8.779 1.00 93.00 292 THR A CA 1
ATOM 2164 C C . THR A 1 292 ? 16.488 18.600 -9.440 1.00 93.00 292 THR A C 1
ATOM 2166 O O . THR A 1 292 ? 15.838 18.051 -10.323 1.00 93.00 292 THR A O 1
ATOM 2169 N N . ASP A 1 293 ? 16.274 19.845 -9.051 1.00 92.62 293 ASP A N 1
ATOM 2170 C CA . ASP A 1 293 ? 15.218 20.689 -9.599 1.00 92.62 293 ASP A CA 1
ATOM 2171 C C . ASP A 1 293 ? 15.705 22.126 -9.752 1.00 92.62 293 ASP A C 1
ATOM 2173 O O . ASP A 1 293 ? 16.704 22.506 -9.144 1.00 92.62 293 ASP A O 1
ATOM 2177 N N . HIS A 1 294 ? 15.021 22.934 -10.547 1.00 89.12 294 HIS A N 1
ATOM 2178 C CA . HIS A 1 294 ? 15.289 24.361 -10.615 1.00 89.12 294 HIS A CA 1
ATOM 2179 C C . HIS A 1 294 ? 14.573 25.085 -9.468 1.00 89.12 294 HIS A C 1
ATOM 2181 O O . HIS A 1 294 ? 13.439 24.774 -9.122 1.00 89.12 294 HIS A O 1
ATOM 2187 N N . ASP A 1 295 ? 15.237 26.047 -8.830 1.00 86.44 295 ASP A N 1
ATOM 2188 C CA . ASP A 1 295 ? 14.590 26.950 -7.878 1.00 86.44 295 ASP A CA 1
ATOM 2189 C C . ASP A 1 295 ? 13.913 28.145 -8.582 1.00 86.44 295 ASP A C 1
ATOM 2191 O O . ASP A 1 295 ? 13.915 28.269 -9.808 1.00 86.44 295 ASP A O 1
ATOM 2195 N N . PHE A 1 296 ? 13.324 29.063 -7.805 1.00 82.38 296 PHE A N 1
ATOM 2196 C CA . PHE A 1 296 ? 12.663 30.260 -8.347 1.00 82.38 296 PHE A CA 1
ATOM 2197 C C . PHE A 1 296 ? 13.607 31.203 -9.115 1.00 82.38 296 PHE A C 1
ATOM 2199 O O . PHE A 1 296 ? 13.129 32.011 -9.912 1.00 82.38 296 PHE A O 1
ATOM 2206 N N . ASP A 1 297 ? 14.919 31.102 -8.887 1.00 85.19 297 ASP A N 1
ATOM 2207 C CA . ASP A 1 297 ? 15.958 31.864 -9.582 1.00 85.19 297 ASP A CA 1
ATOM 2208 C C . ASP A 1 297 ? 16.554 31.068 -10.762 1.00 85.19 297 ASP A C 1
ATOM 2210 O O . ASP A 1 297 ? 17.575 31.462 -11.334 1.00 85.19 297 ASP A O 1
ATOM 2214 N N . ASN A 1 298 ? 15.907 29.960 -11.150 1.00 82.25 298 ASN A N 1
ATOM 2215 C CA . ASN A 1 298 ? 16.326 29.042 -12.206 1.00 82.25 298 ASN A CA 1
ATOM 2216 C C . ASN A 1 298 ? 17.703 28.395 -11.952 1.00 82.25 298 ASN A C 1
ATOM 2218 O O . ASN A 1 298 ? 18.410 28.031 -12.894 1.00 82.25 298 ASN A O 1
ATOM 2222 N N . SER A 1 299 ? 18.111 28.281 -10.687 1.00 86.81 299 SER A N 1
ATOM 2223 C CA . SER A 1 299 ? 19.333 27.589 -10.282 1.00 86.81 299 SER A CA 1
ATOM 2224 C C . SER A 1 299 ? 19.023 26.136 -9.939 1.00 86.81 299 SER A C 1
ATOM 2226 O O . SER A 1 299 ? 18.060 25.857 -9.233 1.00 86.81 299 SER A O 1
ATOM 2228 N N . ILE A 1 300 ? 19.867 25.210 -10.397 1.00 89.25 300 ILE A N 1
ATOM 2229 C CA . ILE A 1 300 ? 19.736 23.788 -10.059 1.00 89.25 300 ILE A CA 1
ATOM 2230 C C . ILE A 1 300 ? 20.029 23.600 -8.566 1.00 89.25 300 ILE A C 1
ATOM 2232 O O . ILE A 1 300 ? 21.130 23.901 -8.093 1.00 89.25 300 ILE A O 1
ATOM 2236 N N . VAL A 1 301 ? 19.053 23.070 -7.840 1.00 91.12 301 VAL A N 1
ATOM 2237 C CA . VAL A 1 301 ? 19.119 22.717 -6.425 1.00 91.12 301 VAL A CA 1
ATOM 2238 C C . VAL A 1 301 ? 18.900 21.220 -6.234 1.00 91.12 301 VAL A C 1
ATOM 2240 O O . VAL A 1 301 ? 18.107 20.582 -6.922 1.00 91.12 301 VAL A O 1
ATOM 2243 N N . ASP A 1 302 ? 19.622 20.657 -5.274 1.00 90.12 302 ASP A N 1
ATOM 2244 C CA . ASP A 1 302 ? 19.441 19.282 -4.818 1.00 90.12 302 ASP A CA 1
ATOM 2245 C C . ASP A 1 302 ? 18.154 19.185 -3.981 1.00 90.12 302 ASP A C 1
ATOM 2247 O O . ASP A 1 302 ? 17.955 19.940 -3.019 1.00 90.12 302 ASP A O 1
ATOM 2251 N N . ILE A 1 303 ? 17.274 18.265 -4.369 1.00 90.00 303 ILE A N 1
ATOM 2252 C CA . ILE A 1 303 ? 16.018 17.959 -3.686 1.00 90.00 303 ILE A CA 1
ATOM 2253 C C . ILE A 1 303 ? 15.942 16.482 -3.263 1.00 90.00 303 ILE A C 1
ATOM 2255 O O . ILE A 1 303 ? 14.849 15.949 -3.089 1.00 90.00 303 ILE A O 1
ATOM 2259 N N . ASP A 1 304 ? 17.077 15.828 -3.008 1.00 88.31 304 ASP A N 1
ATOM 2260 C CA . ASP A 1 304 ? 17.193 14.442 -2.524 1.00 88.31 304 ASP A CA 1
ATOM 2261 C C . ASP A 1 304 ? 16.333 14.171 -1.277 1.00 88.31 304 ASP A C 1
ATOM 2263 O O . ASP A 1 304 ? 15.701 13.122 -1.134 1.00 88.31 304 ASP A O 1
ATOM 2267 N N . SER A 1 305 ? 16.238 15.160 -0.381 1.00 83.06 305 SER A N 1
ATOM 2268 C CA . SER A 1 305 ? 15.374 15.103 0.815 1.00 83.06 305 SER A CA 1
ATOM 2269 C C . SER A 1 305 ? 13.866 15.065 0.513 1.00 83.06 305 SER A C 1
ATOM 2271 O O . SER A 1 305 ? 13.057 14.865 1.420 1.00 83.06 305 SER A O 1
ATOM 2273 N N . LYS A 1 306 ? 13.481 15.271 -0.750 1.00 86.25 306 LYS A N 1
ATOM 2274 C CA . LYS A 1 306 ? 12.106 15.254 -1.270 1.00 86.25 306 LYS A CA 1
ATOM 2275 C C . LYS A 1 306 ? 11.868 14.104 -2.251 1.00 86.25 306 LYS A C 1
ATOM 2277 O O . LYS A 1 306 ? 10.904 14.134 -3.014 1.00 86.25 306 LYS A O 1
ATOM 2282 N N . VAL A 1 307 ? 12.731 13.092 -2.229 1.00 89.25 307 VAL A N 1
ATOM 2283 C CA . VAL A 1 307 ? 12.490 11.823 -2.912 1.00 89.25 307 VAL A CA 1
ATOM 2284 C C . VAL A 1 307 ? 11.648 10.935 -2.008 1.00 89.25 307 VAL A C 1
ATOM 2286 O O . VAL A 1 307 ? 11.997 10.687 -0.853 1.00 89.25 307 VAL A O 1
ATOM 2289 N N . TYR A 1 308 ? 10.554 10.418 -2.551 1.00 90.31 308 TYR A N 1
ATOM 2290 C CA . TYR A 1 308 ? 9.629 9.523 -1.869 1.00 90.31 308 TYR A CA 1
ATOM 2291 C C . TYR A 1 308 ? 9.680 8.126 -2.483 1.00 90.31 308 TYR A C 1
ATOM 2293 O O . TYR A 1 308 ? 9.815 7.985 -3.700 1.00 90.31 308 TYR A O 1
ATOM 2301 N N . VAL A 1 309 ? 9.533 7.091 -1.653 1.00 92.06 309 VAL A N 1
ATOM 2302 C CA . VAL A 1 309 ? 9.479 5.691 -2.091 1.00 92.06 309 VAL A CA 1
ATOM 2303 C C . VAL A 1 309 ? 8.097 5.094 -1.858 1.00 92.06 309 VAL A C 1
ATOM 2305 O O . VAL A 1 309 ? 7.524 5.192 -0.773 1.00 92.06 309 VAL A O 1
ATOM 2308 N N . CYS A 1 310 ? 7.549 4.497 -2.915 1.00 90.69 310 CYS A N 1
ATOM 2309 C CA . CYS A 1 310 ? 6.206 3.922 -2.947 1.00 90.69 310 CYS A CA 1
ATOM 2310 C C . CYS A 1 310 ? 5.124 4.797 -2.284 1.00 90.69 310 CYS A C 1
ATOM 2312 O O . CYS A 1 310 ? 4.326 4.270 -1.505 1.00 90.69 310 CYS A O 1
ATOM 2314 N N . PRO A 1 311 ? 5.074 6.117 -2.557 1.00 87.25 311 PRO A N 1
ATOM 2315 C CA . PRO A 1 311 ? 4.033 6.947 -1.976 1.00 87.25 311 PRO A CA 1
ATOM 2316 C C . PRO A 1 311 ? 2.645 6.482 -2.449 1.00 87.25 311 PRO A C 1
ATOM 2318 O O . PRO A 1 311 ? 2.518 6.047 -3.602 1.00 87.25 311 PRO A O 1
ATOM 2321 N N . PRO A 1 312 ? 1.593 6.593 -1.622 1.00 81.56 312 PRO A N 1
ATOM 2322 C CA . PRO A 1 312 ? 0.225 6.332 -2.052 1.00 81.56 312 PRO A CA 1
ATOM 2323 C C . PRO A 1 312 ? -0.236 7.405 -3.054 1.00 81.56 312 PRO A C 1
ATOM 2325 O O . PRO A 1 312 ? 0.262 8.529 -3.047 1.00 81.56 312 PRO A O 1
ATOM 2328 N N . GLN A 1 313 ? -1.208 7.087 -3.917 1.00 77.00 313 GLN A N 1
ATOM 2329 C CA . GLN A 1 313 ? -1.690 8.020 -4.957 1.00 77.00 313 GLN A CA 1
ATOM 2330 C C . GLN A 1 313 ? -2.227 9.349 -4.394 1.00 77.00 313 GLN A C 1
ATOM 2332 O O . GLN A 1 313 ? -2.218 10.364 -5.083 1.00 77.00 313 GLN A O 1
ATOM 2337 N N . ASN A 1 314 ? -2.697 9.368 -3.147 1.00 75.19 314 ASN A N 1
ATOM 2338 C CA . ASN A 1 314 ? -3.220 10.569 -2.496 1.00 75.19 314 ASN A CA 1
ATOM 2339 C C . ASN A 1 314 ? -2.135 11.454 -1.855 1.00 75.19 314 ASN A C 1
ATOM 2341 O O . ASN A 1 314 ? -2.456 12.574 -1.464 1.00 75.19 314 ASN A O 1
ATOM 2345 N N . CYS A 1 315 ? -0.870 11.017 -1.777 1.00 75.19 315 CYS A N 1
ATOM 2346 C CA . CYS A 1 315 ? 0.209 11.811 -1.162 1.00 75.19 315 CYS A CA 1
ATOM 2347 C C . CYS A 1 315 ? 0.448 13.147 -1.894 1.00 75.19 315 CYS A C 1
ATOM 2349 O O . CYS A 1 315 ? 0.928 14.121 -1.321 1.00 75.19 315 CYS A O 1
ATOM 2351 N N . HIS A 1 316 ? 0.029 13.196 -3.155 1.00 66.56 316 HIS A N 1
ATOM 2352 C CA . HIS A 1 316 ? 0.060 14.336 -4.058 1.00 66.56 316 HIS A CA 1
ATOM 2353 C C . HIS A 1 316 ? -0.959 15.442 -3.726 1.00 66.56 316 HIS A C 1
ATOM 2355 O O . HIS A 1 316 ? -0.868 16.549 -4.253 1.00 66.56 316 HIS A O 1
ATOM 2361 N N . GLN A 1 317 ? -1.957 15.171 -2.877 1.00 62.50 317 GLN A N 1
ATOM 2362 C CA . GLN A 1 317 ? -2.968 16.167 -2.532 1.00 62.50 317 GLN A CA 1
ATOM 2363 C C . GLN A 1 317 ? -2.427 17.172 -1.511 1.00 62.50 317 GLN A C 1
ATOM 2365 O O . GLN A 1 317 ? -1.847 16.821 -0.479 1.00 62.50 317 GLN A O 1
ATOM 2370 N N . LYS A 1 318 ? -2.650 18.460 -1.789 1.00 52.22 318 LYS A N 1
ATOM 2371 C CA . LYS A 1 318 ? -2.247 19.571 -0.922 1.00 52.22 318 LYS A CA 1
ATOM 2372 C C . LYS A 1 318 ? -2.842 19.393 0.484 1.00 52.22 318 LYS A C 1
ATOM 2374 O O . LYS A 1 318 ? -4.043 19.556 0.670 1.00 52.22 318 LYS A O 1
ATOM 2379 N N . GLY A 1 319 ? -1.985 19.102 1.464 1.00 50.81 319 GLY A N 1
ATOM 2380 C CA . GLY A 1 319 ? -2.355 18.914 2.873 1.00 50.81 319 GLY A CA 1
ATOM 2381 C C . GLY A 1 319 ? -2.341 17.463 3.366 1.00 50.81 319 GLY A C 1
ATOM 2382 O O . GLY A 1 319 ? -2.290 17.267 4.575 1.00 50.81 319 GLY A O 1
ATOM 2383 N N . SER A 1 320 ? -2.325 16.469 2.472 1.00 57.75 320 SER A N 1
ATOM 2384 C CA . SER A 1 320 ? -2.257 15.046 2.846 1.00 57.75 320 SER A CA 1
ATOM 2385 C C . SER A 1 320 ? -0.832 14.592 3.162 1.00 57.75 320 SER A C 1
ATOM 2387 O O . SER A 1 320 ? -0.661 13.736 4.019 1.00 57.75 320 SER A O 1
ATOM 2389 N N . GLY A 1 321 ? 0.171 15.218 2.531 1.00 63.06 321 GLY A N 1
ATOM 2390 C CA . GLY A 1 321 ? 1.596 14.974 2.766 1.00 63.06 321 GLY A CA 1
ATOM 2391 C C . GLY A 1 321 ? 2.047 13.558 2.386 1.00 63.06 321 GLY A C 1
ATOM 2392 O O . GLY A 1 321 ? 1.357 12.571 2.604 1.00 63.06 321 GLY A O 1
ATOM 2393 N N . CYS A 1 322 ? 3.254 13.418 1.849 1.00 76.06 322 CYS A N 1
ATOM 2394 C CA . CYS A 1 322 ? 3.872 12.104 1.636 1.00 76.06 322 CYS A CA 1
ATOM 2395 C C . CYS A 1 322 ? 4.650 11.651 2.889 1.00 76.06 322 CYS A C 1
ATOM 2397 O O . CYS A 1 322 ? 5.709 11.032 2.782 1.00 76.06 322 CYS A O 1
ATOM 2399 N N . GLN A 1 323 ? 4.136 12.001 4.075 1.00 79.19 323 GLN A N 1
ATOM 2400 C CA . GLN A 1 323 ? 4.818 11.788 5.348 1.00 79.19 323 GLN A CA 1
ATOM 2401 C C . GLN A 1 323 ? 4.963 10.291 5.635 1.00 79.19 323 GLN A C 1
ATOM 2403 O O . GLN A 1 323 ? 4.000 9.534 5.549 1.00 79.19 323 GLN A O 1
ATOM 2408 N N . GLY A 1 324 ? 6.175 9.864 5.981 1.00 76.25 324 GLY A N 1
ATOM 2409 C CA . GLY A 1 324 ? 6.526 8.463 6.206 1.00 76.25 324 GLY A CA 1
ATOM 2410 C C . GLY A 1 324 ? 7.002 7.725 4.953 1.00 76.25 324 GLY A C 1
ATOM 2411 O O . GLY A 1 324 ? 7.528 6.620 5.090 1.00 76.25 324 GLY A O 1
ATOM 2412 N N . HIS A 1 325 ? 6.872 8.333 3.770 1.00 83.88 325 HIS A N 1
ATOM 2413 C CA . HIS A 1 325 ? 7.384 7.809 2.502 1.00 83.88 325 HIS A CA 1
ATOM 2414 C C . HIS A 1 325 ? 8.663 8.511 2.044 1.00 83.88 325 HIS A C 1
ATOM 2416 O O . HIS A 1 325 ? 9.186 8.164 0.986 1.00 83.88 325 HIS A O 1
ATOM 2422 N N . GLU A 1 326 ? 9.171 9.494 2.797 1.00 83.44 326 GLU A N 1
ATOM 2423 C CA . GLU A 1 326 ? 10.455 10.128 2.507 1.00 83.44 326 GLU A CA 1
ATOM 2424 C C . GLU A 1 326 ? 11.545 9.061 2.464 1.00 83.44 326 GLU A C 1
ATOM 2426 O O . GLU A 1 326 ? 11.812 8.376 3.455 1.00 83.44 326 GLU A O 1
ATOM 2431 N N . TYR A 1 327 ? 12.212 8.944 1.320 1.00 80.94 327 TYR A N 1
ATOM 2432 C CA . TYR A 1 327 ? 13.330 8.034 1.194 1.00 80.94 327 TYR A CA 1
ATOM 2433 C C . TYR A 1 327 ? 14.484 8.519 2.071 1.00 80.94 327 TYR A C 1
ATOM 2435 O O . TYR A 1 327 ? 14.991 7.763 2.895 1.00 80.94 327 TYR A O 1
ATOM 2443 N N . ILE A 1 328 ? 14.853 9.800 1.973 1.00 70.81 328 ILE A N 1
ATOM 2444 C CA . ILE A 1 328 ? 15.820 10.468 2.854 1.00 70.81 328 ILE A CA 1
ATOM 2445 C C . ILE A 1 328 ? 15.047 11.460 3.718 1.00 70.81 328 ILE A C 1
ATOM 2447 O O . ILE A 1 328 ? 14.959 12.642 3.401 1.00 70.81 328 ILE A O 1
ATOM 2451 N N . SER A 1 329 ? 14.456 11.002 4.823 1.00 51.56 329 SER A N 1
ATOM 2452 C CA . SER A 1 329 ? 13.952 11.958 5.807 1.00 51.56 329 SER A CA 1
ATOM 2453 C C . SER A 1 329 ? 15.131 12.794 6.329 1.00 51.56 329 SER A C 1
ATOM 2455 O O . SER A 1 329 ? 16.207 12.264 6.623 1.00 51.56 329 SER A O 1
ATOM 2457 N N . ASN A 1 330 ? 14.922 14.102 6.509 1.00 40.28 330 ASN A N 1
ATOM 2458 C CA . ASN A 1 330 ? 15.863 15.047 7.138 1.00 40.28 330 ASN A CA 1
ATOM 2459 C C . ASN A 1 330 ? 16.210 14.706 8.611 1.00 40.28 330 ASN A C 1
ATOM 2461 O O . ASN A 1 330 ? 16.744 15.530 9.354 1.00 40.28 330 ASN A O 1
ATOM 2465 N N . GLY A 1 331 ? 15.917 13.486 9.055 1.00 39.03 331 GLY A N 1
ATOM 2466 C CA . GLY A 1 331 ? 16.269 12.946 10.350 1.00 39.03 331 GLY A CA 1
ATOM 2467 C C . GLY A 1 331 ? 16.383 11.431 10.277 1.00 39.03 331 GLY A C 1
ATOM 2468 O O . GLY A 1 331 ? 15.409 10.734 10.522 1.00 39.03 331 GLY A O 1
ATOM 2469 N N . LYS A 1 332 ? 17.600 10.937 10.022 1.00 40.00 332 LYS A N 1
ATOM 2470 C CA . LYS A 1 332 ? 18.088 9.636 10.508 1.00 40.00 332 LYS A CA 1
ATOM 2471 C C . LYS A 1 332 ? 17.097 8.474 10.332 1.00 40.00 332 LYS A C 1
ATOM 2473 O O . LYS A 1 332 ? 16.685 7.873 11.326 1.00 40.00 332 LYS A O 1
ATOM 2478 N N . GLY A 1 333 ? 16.745 8.128 9.090 1.00 45.00 333 GLY A N 1
ATOM 2479 C CA . GLY A 1 333 ? 16.272 6.763 8.822 1.00 45.00 333 GLY A CA 1
ATOM 2480 C C . GLY A 1 333 ? 17.288 5.804 9.443 1.00 45.00 333 GLY A C 1
ATOM 2481 O O . GLY A 1 333 ? 18.487 5.951 9.190 1.00 45.00 333 GLY A O 1
ATOM 2482 N N . ARG A 1 334 ? 16.852 4.949 10.372 1.00 55.50 334 ARG A N 1
ATOM 2483 C CA . ARG A 1 334 ? 17.804 4.142 11.142 1.00 55.50 334 ARG A CA 1
ATOM 2484 C C . ARG A 1 334 ? 18.450 3.128 10.189 1.00 55.50 334 ARG A C 1
ATOM 2486 O O . ARG A 1 334 ? 17.729 2.545 9.377 1.00 55.50 334 ARG A O 1
ATOM 2493 N N . PRO A 1 335 ? 19.770 2.901 10.277 1.00 56.44 335 PRO A N 1
ATOM 2494 C CA . PRO A 1 335 ? 20.439 1.847 9.522 1.00 56.44 335 PRO A CA 1
ATOM 2495 C C . PRO A 1 335 ? 19.658 0.534 9.623 1.00 56.44 335 PRO A C 1
ATOM 2497 O O . PRO A 1 335 ? 19.311 0.097 10.721 1.00 56.44 335 PRO A O 1
ATOM 2500 N N . GLY A 1 336 ? 19.331 -0.062 8.477 1.00 63.34 336 GLY A N 1
ATOM 2501 C CA . GLY A 1 336 ? 18.597 -1.323 8.412 1.00 63.34 336 GLY A CA 1
ATOM 2502 C C . GLY A 1 336 ? 17.067 -1.242 8.506 1.00 63.34 336 GLY A C 1
ATOM 2503 O O . GLY A 1 336 ? 16.421 -2.287 8.569 1.00 63.34 336 GLY A O 1
ATOM 2504 N N . GLU A 1 337 ? 16.468 -0.047 8.486 1.00 76.44 337 GLU A N 1
ATOM 2505 C CA . GLU A 1 337 ? 15.011 0.107 8.380 1.00 76.44 337 GLU A CA 1
ATOM 2506 C C . GLU A 1 337 ? 14.491 -0.554 7.090 1.00 76.44 337 GLU A C 1
ATOM 2508 O O . GLU A 1 337 ? 15.036 -0.350 5.996 1.00 76.44 337 GLU A O 1
ATOM 2513 N N . LYS A 1 338 ? 13.440 -1.377 7.215 1.00 78.00 338 LYS A N 1
ATOM 2514 C CA . LYS A 1 338 ? 12.753 -1.950 6.052 1.00 78.00 338 LYS A CA 1
ATOM 2515 C C . LYS A 1 338 ? 12.254 -0.827 5.151 1.00 78.00 338 LYS A C 1
ATOM 2517 O O . LYS A 1 338 ? 11.799 0.212 5.629 1.00 78.00 338 LYS A O 1
ATOM 2522 N N . LEU A 1 339 ? 12.312 -1.052 3.841 1.00 79.88 339 LEU A N 1
ATOM 2523 C CA . LEU A 1 339 ? 11.730 -0.117 2.891 1.00 79.88 339 LEU A CA 1
ATOM 2524 C C . LEU A 1 339 ? 10.225 -0.016 3.192 1.00 79.88 339 LEU A C 1
ATOM 2526 O O . LEU A 1 339 ? 9.531 -1.030 3.175 1.00 79.88 339 LEU A O 1
ATOM 2530 N N . LYS A 1 340 ? 9.710 1.184 3.488 1.00 73.75 340 LYS A N 1
ATOM 2531 C CA . LYS A 1 340 ? 8.273 1.419 3.725 1.00 73.75 340 LYS A CA 1
ATOM 2532 C C . LYS A 1 340 ? 7.495 1.387 2.409 1.00 73.75 340 LYS A C 1
ATOM 2534 O O . LYS A 1 340 ? 6.942 2.381 1.952 1.00 73.75 340 LYS A O 1
ATOM 2539 N N . CYS A 1 341 ? 7.504 0.224 1.775 1.00 80.50 341 CYS A N 1
ATOM 2540 C CA . CYS A 1 341 ? 6.854 -0.052 0.512 1.00 80.50 341 CYS A CA 1
ATOM 2541 C C . CYS A 1 341 ? 6.154 -1.407 0.619 1.00 80.50 341 CYS A C 1
ATOM 2543 O O . CYS A 1 341 ? 6.791 -2.446 0.470 1.00 80.50 341 CYS A O 1
ATOM 2545 N N . ALA A 1 342 ? 4.838 -1.393 0.844 1.00 74.88 342 ALA A N 1
ATOM 2546 C CA . ALA A 1 342 ? 4.026 -2.611 0.950 1.00 74.88 342 ALA A CA 1
ATOM 2547 C C . ALA A 1 342 ? 4.048 -3.479 -0.325 1.00 74.88 342 ALA A C 1
ATOM 2549 O O . ALA A 1 342 ? 3.646 -4.635 -0.295 1.00 74.88 342 ALA A O 1
ATOM 2550 N N . VAL A 1 343 ? 4.528 -2.924 -1.444 1.00 80.38 343 VAL A N 1
ATOM 2551 C CA . VAL A 1 343 ? 4.655 -3.624 -2.729 1.00 80.38 343 VAL A CA 1
ATOM 2552 C C . VAL A 1 343 ? 5.811 -4.634 -2.715 1.00 80.38 343 VAL A C 1
ATOM 2554 O O . VAL A 1 343 ? 5.797 -5.585 -3.491 1.00 80.38 343 VAL A O 1
ATOM 2557 N N . VAL A 1 344 ? 6.813 -4.465 -1.842 1.00 86.81 344 VAL A N 1
ATOM 2558 C CA . VAL A 1 344 ? 7.933 -5.411 -1.751 1.00 86.81 344 VAL A CA 1
ATOM 2559 C C . VAL A 1 344 ? 7.539 -6.592 -0.869 1.00 86.81 344 VAL A C 1
ATOM 2561 O O . VAL A 1 344 ? 7.668 -6.535 0.348 1.00 86.81 344 VAL A O 1
ATOM 2564 N N . ASN A 1 345 ? 7.072 -7.668 -1.500 1.00 89.69 345 ASN A N 1
ATOM 2565 C CA . ASN A 1 345 ? 6.866 -8.962 -0.856 1.00 89.69 345 ASN A CA 1
ATOM 2566 C C . ASN A 1 345 ? 8.113 -9.836 -1.050 1.00 89.69 345 ASN A C 1
ATOM 2568 O O . ASN A 1 345 ? 8.305 -10.426 -2.114 1.00 89.69 345 ASN A O 1
ATOM 2572 N N . GLU A 1 346 ? 8.960 -9.944 -0.023 1.00 91.38 346 GLU A N 1
ATOM 2573 C CA . GLU A 1 346 ? 10.197 -10.730 -0.113 1.00 91.38 346 GLU A CA 1
ATOM 2574 C C . GLU A 1 346 ? 9.943 -12.249 -0.226 1.00 91.38 346 GLU A C 1
ATOM 2576 O O . GLU A 1 346 ? 10.849 -12.996 -0.592 1.00 91.38 346 GLU A O 1
ATOM 2581 N N . MET A 1 347 ? 8.720 -12.711 0.062 1.00 92.12 347 MET A N 1
ATOM 2582 C CA . MET A 1 347 ? 8.299 -14.117 -0.018 1.00 92.12 347 MET A CA 1
ATOM 2583 C C . MET A 1 347 ? 7.570 -14.471 -1.323 1.00 92.12 347 MET A C 1
ATOM 2585 O O . MET A 1 347 ? 7.143 -15.619 -1.474 1.00 92.12 347 MET A O 1
ATOM 2589 N N . ALA A 1 348 ? 7.425 -13.530 -2.264 1.00 88.94 348 ALA A N 1
ATOM 2590 C CA . ALA A 1 348 ? 6.765 -13.797 -3.543 1.00 88.94 348 ALA A CA 1
ATOM 2591 C C . ALA A 1 348 ? 7.467 -14.917 -4.339 1.00 88.94 348 ALA A C 1
ATOM 2593 O O . ALA A 1 348 ? 8.619 -15.263 -4.073 1.00 88.94 348 ALA A O 1
ATOM 2594 N N . GLU A 1 349 ? 6.764 -15.525 -5.296 1.00 87.00 349 GLU A N 1
ATOM 2595 C CA . GLU A 1 349 ? 7.297 -16.650 -6.067 1.00 87.00 349 GLU A CA 1
ATOM 2596 C C . GLU A 1 349 ? 8.534 -16.256 -6.886 1.00 87.00 349 GLU A C 1
ATOM 2598 O O . GLU A 1 349 ? 8.673 -15.120 -7.353 1.00 87.00 349 GLU A O 1
ATOM 2603 N N . VAL A 1 350 ? 9.432 -17.219 -7.102 1.00 89.69 350 VAL A N 1
ATOM 2604 C CA . VAL A 1 350 ? 10.608 -17.032 -7.958 1.00 89.69 350 VAL A CA 1
ATOM 2605 C C . VAL A 1 350 ? 10.168 -16.637 -9.369 1.00 89.69 350 VAL A C 1
ATOM 2607 O O . VAL A 1 350 ? 9.364 -17.317 -9.996 1.00 89.69 350 VAL A O 1
ATOM 2610 N N . GLY A 1 351 ? 10.738 -15.548 -9.885 1.00 88.88 351 GLY A N 1
ATOM 2611 C CA . GLY A 1 351 ? 10.372 -14.944 -11.165 1.00 88.88 351 GLY A CA 1
ATOM 2612 C C . GLY A 1 351 ? 9.420 -13.755 -11.044 1.00 88.88 351 GLY A C 1
ATOM 2613 O O . GLY A 1 351 ? 9.261 -13.033 -12.025 1.00 88.88 351 GLY A O 1
ATOM 2614 N N . THR A 1 352 ? 8.843 -13.500 -9.864 1.00 89.12 352 THR A N 1
ATOM 2615 C CA . THR A 1 352 ? 8.015 -12.307 -9.631 1.00 89.12 352 THR A CA 1
ATOM 2616 C C . THR A 1 352 ? 8.842 -11.040 -9.826 1.00 89.12 352 THR A C 1
ATOM 2618 O O . THR A 1 352 ? 9.913 -10.899 -9.231 1.00 89.12 352 THR A O 1
ATOM 2621 N N . GLU A 1 353 ? 8.330 -10.102 -10.625 1.00 92.19 353 GLU A N 1
ATOM 2622 C CA . GLU A 1 353 ? 8.907 -8.771 -10.807 1.00 92.19 353 GLU A CA 1
ATOM 2623 C C . GLU A 1 353 ? 8.116 -7.728 -10.012 1.00 92.19 353 GLU A C 1
ATOM 2625 O O . GLU A 1 353 ? 6.920 -7.528 -10.207 1.00 92.19 353 GLU A O 1
ATOM 2630 N N . ILE A 1 354 ? 8.809 -7.037 -9.115 1.00 91.62 354 ILE A N 1
ATOM 2631 C CA . ILE A 1 354 ? 8.266 -6.013 -8.229 1.00 91.62 354 ILE A CA 1
ATOM 2632 C C . ILE A 1 354 ? 8.831 -4.664 -8.669 1.00 91.62 354 ILE A C 1
ATOM 2634 O O . ILE A 1 354 ? 10.047 -4.476 -8.710 1.00 91.62 354 ILE A O 1
ATOM 2638 N N . ARG A 1 355 ? 7.962 -3.696 -8.973 1.00 92.38 355 ARG A N 1
ATOM 2639 C CA . ARG A 1 355 ? 8.376 -2.346 -9.382 1.00 92.38 355 ARG A CA 1
ATOM 2640 C C . ARG A 1 355 ? 8.263 -1.368 -8.219 1.00 92.38 355 ARG A C 1
ATOM 2642 O O . ARG A 1 355 ? 7.172 -0.940 -7.851 1.00 92.38 355 ARG A O 1
ATOM 2649 N N . VAL A 1 356 ? 9.406 -0.983 -7.665 1.00 93.38 356 VAL A N 1
ATOM 2650 C CA . VAL A 1 356 ? 9.512 0.037 -6.619 1.00 93.38 356 VAL A CA 1
ATOM 2651 C C . VAL A 1 356 ? 9.564 1.408 -7.279 1.00 93.38 356 VAL A C 1
ATOM 2653 O O . VAL A 1 356 ? 10.477 1.706 -8.049 1.00 93.38 356 VAL A O 1
ATOM 2656 N N . ARG A 1 357 ? 8.569 2.247 -6.986 1.00 92.75 357 ARG A N 1
ATOM 2657 C CA . ARG A 1 357 ? 8.466 3.605 -7.529 1.00 92.75 357 ARG A CA 1
ATOM 2658 C C . ARG A 1 357 ? 9.185 4.606 -6.631 1.00 92.75 357 ARG A C 1
ATOM 2660 O O . ARG A 1 357 ? 8.844 4.718 -5.453 1.00 92.75 357 ARG A O 1
ATOM 2667 N N . PHE A 1 358 ? 10.087 5.379 -7.223 1.00 93.00 358 PHE A N 1
ATOM 2668 C CA . PHE A 1 358 ? 10.645 6.599 -6.652 1.00 93.00 358 PHE A CA 1
ATOM 2669 C C . PHE A 1 358 ? 9.996 7.806 -7.307 1.00 93.00 358 PHE A C 1
ATOM 2671 O O . PHE A 1 358 ? 9.701 7.787 -8.503 1.00 93.00 358 PHE A O 1
ATOM 2678 N N . PHE A 1 359 ? 9.757 8.838 -6.511 1.00 90.88 359 PHE A N 1
ATOM 2679 C CA . PHE A 1 359 ? 8.960 9.984 -6.913 1.00 90.88 359 PHE A CA 1
ATOM 2680 C C . PHE A 1 359 ? 9.528 11.272 -6.313 1.00 90.88 359 PHE A C 1
ATOM 2682 O O . PHE A 1 359 ? 9.830 11.295 -5.121 1.00 90.88 359 PHE A O 1
ATOM 2689 N N . ALA A 1 360 ? 9.641 12.332 -7.112 1.00 90.25 360 ALA A N 1
ATOM 2690 C CA . ALA A 1 360 ? 10.051 13.662 -6.663 1.00 90.25 360 ALA A CA 1
ATOM 2691 C C . ALA A 1 360 ? 9.038 14.725 -7.110 1.00 90.25 360 ALA A C 1
ATOM 2693 O O . ALA A 1 360 ? 8.534 14.693 -8.234 1.00 90.25 360 ALA A O 1
ATOM 2694 N N . LEU A 1 361 ? 8.746 15.660 -6.202 1.00 85.00 361 LEU A N 1
ATOM 2695 C CA . LEU A 1 361 ? 7.870 16.806 -6.452 1.00 85.00 361 LEU A CA 1
ATOM 2696 C C . LEU A 1 361 ? 8.685 18.009 -6.921 1.00 85.00 361 LEU A C 1
ATOM 2698 O O . LEU A 1 361 ? 9.727 18.297 -6.331 1.00 85.00 361 LEU A O 1
ATOM 2702 N N . ASP A 1 362 ? 8.141 18.737 -7.895 1.00 82.19 362 ASP A N 1
ATOM 2703 C CA . ASP A 1 362 ? 8.612 20.068 -8.280 1.00 82.19 362 ASP A CA 1
ATOM 2704 C C . ASP A 1 362 ? 8.566 21.008 -7.058 1.00 82.19 362 ASP A C 1
ATOM 2706 O O . ASP A 1 362 ? 7.569 21.125 -6.332 1.00 82.19 362 ASP A O 1
ATOM 2710 N N . ASN A 1 363 ? 9.697 21.644 -6.793 1.00 76.50 363 ASN A N 1
ATOM 2711 C CA . ASN A 1 363 ? 9.954 22.525 -5.673 1.00 76.50 363 ASN A CA 1
ATOM 2712 C C . ASN A 1 363 ? 9.336 23.917 -5.874 1.00 76.50 363 ASN A C 1
ATOM 2714 O O . ASN A 1 363 ? 8.952 24.570 -4.898 1.00 76.50 363 ASN A O 1
ATOM 2718 N N . THR A 1 364 ? 9.228 24.368 -7.122 1.00 75.62 364 THR A N 1
ATOM 2719 C CA . THR A 1 364 ? 8.649 25.659 -7.509 1.00 75.62 364 THR A CA 1
ATOM 2720 C C . THR A 1 364 ? 7.135 25.596 -7.646 1.00 75.62 364 THR A C 1
ATOM 2722 O O . THR A 1 364 ? 6.452 26.570 -7.306 1.00 75.62 364 THR A O 1
ATOM 2725 N N . ASN A 1 365 ? 6.595 24.444 -8.052 1.00 72.31 365 ASN A N 1
ATOM 2726 C CA . ASN A 1 365 ? 5.159 24.240 -8.198 1.00 72.31 365 ASN A CA 1
ATOM 2727 C C . ASN A 1 365 ? 4.679 22.878 -7.658 1.00 72.31 365 ASN A C 1
ATOM 2729 O O . ASN A 1 365 ? 4.153 22.052 -8.400 1.00 72.31 365 ASN A O 1
ATOM 2733 N N . PRO A 1 366 ? 4.728 22.656 -6.331 1.00 63.94 366 PRO A N 1
ATOM 2734 C CA . PRO A 1 366 ? 4.356 21.374 -5.720 1.00 63.94 366 PRO A CA 1
ATOM 2735 C C . PRO A 1 366 ? 2.865 21.012 -5.857 1.00 63.94 366 PRO A C 1
ATOM 2737 O O . PRO A 1 366 ? 2.442 19.960 -5.386 1.00 63.94 366 PRO A O 1
ATOM 2740 N N . ALA A 1 367 ? 2.045 21.903 -6.425 1.00 62.06 367 ALA A N 1
ATOM 2741 C CA . ALA A 1 367 ? 0.631 21.665 -6.694 1.00 62.06 367 ALA A CA 1
ATOM 2742 C C . ALA A 1 367 ? 0.367 21.120 -8.109 1.00 62.06 367 ALA A C 1
ATOM 2744 O O . ALA A 1 367 ? -0.763 20.709 -8.376 1.00 62.06 367 ALA A O 1
ATOM 2745 N N . ASP A 1 368 ? 1.367 21.138 -8.994 1.00 64.38 368 ASP A N 1
ATOM 2746 C CA . ASP A 1 368 ? 1.246 20.710 -10.383 1.00 64.38 368 ASP A CA 1
ATOM 2747 C C . ASP A 1 368 ? 1.881 19.329 -10.570 1.00 64.38 368 ASP A C 1
ATOM 2749 O O . ASP A 1 368 ? 3.095 19.149 -10.510 1.00 64.38 368 ASP A O 1
ATOM 2753 N N . LEU A 1 369 ? 1.025 18.319 -10.710 1.00 57.41 369 LEU A N 1
ATOM 2754 C CA . LEU A 1 369 ? 1.440 16.916 -10.749 1.00 57.41 369 LEU A CA 1
ATOM 2755 C C . LEU A 1 369 ? 1.979 16.497 -12.111 1.00 57.41 369 LEU A C 1
ATOM 2757 O O . LEU A 1 369 ? 2.724 15.517 -12.183 1.00 57.41 369 LEU A O 1
ATOM 2761 N N . ASP A 1 370 ? 1.654 17.256 -13.155 1.00 59.97 370 ASP A N 1
ATOM 2762 C CA . ASP A 1 370 ? 2.157 17.017 -14.505 1.00 59.97 370 ASP A CA 1
ATOM 2763 C C . ASP A 1 370 ? 3.664 17.326 -14.600 1.00 59.97 370 ASP A C 1
ATOM 2765 O O . ASP A 1 370 ? 4.332 16.864 -15.523 1.00 59.97 370 ASP A O 1
ATOM 2769 N N . LEU A 1 371 ? 4.213 18.036 -13.603 1.00 64.56 371 LEU A N 1
ATOM 2770 C CA . LEU A 1 371 ? 5.633 18.366 -13.469 1.00 64.56 371 LEU A CA 1
ATOM 2771 C C . LEU A 1 371 ? 6.368 17.481 -12.454 1.00 64.56 371 LEU A C 1
ATOM 2773 O O . LEU A 1 371 ? 7.475 17.803 -12.046 1.00 64.56 371 LEU A O 1
ATOM 2777 N N . SER A 1 372 ? 5.784 16.364 -12.017 1.00 80.50 372 SER A N 1
ATOM 2778 C CA . SER A 1 372 ? 6.478 15.425 -11.130 1.00 80.50 372 SER A CA 1
ATOM 2779 C C . SER A 1 372 ? 7.316 14.406 -11.905 1.00 80.50 372 SER A C 1
ATOM 2781 O O . SER A 1 372 ? 6.937 13.955 -12.986 1.00 80.50 372 SER A O 1
ATOM 2783 N N . ALA A 1 373 ? 8.453 14.004 -11.335 1.00 87.94 373 ALA A N 1
ATOM 2784 C CA . ALA A 1 373 ? 9.317 12.993 -11.936 1.00 87.94 373 ALA A CA 1
ATOM 2785 C C . ALA A 1 373 ? 9.245 11.673 -11.180 1.00 87.94 373 ALA A C 1
ATOM 2787 O O . ALA A 1 373 ? 9.182 11.629 -9.948 1.00 87.94 373 ALA A O 1
ATOM 2788 N N . GLN A 1 374 ? 9.286 10.579 -11.938 1.00 91.94 374 GLN A N 1
ATOM 2789 C CA . GLN A 1 374 ? 9.252 9.229 -11.398 1.00 91.94 374 GLN A CA 1
ATOM 2790 C C . GLN A 1 374 ? 10.267 8.326 -12.091 1.00 91.94 374 GLN A C 1
ATOM 2792 O O . GLN A 1 374 ? 10.471 8.398 -13.301 1.00 91.94 374 GLN A O 1
ATOM 2797 N N . VAL A 1 375 ? 10.868 7.435 -11.310 1.00 93.75 375 VAL A N 1
ATOM 2798 C CA . VAL A 1 375 ? 11.762 6.383 -11.795 1.00 93.75 375 VAL A CA 1
ATOM 2799 C C . VAL A 1 375 ? 11.446 5.092 -11.050 1.00 93.75 375 VAL A C 1
ATOM 2801 O O . VAL A 1 375 ? 10.940 5.114 -9.926 1.00 93.75 375 VAL A O 1
ATOM 2804 N N . PHE A 1 376 ? 11.701 3.951 -11.682 1.00 93.50 376 PHE A N 1
ATOM 2805 C CA . PHE A 1 376 ? 11.337 2.647 -11.142 1.00 93.50 376 PHE A CA 1
ATOM 2806 C C . PHE A 1 376 ? 12.565 1.771 -10.982 1.00 93.50 376 PHE A C 1
ATOM 2808 O O . PHE A 1 376 ? 13.354 1.643 -11.911 1.00 93.50 376 PHE A O 1
ATOM 2815 N N . ARG A 1 377 ? 12.672 1.113 -9.831 1.00 94.19 377 ARG A N 1
ATOM 2816 C CA . ARG A 1 377 ? 13.571 -0.021 -9.636 1.00 94.19 377 ARG A CA 1
ATOM 2817 C C . ARG A 1 377 ? 12.786 -1.312 -9.787 1.00 94.19 377 ARG A C 1
ATOM 2819 O O . ARG A 1 377 ? 11.712 -1.449 -9.204 1.00 94.19 377 ARG A O 1
ATOM 2826 N N . THR A 1 378 ? 13.339 -2.258 -10.531 1.00 93.38 378 THR A N 1
ATOM 2827 C CA . THR A 1 378 ? 12.732 -3.577 -10.721 1.00 93.38 378 THR A CA 1
ATOM 2828 C C . THR A 1 378 ? 13.455 -4.593 -9.850 1.00 93.38 378 THR A C 1
ATOM 2830 O O . THR A 1 378 ? 14.664 -4.785 -9.976 1.00 93.38 378 THR A O 1
ATOM 2833 N N . ILE A 1 379 ? 12.722 -5.238 -8.950 1.00 95.38 379 ILE A N 1
ATOM 2834 C CA . ILE A 1 379 ? 13.214 -6.316 -8.098 1.00 95.38 379 ILE A CA 1
ATOM 2835 C C . ILE A 1 379 ? 12.633 -7.623 -8.623 1.00 95.38 379 ILE A C 1
ATOM 2837 O O . ILE A 1 379 ? 11.422 -7.810 -8.602 1.00 95.38 379 ILE A O 1
ATOM 2841 N N . THR A 1 380 ? 13.482 -8.534 -9.074 1.00 94.50 380 THR A N 1
ATOM 2842 C CA . THR A 1 380 ? 13.075 -9.883 -9.466 1.00 94.50 380 THR A CA 1
ATOM 2843 C C . THR A 1 380 ? 13.369 -10.839 -8.322 1.00 94.50 380 THR A C 1
ATOM 2845 O O . THR A 1 380 ? 14.526 -10.946 -7.898 1.00 94.50 380 THR A O 1
ATOM 2848 N N . ILE A 1 381 ? 12.356 -11.561 -7.844 1.00 95.81 381 ILE A N 1
ATOM 2849 C CA . ILE A 1 381 ? 12.574 -12.620 -6.861 1.00 95.81 381 ILE A CA 1
ATOM 2850 C C . ILE A 1 381 ? 13.295 -13.785 -7.532 1.00 95.81 381 ILE A C 1
ATOM 2852 O O . ILE A 1 381 ? 12.869 -14.284 -8.573 1.00 95.81 381 ILE A O 1
ATOM 2856 N N . VAL A 1 382 ? 14.410 -14.219 -6.952 1.00 94.94 382 VAL A N 1
ATOM 2857 C CA . VAL A 1 382 ? 15.201 -15.344 -7.458 1.00 94.94 382 VAL A CA 1
ATOM 2858 C C . VAL A 1 382 ? 15.230 -16.484 -6.458 1.00 94.94 382 VAL A C 1
ATOM 2860 O O . VAL A 1 382 ? 15.048 -16.277 -5.260 1.00 94.94 382 VAL A O 1
ATOM 2863 N N . ASP A 1 383 ? 15.474 -17.687 -6.970 1.00 93.88 383 ASP A N 1
ATOM 2864 C CA . ASP A 1 383 ? 15.691 -18.864 -6.141 1.00 93.88 383 ASP A CA 1
ATOM 2865 C C . ASP A 1 383 ? 16.879 -18.607 -5.193 1.00 93.88 383 ASP A C 1
ATOM 2867 O O . ASP A 1 383 ? 17.983 -18.313 -5.674 1.00 93.88 383 ASP A O 1
ATOM 2871 N N . PRO A 1 384 ? 16.668 -18.642 -3.865 1.00 93.38 384 PRO A N 1
ATOM 2872 C CA . PRO A 1 384 ? 17.741 -18.460 -2.898 1.00 93.38 384 PRO A CA 1
ATOM 2873 C C . PRO A 1 384 ? 18.651 -19.686 -2.789 1.00 93.38 384 PRO A C 1
ATOM 2875 O O . PRO A 1 384 ? 19.713 -19.601 -2.169 1.00 93.38 384 PRO A O 1
ATOM 2878 N N . CYS A 1 385 ? 18.259 -20.815 -3.380 1.00 93.12 385 CYS A N 1
ATOM 2879 C CA . CYS A 1 385 ? 18.922 -22.089 -3.206 1.00 93.12 385 CYS A CA 1
ATOM 2880 C C . CYS A 1 385 ? 19.892 -22.432 -4.338 1.00 93.12 385 CYS A C 1
ATOM 2882 O O . CYS A 1 385 ? 19.788 -21.985 -5.483 1.00 93.12 385 CYS A O 1
ATOM 2884 N N . GLY A 1 386 ? 20.905 -23.230 -3.991 1.00 88.81 386 GLY A N 1
ATOM 2885 C CA . GLY A 1 386 ? 21.838 -23.774 -4.969 1.00 88.81 386 GLY A CA 1
ATOM 2886 C C . GLY A 1 386 ? 21.157 -24.794 -5.882 1.00 88.81 386 GLY A C 1
ATOM 2887 O O . GLY A 1 386 ? 20.100 -25.336 -5.575 1.00 88.81 386 GLY A O 1
ATOM 2888 N N . SER A 1 387 ? 21.784 -25.110 -7.016 1.00 90.00 387 SER A N 1
ATOM 2889 C CA . SER A 1 387 ? 21.241 -26.112 -7.939 1.00 90.00 387 SER A CA 1
ATOM 2890 C C . SER A 1 387 ? 20.997 -27.457 -7.244 1.00 90.00 387 SER A C 1
ATOM 2892 O O . SER A 1 387 ? 21.935 -28.061 -6.726 1.00 90.00 387 SER A O 1
ATOM 2894 N N . GLY A 1 388 ? 19.757 -27.948 -7.307 1.00 86.00 388 GLY A N 1
ATOM 2895 C CA . GLY A 1 388 ? 19.345 -29.219 -6.701 1.00 86.00 388 GLY A CA 1
ATOM 2896 C C . GLY A 1 388 ? 18.785 -29.103 -5.282 1.00 86.00 388 GLY A C 1
ATOM 2897 O O . GLY A 1 388 ? 18.464 -30.134 -4.700 1.00 86.00 388 GLY A O 1
ATOM 2898 N N . GLN A 1 389 ? 18.656 -27.885 -4.757 1.00 91.12 389 GLN A N 1
ATOM 2899 C CA . GLN A 1 389 ? 18.013 -27.593 -3.482 1.00 91.12 389 GLN A CA 1
ATOM 2900 C C . GLN A 1 389 ? 16.658 -26.915 -3.703 1.00 91.12 389 GLN A C 1
ATOM 2902 O O . GLN A 1 389 ? 16.468 -26.234 -4.707 1.00 91.12 389 GLN A O 1
ATOM 2907 N N . GLU A 1 390 ? 15.731 -27.102 -2.768 1.00 90.31 390 GLU A N 1
ATOM 2908 C CA . GLU A 1 390 ? 14.419 -26.451 -2.739 1.00 90.31 390 GLU A CA 1
ATOM 2909 C C . GLU A 1 390 ? 14.337 -25.508 -1.532 1.00 90.31 390 GLU A C 1
ATOM 2911 O O . GLU A 1 390 ? 14.828 -25.832 -0.446 1.00 90.31 390 GLU A O 1
ATOM 2916 N N . PHE A 1 391 ? 13.747 -24.328 -1.723 1.00 90.69 391 PHE A N 1
ATOM 2917 C CA . PHE A 1 391 ? 13.514 -23.372 -0.644 1.00 90.69 391 PHE A CA 1
ATOM 2918 C C . PHE A 1 391 ? 12.255 -23.750 0.135 1.00 90.69 391 PHE A C 1
ATOM 2920 O O . PHE A 1 391 ? 11.171 -23.800 -0.443 1.00 90.69 391 PHE A O 1
ATOM 2927 N N . CYS A 1 392 ? 12.391 -23.985 1.440 1.00 87.50 392 CYS A N 1
ATOM 2928 C CA . CYS A 1 392 ? 11.265 -24.304 2.310 1.00 87.50 392 CYS A CA 1
ATOM 2929 C C . CYS A 1 392 ? 10.748 -23.036 2.989 1.00 87.50 392 CYS A C 1
ATOM 2931 O O . CYS A 1 392 ? 11.450 -22.438 3.805 1.00 87.50 392 CYS A O 1
ATOM 2933 N N . ASP A 1 393 ? 9.519 -22.639 2.652 1.00 83.19 393 ASP A N 1
ATOM 2934 C CA . ASP A 1 393 ? 8.911 -21.391 3.133 1.00 83.19 393 ASP A CA 1
ATOM 2935 C C . ASP A 1 393 ? 8.741 -21.369 4.663 1.00 83.19 393 ASP A C 1
ATOM 2937 O O . ASP A 1 393 ? 8.899 -20.307 5.270 1.00 83.19 393 ASP A O 1
ATOM 2941 N N . ASP A 1 394 ? 8.511 -22.536 5.278 1.00 78.12 394 ASP A N 1
ATOM 2942 C CA . ASP A 1 394 ? 8.257 -22.691 6.718 1.00 78.12 394 ASP A CA 1
ATOM 2943 C C . ASP A 1 394 ? 9.426 -22.206 7.589 1.00 78.12 394 ASP A C 1
ATOM 2945 O O . ASP A 1 394 ? 9.228 -21.495 8.572 1.00 78.12 394 ASP A O 1
ATOM 2949 N N . ASP A 1 395 ? 10.662 -22.558 7.222 1.00 77.62 395 ASP A N 1
ATOM 2950 C CA . ASP A 1 395 ? 11.866 -22.214 7.990 1.00 77.62 395 ASP A CA 1
ATOM 2951 C C . ASP A 1 395 ? 12.831 -21.286 7.237 1.00 77.62 395 ASP A C 1
ATOM 2953 O O . ASP A 1 395 ? 13.891 -20.929 7.754 1.00 77.62 395 ASP A O 1
ATOM 2957 N N . ARG A 1 396 ? 12.454 -20.862 6.023 1.00 84.38 396 ARG A N 1
ATOM 2958 C CA . ARG A 1 396 ? 13.248 -20.020 5.116 1.00 84.38 396 ARG A CA 1
ATOM 2959 C C . ARG A 1 396 ? 14.643 -20.580 4.846 1.00 84.38 396 ARG A C 1
ATOM 2961 O O . ARG A 1 396 ? 15.610 -19.824 4.713 1.00 84.38 396 ARG A O 1
ATOM 2968 N N . THR A 1 397 ? 14.769 -21.903 4.762 1.00 85.81 397 THR A N 1
ATOM 2969 C CA . THR A 1 397 ? 16.045 -22.558 4.463 1.00 85.81 397 THR A CA 1
ATOM 2970 C C . THR A 1 397 ? 15.992 -23.412 3.205 1.00 85.81 397 THR A C 1
ATOM 2972 O O . THR A 1 397 ? 14.961 -23.957 2.819 1.00 85.81 397 THR A O 1
ATOM 2975 N N . CYS A 1 398 ? 17.155 -23.570 2.580 1.00 89.44 398 CYS A N 1
ATOM 2976 C CA . CYS A 1 398 ? 17.337 -24.465 1.448 1.00 89.44 398 CYS A CA 1
ATOM 2977 C C . CYS A 1 398 ? 17.535 -25.905 1.916 1.00 89.44 398 CYS A C 1
ATOM 2979 O O . CYS A 1 398 ? 18.335 -26.164 2.819 1.00 89.44 398 CYS A O 1
ATOM 2981 N N . SER A 1 399 ? 16.836 -26.842 1.283 1.00 86.88 399 SER A N 1
ATOM 2982 C CA . SER A 1 399 ? 16.943 -28.271 1.559 1.00 86.88 399 SER A CA 1
ATOM 2983 C C . SER A 1 399 ? 17.341 -29.059 0.318 1.00 86.88 399 SER A C 1
ATOM 2985 O O . SER A 1 399 ? 16.853 -28.793 -0.773 1.00 86.88 399 SER A O 1
ATOM 2987 N N . ASP A 1 400 ? 18.184 -30.079 0.490 1.00 88.94 400 ASP A N 1
ATOM 2988 C CA . ASP A 1 400 ? 18.465 -31.082 -0.553 1.00 88.94 400 ASP A CA 1
ATOM 2989 C C . ASP A 1 400 ? 17.309 -32.098 -0.718 1.00 88.94 400 ASP A C 1
ATOM 2991 O O . ASP A 1 400 ? 17.358 -32.985 -1.573 1.00 88.94 400 ASP A O 1
ATOM 2995 N N . ILE A 1 401 ? 16.295 -32.028 0.148 1.00 83.81 401 ILE A N 1
ATOM 2996 C CA . ILE A 1 401 ? 15.126 -32.908 0.175 1.00 83.81 401 ILE A CA 1
ATOM 2997 C C . ILE A 1 401 ? 13.891 -32.040 -0.056 1.00 83.81 401 ILE A C 1
ATOM 2999 O O . ILE A 1 401 ? 13.832 -30.924 0.446 1.00 83.81 401 ILE A O 1
ATOM 3003 N N . ALA A 1 402 ? 12.903 -32.569 -0.780 1.00 85.25 402 ALA A N 1
ATOM 3004 C CA . ALA A 1 402 ? 11.660 -31.850 -1.019 1.00 85.25 402 ALA A CA 1
ATOM 3005 C C . ALA A 1 402 ? 11.006 -31.395 0.299 1.00 85.25 402 ALA A C 1
ATOM 3007 O O . ALA A 1 402 ? 10.985 -32.155 1.279 1.00 85.25 402 ALA A O 1
ATOM 3008 N N . CYS A 1 403 ? 10.522 -30.154 0.339 1.00 82.75 403 CYS A N 1
ATOM 3009 C CA . CYS A 1 403 ? 10.093 -29.514 1.588 1.00 82.75 403 CYS A CA 1
ATOM 3010 C C . CYS A 1 403 ? 8.918 -30.240 2.264 1.00 82.75 403 CYS A C 1
ATOM 3012 O O . CYS A 1 403 ? 8.886 -30.357 3.489 1.00 82.75 403 CYS A O 1
ATOM 3014 N N . ASP A 1 404 ? 8.034 -30.849 1.472 1.00 79.50 404 ASP A N 1
ATOM 3015 C CA . ASP A 1 404 ? 6.941 -31.710 1.939 1.00 79.50 404 ASP A CA 1
ATOM 3016 C C . ASP A 1 404 ? 7.439 -32.941 2.723 1.00 79.50 404 ASP A C 1
ATOM 3018 O O . ASP A 1 404 ? 6.854 -33.335 3.731 1.00 79.50 404 ASP A O 1
ATOM 3022 N N . ARG A 1 405 ? 8.567 -33.529 2.313 1.00 75.06 405 ARG A N 1
ATOM 3023 C CA . ARG A 1 405 ? 9.188 -34.685 2.982 1.00 75.06 405 ARG A CA 1
ATOM 3024 C C . ARG A 1 405 ? 10.091 -34.299 4.136 1.00 75.06 405 ARG A C 1
ATOM 3026 O O . ARG A 1 405 ? 10.318 -35.109 5.034 1.00 75.06 405 ARG A O 1
ATOM 3033 N N . ARG A 1 406 ? 10.639 -33.087 4.123 1.00 70.00 406 ARG A N 1
ATOM 3034 C CA . ARG A 1 406 ? 11.449 -32.573 5.230 1.00 70.00 406 ARG A CA 1
ATOM 3035 C C . ARG A 1 406 ? 10.631 -32.502 6.521 1.00 70.00 406 ARG A C 1
ATOM 3037 O O . ARG A 1 406 ? 11.150 -32.885 7.569 1.00 70.00 406 ARG A O 1
ATOM 3044 N N . ALA A 1 407 ? 9.357 -32.120 6.425 1.00 60.09 407 ALA A N 1
ATOM 3045 C CA . ALA A 1 407 ? 8.412 -32.145 7.541 1.00 60.09 407 ALA A CA 1
ATOM 3046 C C . ALA A 1 407 ? 8.232 -33.558 8.136 1.00 60.09 407 ALA A C 1
ATOM 3048 O O . ALA A 1 407 ? 8.158 -33.716 9.352 1.00 60.09 407 ALA A O 1
ATOM 3049 N N . GLU A 1 408 ? 8.244 -34.606 7.304 1.00 62.06 408 GLU A N 1
ATOM 3050 C CA . GLU A 1 408 ? 8.166 -36.003 7.760 1.00 62.06 408 GLU A CA 1
ATOM 3051 C C . GLU A 1 408 ? 9.481 -36.495 8.399 1.00 62.06 408 GLU A C 1
ATOM 3053 O O . GLU A 1 408 ? 9.463 -37.288 9.342 1.00 62.06 408 GLU A O 1
ATOM 3058 N N . PHE A 1 409 ? 10.634 -36.033 7.900 1.00 55.28 409 PHE A N 1
ATOM 3059 C CA . PHE A 1 409 ? 11.962 -36.452 8.372 1.00 55.28 409 PHE A CA 1
ATOM 3060 C C . PHE A 1 409 ? 12.416 -35.763 9.661 1.00 55.28 409 PHE A C 1
ATOM 3062 O O . PHE A 1 409 ? 13.202 -36.352 10.407 1.00 55.28 409 PHE A O 1
ATOM 3069 N N . LEU A 1 410 ? 11.939 -34.545 9.931 1.00 59.44 410 LEU A N 1
ATOM 3070 C CA . LEU A 1 410 ? 12.264 -33.813 11.158 1.00 59.44 410 LEU A CA 1
ATOM 3071 C C . LEU A 1 410 ? 11.532 -34.331 12.405 1.00 59.44 410 LEU A C 1
ATOM 3073 O O . LEU A 1 410 ? 11.816 -33.843 13.491 1.00 59.44 410 LEU A O 1
ATOM 3077 N N . GLY A 1 411 ? 10.717 -35.384 12.279 1.00 45.88 411 GLY A N 1
ATOM 3078 C CA . GLY A 1 411 ? 10.397 -36.270 13.396 1.00 45.88 411 GLY A CA 1
ATOM 3079 C C . GLY A 1 411 ? 9.553 -35.620 14.492 1.00 45.88 411 GLY A C 1
ATOM 3080 O O . GLY A 1 411 ? 10.052 -35.022 15.440 1.00 45.88 411 GLY A O 1
ATOM 3081 N N . SER A 1 412 ? 8.255 -35.864 14.389 1.00 45.22 412 SER A N 1
ATOM 3082 C CA . SER A 1 412 ? 7.218 -35.714 15.405 1.00 45.22 412 SER A CA 1
ATOM 3083 C C . SER A 1 412 ? 7.523 -36.448 16.731 1.00 45.22 412 SER A C 1
ATOM 3085 O O . SER A 1 412 ? 6.929 -37.492 16.985 1.00 45.22 412 SER A O 1
ATOM 3087 N N . ASP A 1 413 ? 8.430 -35.935 17.568 1.00 42.12 413 ASP A N 1
ATOM 3088 C CA . ASP A 1 413 ? 8.641 -36.438 18.944 1.00 42.12 413 ASP A CA 1
ATOM 3089 C C . ASP A 1 413 ? 8.984 -35.347 19.988 1.00 42.12 413 ASP A C 1
ATOM 3091 O O . ASP A 1 413 ? 9.266 -35.657 21.147 1.00 42.12 413 ASP A O 1
ATOM 3095 N N . ALA A 1 414 ? 8.892 -34.062 19.636 1.00 44.78 414 ALA A N 1
ATOM 3096 C CA . ALA A 1 414 ? 8.505 -33.054 20.620 1.00 44.78 414 ALA A CA 1
ATOM 3097 C C . ALA A 1 414 ? 6.977 -32.947 20.550 1.00 44.78 414 ALA A C 1
ATOM 3099 O O . ALA A 1 414 ? 6.422 -32.876 19.454 1.00 44.78 414 ALA A O 1
ATOM 3100 N N . GLU A 1 415 ? 6.270 -32.958 21.682 1.00 49.50 415 GLU A N 1
ATOM 3101 C CA . GLU A 1 415 ? 4.896 -32.439 21.721 1.00 49.50 415 GLU A CA 1
ATOM 3102 C C . GLU A 1 415 ? 4.977 -30.933 21.441 1.00 49.50 415 GLU A C 1
ATOM 3104 O O . GLU A 1 415 ? 5.010 -30.101 22.342 1.00 49.50 415 GLU A O 1
ATOM 3109 N N . ASP A 1 416 ? 5.128 -30.610 20.163 1.00 53.03 416 ASP A N 1
ATOM 3110 C CA . ASP A 1 416 ? 5.532 -29.313 19.661 1.00 53.03 416 ASP A CA 1
ATOM 3111 C C . ASP A 1 416 ? 4.259 -28.484 19.470 1.00 53.03 416 ASP A C 1
ATOM 3113 O O . ASP A 1 416 ? 3.632 -28.459 18.406 1.00 53.03 416 ASP A O 1
ATOM 3117 N N . ARG A 1 417 ? 3.787 -27.905 20.573 1.00 61.31 417 ARG A N 1
ATOM 3118 C CA . ARG A 1 417 ? 2.570 -27.095 20.602 1.00 61.31 417 ARG A CA 1
ATOM 3119 C C . ARG A 1 417 ? 2.905 -25.675 20.164 1.00 61.31 417 ARG A C 1
ATOM 3121 O O . ARG A 1 417 ? 3.869 -25.092 20.649 1.00 61.31 417 ARG A O 1
ATOM 3128 N N . ALA A 1 418 ? 2.085 -25.136 19.262 1.00 65.12 418 ALA A N 1
ATOM 3129 C CA . ALA A 1 418 ? 2.153 -23.737 18.858 1.00 65.12 418 ALA A CA 1
ATOM 3130 C C . ALA A 1 418 ? 2.114 -22.811 20.092 1.00 65.12 418 ALA A C 1
ATOM 3132 O O . ALA A 1 418 ? 1.497 -23.175 21.103 1.00 65.12 418 ALA A O 1
ATOM 3133 N N . PRO A 1 419 ? 2.737 -21.620 20.027 1.00 74.88 419 PRO A N 1
ATOM 3134 C CA . PRO A 1 419 ? 2.691 -20.670 21.130 1.00 74.88 419 PRO A CA 1
ATOM 3135 C C . PRO A 1 419 ? 1.240 -20.316 21.475 1.00 74.88 419 PRO A C 1
ATOM 3137 O O . PRO A 1 419 ? 0.380 -20.243 20.601 1.00 74.88 419 PRO A O 1
ATOM 3140 N N . VAL A 1 420 ? 0.954 -20.070 22.749 1.00 79.50 420 VAL A N 1
ATOM 3141 C CA . VAL A 1 420 ? -0.367 -19.626 23.206 1.00 79.50 420 VAL A CA 1
ATOM 3142 C C . VAL A 1 420 ? -0.281 -18.157 23.594 1.00 79.50 420 VAL A C 1
ATOM 3144 O O . VAL A 1 420 ? 0.540 -17.769 24.424 1.00 79.50 420 VAL A O 1
ATOM 3147 N N . VAL A 1 421 ? -1.136 -17.330 23.000 1.00 85.69 421 VAL A N 1
ATOM 3148 C CA . VAL A 1 421 ? -1.278 -15.916 23.357 1.00 85.69 421 VAL A CA 1
ATOM 3149 C C . VAL A 1 421 ? -2.355 -15.764 24.422 1.00 85.69 421 VAL A C 1
ATOM 3151 O O . VAL A 1 421 ? -3.449 -16.322 24.301 1.00 85.69 421 VAL A O 1
ATOM 3154 N N . GLN A 1 422 ? -2.050 -14.977 25.451 1.00 86.00 422 GLN A N 1
ATOM 3155 C CA . GLN A 1 422 ? -2.965 -14.628 26.536 1.00 86.00 422 GLN A CA 1
ATOM 3156 C C . GLN A 1 422 ? -2.947 -13.114 26.763 1.00 86.00 422 GLN A C 1
ATOM 3158 O O . GLN A 1 422 ? -1.890 -12.485 26.730 1.00 86.00 422 GLN A O 1
ATOM 3163 N N . LEU A 1 423 ? -4.117 -12.516 26.995 1.00 86.81 423 LEU A N 1
ATOM 3164 C CA . LEU A 1 423 ? -4.211 -11.100 27.350 1.00 86.81 423 LEU A CA 1
ATOM 3165 C C . LEU A 1 423 ? -3.754 -10.876 28.792 1.00 86.81 423 LEU A C 1
ATOM 3167 O O . LEU A 1 423 ? -4.081 -11.659 29.681 1.00 86.81 423 LEU A O 1
ATOM 3171 N N . VAL A 1 424 ? -3.053 -9.768 29.022 1.00 86.50 424 VAL A N 1
ATOM 3172 C CA . VAL A 1 424 ? -2.722 -9.292 30.370 1.00 86.50 424 VAL A CA 1
ATOM 3173 C C . VAL A 1 424 ? -3.748 -8.237 30.783 1.00 86.50 424 VAL A C 1
ATOM 3175 O O . VAL A 1 424 ? -3.771 -7.134 30.241 1.00 86.50 424 VAL A O 1
ATOM 3178 N N . GLY A 1 425 ? -4.656 -8.588 31.692 1.00 85.81 425 GLY A N 1
ATOM 3179 C CA . GLY A 1 425 ? -5.781 -7.735 32.099 1.00 85.81 425 GLY A CA 1
ATOM 3180 C C . GLY A 1 425 ? -7.032 -7.901 31.228 1.00 85.81 425 GLY A C 1
ATOM 3181 O O . GLY A 1 425 ? -7.216 -8.925 30.571 1.00 85.81 425 GLY A O 1
ATOM 3182 N N . ASP A 1 426 ? -7.900 -6.889 31.233 1.00 86.19 426 ASP A N 1
ATOM 3183 C CA . ASP A 1 426 ? -9.272 -7.013 30.723 1.00 86.19 426 ASP A CA 1
ATOM 3184 C C . ASP A 1 426 ? -9.376 -7.097 29.194 1.00 86.19 426 ASP A C 1
ATOM 3186 O O . ASP A 1 426 ? -8.762 -6.331 28.452 1.00 86.19 426 ASP A O 1
ATOM 3190 N N . THR A 1 427 ? -10.247 -7.973 28.690 1.00 84.06 427 THR A N 1
ATOM 3191 C CA . THR A 1 427 ? -10.524 -8.098 27.246 1.00 84.06 427 THR A CA 1
ATOM 3192 C C . THR A 1 427 ? -11.148 -6.835 26.644 1.00 84.06 427 THR A C 1
ATOM 3194 O O . THR A 1 427 ? -10.996 -6.586 25.447 1.00 84.06 427 THR A O 1
ATOM 3197 N N . VAL A 1 428 ? -11.817 -6.022 27.467 1.00 85.44 428 VAL A N 1
ATOM 3198 C CA . VAL A 1 428 ? -12.393 -4.732 27.078 1.00 85.44 428 VAL A CA 1
ATOM 3199 C C . VAL A 1 428 ? -11.814 -3.642 27.969 1.00 85.44 428 VAL A C 1
ATOM 3201 O O . VAL A 1 428 ? -11.984 -3.683 29.182 1.00 85.44 428 VAL A O 1
ATOM 3204 N N . ILE A 1 429 ? -11.168 -2.651 27.362 1.00 88.62 429 ILE A N 1
ATOM 3205 C CA . ILE A 1 429 ? -10.674 -1.454 28.044 1.00 88.62 429 ILE A CA 1
ATOM 3206 C C . ILE A 1 429 ? -11.543 -0.274 27.628 1.00 88.62 429 ILE A C 1
ATOM 3208 O O . ILE A 1 429 ? -11.798 -0.085 26.440 1.00 88.62 429 ILE A O 1
ATOM 3212 N N . ARG A 1 430 ? -11.951 0.546 28.594 1.00 87.56 430 ARG A N 1
ATOM 3213 C CA . ARG A 1 430 ? -12.602 1.836 28.350 1.00 87.56 430 ARG A CA 1
ATOM 3214 C C . ARG A 1 430 ? -11.674 2.956 28.794 1.00 87.56 430 ARG A C 1
ATOM 3216 O O . ARG A 1 430 ? -11.142 2.898 29.899 1.00 87.56 430 ARG A O 1
ATOM 3223 N N . VAL A 1 431 ? -11.485 3.948 27.936 1.00 88.81 431 VAL A N 1
ATOM 3224 C CA . VAL A 1 431 ? -10.744 5.174 28.254 1.00 88.81 431 VAL A CA 1
ATOM 3225 C C . VAL A 1 431 ? -11.532 6.379 27.780 1.00 88.81 431 VAL A C 1
ATOM 3227 O O . VAL A 1 431 ? -12.198 6.324 26.746 1.00 88.81 431 VAL A O 1
ATOM 3230 N N . ALA A 1 432 ? -11.455 7.478 28.518 1.00 84.44 432 ALA A N 1
ATOM 3231 C CA . ALA A 1 432 ? -12.011 8.732 28.047 1.00 84.44 432 ALA A CA 1
ATOM 3232 C C . ALA A 1 432 ? -11.163 9.290 26.898 1.00 84.44 432 ALA A C 1
ATOM 3234 O O . ALA A 1 432 ? -9.938 9.145 26.865 1.00 84.44 432 ALA A O 1
ATOM 3235 N N . TYR A 1 433 ? -11.807 9.972 25.957 1.00 85.12 433 TYR A N 1
ATOM 3236 C CA . TYR A 1 433 ? -11.109 10.725 24.925 1.00 85.12 433 TYR A CA 1
ATOM 3237 C C . TYR A 1 433 ? -10.128 11.725 25.558 1.00 85.12 433 TYR A C 1
ATOM 3239 O O . TYR A 1 433 ? -10.497 12.457 26.474 1.00 85.12 433 TYR A O 1
ATOM 3247 N N . LYS A 1 434 ? -8.888 11.766 25.050 1.00 84.94 434 LYS A N 1
ATOM 3248 C CA . LYS A 1 434 ? -7.757 12.554 25.583 1.00 84.94 434 LYS A CA 1
ATOM 3249 C C . LYS A 1 434 ? -7.154 12.082 26.903 1.00 84.94 434 LYS A C 1
ATOM 3251 O O . LYS A 1 434 ? -6.185 12.694 27.355 1.00 84.94 434 LYS A O 1
ATOM 3256 N N . GLU A 1 435 ? -7.629 10.984 27.483 1.00 87.44 435 GLU A N 1
ATOM 3257 C CA . GLU A 1 435 ? -6.939 10.356 28.606 1.00 87.44 435 GLU A CA 1
ATOM 3258 C C . GLU A 1 435 ? -5.911 9.322 28.121 1.00 87.44 435 GLU A C 1
ATOM 3260 O O . GLU A 1 435 ? -6.238 8.454 27.308 1.00 87.44 435 GLU A O 1
ATOM 3265 N N . PRO A 1 436 ? -4.655 9.393 28.602 1.00 87.44 436 PRO A N 1
ATOM 3266 C CA . PRO A 1 436 ? -3.632 8.427 28.239 1.00 87.44 436 PRO A CA 1
ATOM 3267 C C . PRO A 1 436 ? -3.924 7.071 28.880 1.00 87.44 436 PRO A C 1
ATOM 3269 O O . PRO A 1 436 ? -4.155 6.968 30.093 1.00 87.44 436 PRO A O 1
ATOM 3272 N N . LEU A 1 437 ? -3.853 6.013 28.075 1.00 88.88 437 LEU A N 1
ATOM 3273 C CA . LEU A 1 437 ? -3.974 4.655 28.577 1.00 88.88 437 LEU A CA 1
ATOM 3274 C C . LEU A 1 437 ? -2.776 4.304 29.474 1.00 88.88 437 LEU A C 1
ATOM 3276 O O . LEU A 1 437 ? -1.621 4.454 29.086 1.00 88.88 437 LEU A O 1
ATOM 3280 N N . GLN A 1 438 ? -3.056 3.784 30.671 1.00 85.00 438 GLN A N 1
ATOM 3281 C CA . GLN A 1 438 ? -2.030 3.472 31.678 1.00 85.00 438 GLN A CA 1
ATOM 3282 C C . GLN A 1 438 ? -1.239 2.180 31.396 1.00 85.00 438 GLN A C 1
ATOM 3284 O O . GLN A 1 438 ? -0.286 1.881 32.111 1.00 85.00 438 GLN A O 1
ATOM 3289 N N . MET A 1 439 ? -1.607 1.420 30.361 1.00 84.12 439 MET A N 1
ATOM 3290 C CA . MET A 1 439 ? -0.950 0.174 29.962 1.00 84.12 439 MET A CA 1
ATOM 3291 C C . MET A 1 439 ? -0.510 0.218 28.495 1.00 84.12 439 MET A C 1
ATOM 3293 O O . MET A 1 439 ? -1.163 0.829 27.649 1.00 84.12 439 MET A O 1
ATOM 3297 N N . ASN A 1 440 ? 0.582 -0.473 28.168 1.00 85.06 440 ASN A N 1
ATOM 3298 C CA . ASN A 1 440 ? 1.006 -0.664 26.787 1.00 85.06 440 ASN A CA 1
ATOM 3299 C C . ASN A 1 440 ? 0.145 -1.753 26.142 1.00 85.06 440 ASN A C 1
ATOM 3301 O O . ASN A 1 440 ? 0.065 -2.857 26.658 1.00 85.06 440 ASN A O 1
ATOM 3305 N N . LEU A 1 441 ? -0.474 -1.486 24.994 1.00 86.38 441 LEU A N 1
ATOM 3306 C CA . LEU A 1 441 ? -1.284 -2.490 24.294 1.00 86.38 441 LEU A CA 1
ATOM 3307 C C . LEU A 1 441 ? -0.444 -3.489 23.479 1.00 86.38 441 LEU A C 1
ATOM 3309 O O . LEU A 1 441 ? -1.009 -4.353 22.820 1.00 86.38 441 LEU A O 1
ATOM 3313 N N . GLY A 1 442 ? 0.886 -3.388 23.494 1.00 82.69 442 GLY A N 1
ATOM 3314 C CA . GLY A 1 442 ? 1.807 -4.336 22.869 1.00 82.69 442 GLY A CA 1
ATOM 3315 C C . GLY A 1 442 ? 2.009 -5.636 23.651 1.00 82.69 442 GLY A C 1
ATOM 3316 O O . GLY A 1 442 ? 1.425 -5.846 24.713 1.00 82.69 442 GLY A O 1
ATOM 3317 N N . PHE A 1 443 ? 2.866 -6.508 23.116 1.00 82.31 443 PHE A N 1
ATOM 3318 C CA . PHE A 1 443 ? 3.310 -7.699 23.836 1.00 82.31 443 PHE A CA 1
ATOM 3319 C C . PHE A 1 443 ? 4.235 -7.336 25.005 1.00 82.31 443 PHE A C 1
ATOM 3321 O O . PHE A 1 443 ? 4.940 -6.329 24.957 1.00 82.31 443 PHE A O 1
ATOM 3328 N N . CYS A 1 444 ? 4.211 -8.151 26.054 1.00 79.19 444 CYS A N 1
ATOM 3329 C CA . CYS A 1 444 ? 5.090 -8.023 27.208 1.00 79.19 444 CYS A CA 1
ATOM 3330 C C . CYS A 1 444 ? 6.515 -8.494 26.890 1.00 79.19 444 CYS A C 1
ATOM 3332 O O . CYS A 1 444 ? 6.700 -9.468 26.163 1.00 79.19 444 CYS A O 1
ATOM 3334 N N . ASP A 1 445 ? 7.510 -7.868 27.524 1.00 69.56 445 ASP A N 1
ATOM 3335 C CA . ASP A 1 445 ? 8.921 -8.274 27.413 1.00 69.56 445 ASP A CA 1
ATOM 3336 C C . ASP A 1 445 ? 9.235 -9.574 28.186 1.00 69.56 445 ASP A C 1
ATOM 3338 O O . ASP A 1 445 ? 10.268 -10.204 27.964 1.00 69.56 445 ASP A O 1
ATOM 3342 N N . SER A 1 446 ? 8.356 -9.974 29.112 1.00 65.25 446 SER A N 1
ATOM 3343 C CA . SER A 1 446 ? 8.461 -11.206 29.902 1.00 65.25 446 SER A CA 1
ATOM 3344 C C . SER A 1 446 ? 7.399 -12.218 29.477 1.00 65.25 446 SER A C 1
ATOM 3346 O O . SER A 1 446 ? 6.247 -11.854 29.246 1.00 65.25 446 SER A O 1
ATOM 3348 N N . MET A 1 447 ? 7.784 -13.496 29.434 1.00 64.06 447 MET A N 1
ATOM 3349 C CA . MET A 1 447 ? 6.899 -14.618 29.093 1.00 64.06 447 MET A CA 1
ATOM 3350 C C . MET A 1 447 ? 5.977 -15.038 30.249 1.00 64.06 447 MET A C 1
ATOM 3352 O O . MET A 1 447 ? 5.022 -15.776 30.029 1.00 64.06 447 MET A O 1
ATOM 3356 N N . GLU A 1 448 ? 6.234 -14.583 31.479 1.00 64.56 448 GLU A N 1
ATOM 3357 C CA . GLU A 1 448 ? 5.382 -14.896 32.629 1.00 64.56 448 GLU A CA 1
ATOM 3358 C C . GLU A 1 448 ? 4.375 -13.760 32.884 1.00 64.56 448 GLU A C 1
ATOM 3360 O O . GLU A 1 448 ? 4.800 -12.661 33.255 1.00 64.56 448 GLU A O 1
ATOM 3365 N N . PRO A 1 449 ? 3.052 -13.996 32.755 1.00 59.19 449 PRO A N 1
ATOM 3366 C CA . PRO A 1 449 ? 2.036 -12.955 32.940 1.00 59.19 449 PRO A CA 1
ATOM 3367 C C . PRO A 1 449 ? 2.036 -12.342 34.349 1.00 59.19 449 PRO A C 1
ATOM 3369 O O . PRO A 1 449 ? 1.712 -11.169 34.502 1.00 59.19 449 PRO A O 1
ATOM 3372 N N . GLU A 1 450 ? 2.460 -13.090 35.374 1.00 61.25 450 GLU A N 1
ATOM 3373 C CA . GLU A 1 450 ? 2.586 -12.584 36.751 1.00 61.25 450 GLU A CA 1
ATOM 3374 C C . GLU A 1 450 ? 3.857 -11.738 36.968 1.00 61.25 450 GLU A C 1
ATOM 3376 O O . GLU A 1 450 ? 3.876 -10.856 37.828 1.00 61.25 450 GLU A O 1
ATOM 3381 N N . ALA A 1 451 ? 4.918 -11.974 36.185 1.00 55.62 451 ALA A N 1
ATOM 3382 C CA . ALA A 1 451 ? 6.196 -11.260 36.288 1.00 55.62 451 ALA A CA 1
ATOM 3383 C C . ALA A 1 451 ? 6.317 -10.085 35.303 1.00 55.62 451 ALA A C 1
ATOM 3385 O O . ALA A 1 451 ? 7.171 -9.217 35.486 1.00 55.62 451 ALA A O 1
ATOM 3386 N N . ALA A 1 452 ? 5.478 -10.051 34.264 1.00 56.88 452 ALA A N 1
ATOM 3387 C CA . ALA A 1 452 ? 5.466 -9.014 33.235 1.00 56.88 452 ALA A CA 1
ATOM 3388 C C . ALA A 1 452 ? 5.070 -7.620 33.758 1.00 56.88 452 ALA A C 1
ATOM 3390 O O . ALA A 1 452 ? 5.345 -6.618 33.097 1.00 56.88 452 ALA A O 1
ATOM 3391 N N . GLY A 1 453 ? 4.484 -7.539 34.958 1.00 56.31 453 GLY A N 1
ATOM 3392 C CA . GLY A 1 453 ? 3.894 -6.307 35.475 1.00 56.31 453 GLY A CA 1
ATOM 3393 C C . GLY A 1 453 ? 2.654 -5.897 34.671 1.00 56.31 453 GLY A C 1
ATOM 3394 O O . GLY A 1 453 ? 2.481 -6.265 33.514 1.00 56.31 453 GLY A O 1
ATOM 3395 N N . GLU A 1 454 ? 1.766 -5.112 35.274 1.00 60.16 454 GLU A N 1
ATOM 3396 C CA . GLU A 1 454 ? 0.454 -4.746 34.702 1.00 60.16 454 GLU A CA 1
ATOM 3397 C C . GLU A 1 454 ? 0.525 -3.802 33.475 1.00 60.16 454 GLU A C 1
ATOM 3399 O O . GLU A 1 454 ? -0.491 -3.280 33.025 1.00 60.16 454 GLU A O 1
ATOM 3404 N N . ASN A 1 455 ? 1.709 -3.567 32.902 1.00 74.44 455 ASN A N 1
ATOM 3405 C CA . ASN A 1 455 ? 1.940 -2.488 31.938 1.00 74.44 455 ASN A CA 1
ATOM 3406 C C . ASN A 1 455 ? 1.970 -2.938 30.470 1.00 74.44 455 ASN A C 1
ATOM 3408 O O . ASN A 1 455 ? 2.421 -2.165 29.628 1.00 74.44 455 ASN A O 1
ATOM 3412 N N . CYS A 1 456 ? 1.519 -4.146 30.135 1.00 83.25 456 CYS A N 1
ATOM 3413 C CA . CYS A 1 456 ? 1.525 -4.682 28.767 1.00 83.25 456 CYS A CA 1
ATOM 3414 C C . CYS A 1 456 ? 0.189 -5.347 28.392 1.00 83.25 456 CYS A C 1
ATOM 3416 O O . CYS A 1 456 ? -0.643 -5.611 29.254 1.00 83.25 456 CYS A O 1
ATOM 3418 N N . GLY A 1 457 ? -0.038 -5.596 27.099 1.00 83.56 457 GLY A N 1
ATOM 3419 C CA . GLY A 1 457 ? -1.344 -5.966 26.550 1.00 83.56 457 GLY A CA 1
ATOM 3420 C C . GLY A 1 457 ? -1.542 -7.467 26.375 1.00 83.56 457 GLY A C 1
ATOM 3421 O O . GLY A 1 457 ? -2.655 -7.967 26.565 1.00 83.56 457 GLY A O 1
ATOM 3422 N N . ALA A 1 458 ? -0.482 -8.201 26.042 1.00 86.81 458 ALA A N 1
ATOM 3423 C CA . ALA A 1 458 ? -0.534 -9.649 25.870 1.00 86.81 458 ALA A CA 1
ATOM 3424 C C . ALA A 1 458 ? 0.824 -10.314 26.127 1.00 86.81 458 ALA A C 1
ATOM 3426 O O . ALA A 1 458 ? 1.869 -9.738 25.841 1.00 86.81 458 ALA A O 1
ATOM 3427 N N . VAL A 1 459 ? 0.805 -11.556 26.602 1.00 84.69 459 VAL A N 1
ATOM 3428 C CA . VAL A 1 459 ? 1.971 -12.448 26.635 1.00 84.69 459 VAL A CA 1
ATOM 3429 C C . VAL A 1 459 ? 1.815 -13.527 25.571 1.00 84.69 459 VAL A C 1
ATOM 3431 O O . VAL A 1 459 ? 0.706 -13.985 25.290 1.00 84.69 459 VAL A O 1
ATOM 3434 N N . ALA A 1 460 ? 2.935 -13.947 24.996 1.00 80.12 460 ALA A N 1
ATOM 3435 C CA . ALA A 1 460 ? 3.027 -15.175 24.221 1.00 80.12 460 ALA A CA 1
ATOM 3436 C C . ALA A 1 460 ? 3.822 -16.184 25.051 1.00 80.12 460 ALA A C 1
ATOM 3438 O O . ALA A 1 460 ? 4.922 -15.874 25.505 1.00 80.12 460 ALA A O 1
ATOM 3439 N N . VAL A 1 461 ? 3.255 -17.368 25.270 1.00 72.69 461 VAL A N 1
ATOM 3440 C CA . VAL A 1 461 ? 3.876 -18.437 26.054 1.00 72.69 461 VAL A CA 1
ATOM 3441 C C . VAL A 1 461 ? 4.119 -19.630 25.138 1.00 72.69 461 VAL A C 1
ATOM 3443 O O . VAL A 1 461 ? 3.185 -20.138 24.520 1.00 72.69 461 VAL A O 1
ATOM 3446 N N . ALA A 1 462 ? 5.369 -20.081 25.052 1.00 66.94 462 ALA A N 1
ATOM 3447 C CA . ALA A 1 462 ? 5.717 -21.372 24.470 1.00 66.94 462 ALA A CA 1
ATOM 3448 C C . ALA A 1 462 ? 5.753 -22.407 25.601 1.00 66.94 462 ALA A C 1
ATOM 3450 O O . ALA A 1 462 ? 6.409 -22.187 26.617 1.00 66.94 462 ALA A O 1
ATOM 3451 N N . GLU A 1 463 ? 5.042 -23.528 25.455 1.00 56.56 463 GLU A N 1
ATOM 3452 C CA . GLU A 1 463 ? 4.983 -24.554 26.510 1.00 56.56 463 GLU A CA 1
ATOM 3453 C C . GLU A 1 463 ? 6.306 -25.335 26.676 1.00 56.56 463 GLU A C 1
ATOM 3455 O O . GLU A 1 463 ? 6.475 -26.041 27.670 1.00 56.56 463 GLU A O 1
ATOM 3460 N N . VAL A 1 464 ? 7.254 -25.214 25.737 1.00 53.78 464 VAL A N 1
ATOM 3461 C CA . VAL A 1 464 ? 8.527 -25.955 25.731 1.00 53.78 464 VAL A CA 1
ATOM 3462 C C . VAL A 1 464 ? 9.631 -25.083 25.132 1.00 53.78 464 VAL A C 1
ATOM 3464 O O . VAL A 1 464 ? 9.524 -24.817 23.945 1.00 53.78 464 VAL A O 1
ATOM 3467 N N . ASP A 1 465 ? 10.631 -24.659 25.932 1.00 50.94 465 ASP A N 1
ATOM 3468 C CA . ASP A 1 465 ? 11.989 -24.090 25.656 1.00 50.94 465 ASP A CA 1
ATOM 3469 C C . ASP A 1 465 ? 12.313 -23.430 24.282 1.00 50.94 465 ASP A C 1
ATOM 3471 O O . ASP A 1 465 ? 13.477 -23.287 23.900 1.00 50.94 465 ASP A O 1
ATOM 3475 N N . GLY A 1 466 ? 11.307 -23.011 23.526 1.00 49.16 466 GLY A N 1
ATOM 3476 C CA . GLY A 1 466 ? 11.398 -22.488 22.176 1.00 49.16 466 GLY A CA 1
ATOM 3477 C C . GLY A 1 466 ? 11.523 -20.975 22.189 1.00 49.16 466 GLY A C 1
ATOM 3478 O O . GLY A 1 466 ? 10.902 -20.278 22.993 1.00 49.16 466 GLY A O 1
ATOM 3479 N N . GLU A 1 467 ? 12.338 -20.458 21.279 1.00 49.62 467 GLU A N 1
ATOM 3480 C CA . GLU A 1 467 ? 12.466 -19.026 21.056 1.00 49.62 467 GLU A CA 1
ATOM 3481 C C . GLU A 1 467 ? 11.172 -18.503 20.411 1.00 49.62 467 GLU A C 1
ATOM 3483 O O . GLU A 1 467 ? 10.793 -18.912 19.311 1.00 49.62 467 GLU A O 1
ATOM 3488 N N . ILE A 1 468 ? 10.460 -17.632 21.130 1.00 53.59 468 ILE A N 1
ATOM 3489 C CA . ILE A 1 468 ? 9.236 -16.994 20.640 1.00 53.59 468 ILE A CA 1
ATOM 3490 C C . ILE A 1 468 ? 9.647 -15.802 19.785 1.00 53.59 468 ILE A C 1
ATOM 3492 O O . ILE A 1 468 ? 10.190 -14.819 20.291 1.00 53.59 468 ILE A O 1
ATOM 3496 N N . VAL A 1 469 ? 9.358 -15.873 18.490 1.00 52.62 469 VAL A N 1
ATOM 3497 C CA . VAL A 1 469 ? 9.545 -14.753 17.572 1.00 52.62 469 VAL A CA 1
ATOM 3498 C C . VAL A 1 469 ? 8.211 -14.033 17.493 1.00 52.62 469 VAL A C 1
ATOM 3500 O O . VAL A 1 469 ? 7.334 -14.456 16.760 1.00 52.62 469 VAL A O 1
ATOM 3503 N N . ILE A 1 470 ? 8.027 -12.964 18.266 1.00 54.28 470 ILE A N 1
ATOM 3504 C CA . ILE A 1 470 ? 6.786 -12.176 18.255 1.00 54.28 470 ILE A CA 1
ATOM 3505 C C . ILE A 1 470 ? 6.819 -11.231 17.045 1.00 54.28 470 ILE A C 1
ATOM 3507 O O . ILE A 1 470 ? 7.530 -10.223 17.100 1.00 54.28 470 ILE A O 1
ATOM 3511 N N . PRO A 1 471 ? 6.068 -11.471 15.955 1.00 44.16 471 PRO A N 1
ATOM 3512 C CA . PRO A 1 471 ? 5.918 -10.479 14.911 1.00 44.16 471 PRO A CA 1
ATOM 3513 C C . PRO A 1 471 ? 4.865 -9.495 15.401 1.00 44.16 471 PRO A C 1
ATOM 3515 O O . PRO A 1 471 ? 3.791 -9.869 15.874 1.00 44.16 471 PRO A O 1
ATOM 3518 N N . THR A 1 472 ? 5.160 -8.211 15.295 1.00 45.84 472 THR A N 1
ATOM 3519 C CA . THR A 1 472 ? 4.207 -7.131 15.540 1.00 45.84 472 THR A CA 1
ATOM 3520 C C . THR A 1 472 ? 3.188 -7.035 14.399 1.00 45.84 472 THR A C 1
ATOM 3522 O O . THR A 1 472 ? 3.000 -5.968 13.825 1.00 45.84 472 THR A O 1
ATOM 3525 N N . ASP A 1 473 ? 2.482 -8.126 14.085 1.00 40.97 473 ASP A N 1
ATOM 3526 C CA . ASP A 1 473 ? 1.259 -8.058 13.278 1.00 40.97 473 ASP A CA 1
ATOM 3527 C C . ASP A 1 473 ? 0.123 -7.559 14.167 1.00 40.97 473 ASP A C 1
ATOM 3529 O O . ASP A 1 473 ? -0.745 -8.286 14.652 1.00 40.97 473 ASP A O 1
ATOM 3533 N N . ARG A 1 474 ? 0.171 -6.253 14.419 1.00 46.91 474 ARG A N 1
ATOM 3534 C CA . ARG A 1 474 ? -0.933 -5.499 14.992 1.00 46.91 474 ARG A CA 1
ATOM 3535 C C . ARG A 1 474 ? -1.914 -5.221 13.867 1.00 46.91 474 ARG A C 1
ATOM 3537 O O . ARG A 1 474 ? -1.857 -4.173 13.230 1.00 46.91 474 ARG A O 1
ATOM 3544 N N . VAL A 1 475 ? -2.827 -6.154 13.621 1.00 42.31 475 VAL A N 1
ATOM 3545 C CA . VAL A 1 475 ? -3.996 -5.841 12.795 1.00 42.31 475 VAL A CA 1
ATOM 3546 C C . VAL A 1 475 ? -4.943 -5.030 13.669 1.00 42.31 475 VAL A C 1
ATOM 3548 O O . VAL A 1 475 ? -5.695 -5.574 14.482 1.00 42.31 475 VAL A O 1
ATOM 3551 N N . ILE A 1 476 ? -4.843 -3.709 13.549 1.00 46.41 476 ILE A N 1
ATOM 3552 C CA . ILE A 1 476 ? -5.830 -2.785 14.094 1.00 46.41 476 ILE A CA 1
ATOM 3553 C C . ILE A 1 476 ? -6.983 -2.805 13.098 1.00 46.41 476 ILE A C 1
ATOM 3555 O O . ILE A 1 476 ? -6.834 -2.360 11.963 1.00 46.41 476 ILE A O 1
ATOM 3559 N N . LEU A 1 477 ? -8.123 -3.357 13.508 1.00 44.34 477 LEU A N 1
ATOM 3560 C CA . LEU A 1 477 ? -9.289 -3.504 12.626 1.00 44.34 477 LEU A CA 1
ATOM 3561 C C . LEU A 1 477 ? -9.934 -2.151 12.254 1.00 44.34 477 LEU A C 1
ATOM 3563 O O . LEU A 1 477 ? -10.779 -2.105 11.369 1.00 44.34 477 LEU A O 1
ATOM 3567 N N . SER A 1 478 ? -9.484 -1.055 12.877 1.00 51.84 478 SER A N 1
ATOM 3568 C CA . SER A 1 478 ? -9.858 0.327 12.557 1.00 51.84 478 SER A CA 1
ATOM 3569 C C . SER A 1 478 ? -8.599 1.207 12.466 1.00 51.84 478 SER A C 1
ATOM 3571 O O . SER A 1 478 ? -7.960 1.435 13.491 1.00 51.84 478 SER A O 1
ATOM 3573 N N . PRO A 1 479 ? -8.224 1.744 11.290 1.00 53.72 479 PRO A N 1
ATOM 3574 C CA . PRO A 1 479 ? -6.905 2.347 11.032 1.00 53.72 479 PRO A CA 1
ATOM 3575 C C . PRO A 1 479 ? -6.609 3.684 11.748 1.00 53.72 479 PRO A C 1
ATOM 3577 O O . PRO A 1 479 ? -5.618 4.333 11.429 1.00 53.72 479 PRO A O 1
ATOM 3580 N N . SER A 1 480 ? -7.441 4.128 12.694 1.00 67.50 480 SER A N 1
ATOM 3581 C CA . SER A 1 480 ? -7.385 5.477 13.281 1.00 67.50 480 SER A CA 1
ATOM 3582 C C . SER A 1 480 ? -6.837 5.574 14.714 1.00 67.50 480 SER A C 1
ATOM 3584 O O . SER A 1 480 ? -6.763 6.682 15.236 1.00 67.50 480 SER A O 1
ATOM 3586 N N . CYS A 1 481 ? -6.460 4.466 15.362 1.00 77.62 481 CYS A N 1
ATOM 3587 C CA . CYS A 1 481 ? -5.881 4.472 16.716 1.00 77.62 481 CYS A CA 1
ATOM 3588 C C . CYS A 1 481 ? -4.785 3.411 16.832 1.00 77.62 481 CYS A C 1
ATOM 3590 O O . CYS A 1 481 ? -5.075 2.223 17.002 1.00 77.62 481 CYS A O 1
ATOM 3592 N N . LEU A 1 482 ? -3.522 3.830 16.726 1.00 82.50 482 LEU A N 1
ATOM 3593 C CA . LEU A 1 482 ? -2.385 2.959 17.011 1.00 82.50 482 LEU A CA 1
ATOM 3594 C C . LEU A 1 482 ? -2.233 2.773 18.533 1.00 82.50 482 LEU A C 1
ATOM 3596 O O . LEU A 1 482 ? -2.613 3.654 19.306 1.00 82.50 482 LEU A O 1
ATOM 3600 N N . PRO A 1 483 ? -1.642 1.664 19.016 1.00 80.81 483 PRO A N 1
ATOM 3601 C CA . PRO A 1 483 ? -1.313 1.508 20.434 1.00 80.81 483 PRO A CA 1
ATOM 3602 C C . PRO A 1 483 ? -0.507 2.662 21.031 1.00 80.81 483 PRO A C 1
ATOM 3604 O O . PRO A 1 483 ? -0.679 2.987 22.203 1.00 80.81 483 PRO A O 1
ATOM 3607 N N . GLU A 1 484 ? 0.371 3.272 20.234 1.00 82.19 484 GLU A N 1
ATOM 3608 C CA . GLU A 1 484 ? 1.137 4.458 20.608 1.00 82.19 484 GLU A CA 1
ATOM 3609 C C . GLU A 1 484 ? 0.218 5.670 20.819 1.00 82.19 484 GLU A C 1
ATOM 3611 O O . GLU A 1 484 ? 0.383 6.387 21.804 1.00 82.19 484 GLU A O 1
ATOM 3616 N N . ASP A 1 485 ? -0.790 5.847 19.959 1.00 84.62 485 ASP A N 1
ATOM 3617 C CA . ASP A 1 485 ? -1.792 6.911 20.080 1.00 84.62 485 ASP A CA 1
ATOM 3618 C C . ASP A 1 485 ? -2.661 6.700 21.328 1.00 84.62 485 ASP A C 1
ATOM 3620 O O . ASP A 1 485 ? -2.974 7.652 22.043 1.00 84.62 485 ASP A O 1
ATOM 3624 N N . ALA A 1 486 ? -3.004 5.447 21.648 1.00 85.56 486 ALA A N 1
ATOM 3625 C CA . ALA A 1 486 ? -3.781 5.110 22.842 1.00 85.56 486 ALA A CA 1
ATOM 3626 C C . ALA A 1 486 ? -3.015 5.432 24.136 1.00 85.56 486 ALA A C 1
ATOM 3628 O O . ALA A 1 486 ? -3.599 5.932 25.096 1.00 85.56 486 ALA A O 1
ATOM 3629 N N . GLN A 1 487 ? -1.697 5.203 24.158 1.00 86.38 487 GLN A N 1
ATOM 3630 C CA . GLN A 1 487 ? -0.846 5.523 25.312 1.00 86.38 487 GLN A CA 1
ATOM 3631 C C . GLN A 1 487 ? -0.747 7.024 25.591 1.00 86.38 487 GLN A C 1
ATOM 3633 O O . GLN A 1 487 ? -0.557 7.416 26.740 1.00 86.38 487 GLN A O 1
ATOM 3638 N N . VAL A 1 488 ? -0.872 7.868 24.565 1.00 87.69 488 VAL A N 1
ATOM 3639 C CA . VAL A 1 488 ? -0.838 9.332 24.722 1.00 87.69 488 VAL A CA 1
ATOM 3640 C C . VAL A 1 488 ? -2.230 9.974 24.725 1.00 87.69 488 VAL A C 1
ATOM 3642 O O . VAL A 1 488 ? -2.338 11.178 24.945 1.00 87.69 488 VAL A O 1
ATOM 3645 N N . GLY A 1 489 ? -3.293 9.183 24.541 1.00 87.56 489 GLY A N 1
ATOM 3646 C CA . GLY A 1 489 ? -4.683 9.649 24.534 1.00 87.56 489 GLY A CA 1
ATOM 3647 C C . GLY A 1 489 ? -5.112 10.334 23.229 1.00 87.56 489 GLY A C 1
ATOM 3648 O O . GLY A 1 489 ? -6.072 11.100 23.224 1.00 87.56 489 GLY A O 1
ATOM 3649 N N . ASP A 1 490 ? -4.418 10.097 22.115 1.00 88.81 490 ASP A N 1
ATOM 3650 C CA . ASP A 1 490 ? -4.707 10.746 20.828 1.00 88.81 490 ASP A CA 1
ATOM 3651 C C . ASP A 1 490 ? -5.691 9.983 19.938 1.00 88.81 490 ASP A C 1
ATOM 3653 O O . ASP A 1 490 ? -6.122 10.502 18.906 1.00 88.81 490 ASP A O 1
ATOM 3657 N N . CYS A 1 491 ? -6.125 8.800 20.364 1.00 86.44 491 CYS A N 1
ATOM 3658 C CA . CYS A 1 491 ? -7.191 8.077 19.688 1.00 86.44 491 CYS A CA 1
ATOM 3659 C C . CYS A 1 491 ? -8.500 8.870 19.717 1.00 86.44 491 CYS A C 1
ATOM 3661 O O . CYS A 1 491 ? -8.917 9.352 20.768 1.00 86.44 491 CYS A O 1
ATOM 3663 N N . LEU A 1 492 ? -9.167 8.984 18.568 1.00 84.69 492 LEU A N 1
ATOM 3664 C CA . LEU A 1 492 ? -10.501 9.583 18.479 1.00 84.69 492 LEU A CA 1
ATOM 3665 C C . LEU A 1 492 ? -11.536 8.732 19.235 1.00 84.69 492 LEU A C 1
ATOM 3667 O O . LEU A 1 492 ? -11.303 7.537 19.434 1.00 84.69 492 LEU A O 1
ATOM 3671 N N . PRO A 1 493 ? -12.695 9.287 19.625 1.00 82.81 493 PRO A N 1
ATOM 3672 C CA . PRO A 1 493 ? -13.779 8.480 20.166 1.00 82.81 493 PRO A CA 1
ATOM 3673 C C . PRO A 1 493 ? -14.199 7.368 19.198 1.00 82.81 493 PRO A C 1
ATOM 3675 O O . PRO A 1 493 ? -14.339 7.605 17.997 1.00 82.81 493 PRO A O 1
ATOM 3678 N N . GLY A 1 494 ? -14.388 6.154 19.709 1.00 76.75 494 GLY A N 1
ATOM 3679 C CA . GLY A 1 494 ? -14.703 4.989 18.887 1.00 76.75 494 GLY A CA 1
ATOM 3680 C C . GLY A 1 494 ? -14.385 3.654 19.553 1.00 76.75 494 GLY A C 1
ATOM 3681 O O . GLY A 1 494 ? -13.906 3.594 20.684 1.00 76.75 494 GLY A O 1
ATOM 3682 N N . VAL A 1 495 ? -14.663 2.569 18.830 1.00 75.75 495 VAL A N 1
ATOM 3683 C CA . VAL A 1 495 ? -14.354 1.196 19.245 1.00 75.75 495 VAL A CA 1
ATOM 3684 C C . VAL A 1 495 ? -13.240 0.654 18.358 1.00 75.75 495 VAL A C 1
ATOM 3686 O O . VAL A 1 495 ? -13.347 0.645 17.132 1.00 75.75 495 VAL A O 1
ATOM 3689 N N . TYR A 1 496 ? -12.176 0.185 18.993 1.00 79.38 496 TYR A N 1
ATOM 3690 C CA . TYR A 1 496 ? -10.959 -0.288 18.357 1.00 79.38 496 TYR A CA 1
ATOM 3691 C C . TYR A 1 496 ? -10.708 -1.731 18.764 1.00 79.38 496 TYR A C 1
ATOM 3693 O O . TYR A 1 496 ? -10.624 -2.041 19.948 1.00 79.38 496 TYR A O 1
ATOM 3701 N N . ALA A 1 497 ? -10.572 -2.625 17.792 1.00 75.06 497 ALA A N 1
ATOM 3702 C CA . ALA A 1 497 ? -10.230 -4.014 18.054 1.00 75.06 497 ALA A CA 1
ATOM 3703 C C . ALA A 1 497 ? -8.770 -4.274 17.672 1.00 75.06 497 ALA A C 1
ATOM 3705 O O . ALA A 1 497 ? -8.339 -4.002 16.549 1.00 75.06 497 ALA A O 1
ATOM 3706 N N . MET A 1 498 ? -8.020 -4.803 18.633 1.00 77.19 498 MET A N 1
ATOM 3707 C CA . MET A 1 498 ? -6.618 -5.166 18.498 1.00 77.19 498 MET A CA 1
ATOM 3708 C C . MET A 1 498 ? -6.494 -6.673 18.471 1.00 77.19 498 MET A C 1
ATOM 3710 O O . MET A 1 498 ? -6.951 -7.357 19.387 1.00 77.19 498 MET A O 1
ATOM 3714 N N . ARG A 1 499 ? -5.856 -7.180 17.422 1.00 78.19 499 ARG A N 1
ATOM 3715 C CA . ARG A 1 499 ? -5.605 -8.602 17.235 1.00 78.19 499 ARG A CA 1
ATOM 3716 C C . ARG A 1 499 ? -4.172 -8.943 17.640 1.00 78.19 499 ARG A C 1
ATOM 3718 O O . ARG A 1 499 ? -3.235 -8.310 17.167 1.00 78.19 499 ARG A O 1
ATOM 3725 N N . TYR A 1 500 ? -4.020 -9.964 18.476 1.00 78.94 500 TYR A N 1
ATOM 3726 C CA . TYR A 1 500 ? -2.736 -10.510 18.906 1.00 78.94 500 TYR A CA 1
ATOM 3727 C C . TYR A 1 500 ? -2.541 -11.896 18.303 1.00 78.94 500 TYR A C 1
ATOM 3729 O O . TYR A 1 500 ? -3.386 -12.775 18.483 1.00 78.94 500 TYR A O 1
ATOM 3737 N N . THR A 1 501 ? -1.418 -12.077 17.613 1.00 77.25 501 THR A N 1
ATOM 3738 C CA . THR A 1 501 ? -0.943 -13.369 17.108 1.00 77.25 501 THR A CA 1
ATOM 3739 C C . THR A 1 501 ? 0.564 -13.425 17.329 1.00 77.25 501 THR A C 1
ATOM 3741 O O . THR A 1 501 ? 1.253 -12.429 17.120 1.00 77.25 501 THR A O 1
ATOM 3744 N N . ALA A 1 502 ? 1.069 -14.561 17.789 1.00 77.12 502 ALA A N 1
ATOM 3745 C CA . ALA A 1 502 ? 2.489 -14.820 17.970 1.00 77.12 502 ALA A CA 1
ATOM 3746 C C . ALA A 1 502 ? 2.902 -16.011 17.112 1.00 77.12 502 ALA A C 1
ATOM 3748 O O . ALA A 1 502 ? 2.062 -16.818 16.715 1.00 77.12 502 ALA A O 1
ATOM 3749 N N . TYR A 1 503 ? 4.194 -16.103 16.828 1.00 74.81 503 TYR A N 1
ATOM 3750 C CA . TYR A 1 503 ? 4.754 -17.179 16.035 1.00 74.81 503 TYR A CA 1
ATOM 3751 C C . TYR A 1 503 ? 5.967 -17.738 16.772 1.00 74.81 503 TYR A C 1
ATOM 3753 O O . TYR A 1 503 ? 6.625 -17.038 17.546 1.00 74.81 503 TYR A O 1
ATOM 3761 N N . ASP A 1 504 ? 6.244 -19.019 16.597 1.00 72.38 504 ASP A N 1
ATOM 3762 C CA . ASP A 1 504 ? 7.511 -19.580 17.056 1.00 72.38 504 ASP A CA 1
ATOM 3763 C C . ASP A 1 504 ? 8.584 -19.494 15.967 1.00 72.38 504 ASP A C 1
ATOM 3765 O O . ASP A 1 504 ? 8.335 -19.067 14.838 1.00 72.38 504 ASP A O 1
ATOM 3769 N N . ALA A 1 505 ? 9.808 -19.890 16.315 1.00 63.62 505 ALA A N 1
ATOM 3770 C CA . ALA A 1 505 ? 10.933 -19.943 15.386 1.00 63.62 505 ALA A CA 1
ATOM 3771 C C . ALA A 1 505 ? 10.701 -20.867 14.169 1.00 63.62 505 ALA A C 1
ATOM 3773 O O . ALA A 1 505 ? 11.444 -20.771 13.195 1.00 63.62 505 ALA A O 1
ATOM 3774 N N . GLN A 1 506 ? 9.696 -21.749 14.214 1.00 65.94 506 GLN A N 1
ATOM 3775 C CA . GLN A 1 506 ? 9.288 -22.622 13.110 1.00 65.94 506 GLN A CA 1
ATOM 3776 C C . GLN A 1 506 ? 8.129 -22.027 12.290 1.00 65.94 506 GLN A C 1
ATOM 3778 O O . GLN A 1 506 ? 7.578 -22.709 11.430 1.00 65.94 506 GLN A O 1
ATOM 3783 N N . GLY A 1 507 ? 7.729 -20.780 12.563 1.00 64.81 507 GLY A N 1
ATOM 3784 C CA . GLY A 1 507 ? 6.672 -20.085 11.832 1.00 64.81 507 GLY A CA 1
ATOM 3785 C C . GLY A 1 507 ? 5.253 -20.535 12.184 1.00 64.81 507 GLY A C 1
ATOM 3786 O O . GLY A 1 507 ? 4.306 -20.124 11.513 1.00 64.81 507 GLY A O 1
ATOM 3787 N N . ARG A 1 508 ? 5.056 -21.347 13.232 1.00 72.19 508 ARG A N 1
ATOM 3788 C CA . ARG A 1 508 ? 3.710 -21.792 13.621 1.00 72.19 508 ARG A CA 1
ATOM 3789 C C . ARG A 1 508 ? 2.988 -20.685 14.370 1.00 72.19 508 ARG A C 1
ATOM 3791 O O . ARG A 1 508 ? 3.539 -20.068 15.277 1.00 72.19 508 ARG A O 1
ATOM 3798 N N . THR A 1 509 ? 1.733 -20.466 14.004 1.00 70.75 509 THR A N 1
ATOM 3799 C CA . THR A 1 509 ? 0.887 -19.394 14.534 1.00 70.75 509 THR A CA 1
ATOM 3800 C C . THR A 1 509 ? 0.248 -19.785 15.862 1.00 70.75 509 THR A C 1
ATOM 3802 O O . THR A 1 509 ? -0.268 -20.896 16.002 1.00 70.75 509 THR A O 1
ATOM 3805 N N . SER A 1 510 ? 0.170 -18.845 16.796 1.00 79.31 510 SER A N 1
ATOM 3806 C CA . SER A 1 510 ? -0.618 -18.987 18.016 1.00 79.31 510 SER A CA 1
ATOM 3807 C C . SER A 1 510 ? -2.124 -18.985 17.760 1.00 79.31 510 SER A C 1
ATOM 3809 O O . SER A 1 510 ? -2.601 -18.693 16.662 1.00 79.31 510 SER A O 1
ATOM 3811 N N . ASN A 1 511 ? -2.908 -19.197 18.821 1.00 78.88 511 ASN A N 1
ATOM 3812 C CA . ASN A 1 511 ? -4.290 -18.723 18.837 1.00 78.88 511 ASN A CA 1
ATOM 3813 C C . ASN A 1 511 ? -4.335 -17.201 18.623 1.00 78.88 511 ASN A C 1
ATOM 3815 O O . ASN A 1 511 ? -3.485 -16.459 19.122 1.00 78.88 511 ASN A O 1
ATOM 3819 N N . THR A 1 512 ? -5.356 -16.739 17.910 1.00 76.94 512 THR A N 1
ATOM 3820 C CA . THR A 1 512 ? -5.655 -15.315 17.781 1.00 76.94 512 THR A CA 1
ATOM 3821 C C . THR A 1 512 ? -6.472 -14.860 18.982 1.00 76.94 512 THR A C 1
ATOM 3823 O O . THR A 1 512 ? -7.515 -15.445 19.277 1.00 76.94 512 THR A O 1
ATOM 3826 N N . VAL A 1 513 ? -6.034 -13.794 19.649 1.00 81.00 513 VAL A N 1
ATOM 3827 C CA . VAL A 1 513 ? -6.808 -13.155 20.722 1.00 81.00 513 VAL A CA 1
ATOM 3828 C C . VAL A 1 513 ? -7.116 -11.718 20.343 1.00 81.00 513 VAL A C 1
ATOM 3830 O O . VAL A 1 513 ? -6.283 -11.038 19.748 1.00 81.00 513 VAL A O 1
ATOM 3833 N N . ILE A 1 514 ? -8.323 -11.255 20.662 1.00 77.56 514 ILE A N 1
ATOM 3834 C CA . ILE A 1 514 ? -8.771 -9.895 20.362 1.00 77.56 514 ILE A CA 1
ATOM 3835 C C .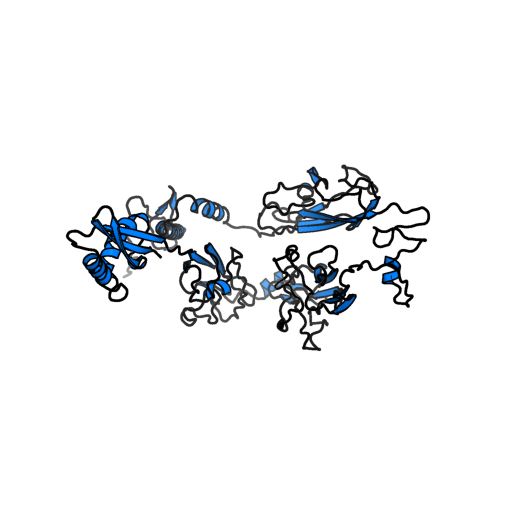 ILE A 1 514 ? -8.997 -9.149 21.674 1.00 77.56 514 ILE A C 1
ATOM 3837 O O . ILE A 1 514 ? -9.658 -9.665 22.573 1.00 77.56 514 ILE A O 1
ATOM 3841 N N . ARG A 1 515 ? -8.472 -7.927 21.766 1.00 86.50 515 ARG A N 1
ATOM 3842 C CA . ARG A 1 515 ? -8.828 -6.954 22.805 1.00 86.50 515 ARG A CA 1
ATOM 3843 C C . ARG A 1 515 ? -9.600 -5.806 22.179 1.00 86.50 515 ARG A C 1
ATOM 3845 O O . ARG A 1 515 ? -9.232 -5.331 21.108 1.00 86.50 515 ARG A O 1
ATOM 3852 N N . VAL A 1 516 ? -10.626 -5.333 22.870 1.00 79.94 516 VAL A N 1
ATOM 3853 C CA . VAL A 1 516 ? -11.417 -4.175 22.456 1.00 79.94 516 VAL A CA 1
ATOM 3854 C C . VAL A 1 516 ? -11.040 -2.972 23.320 1.00 79.94 516 VAL A C 1
ATOM 3856 O O . VAL A 1 516 ? -11.126 -3.032 24.542 1.00 79.94 516 VAL A O 1
ATOM 3859 N N . LEU A 1 517 ? -10.619 -1.880 22.694 1.00 86.06 517 LEU A N 1
ATOM 3860 C CA . LEU A 1 517 ? -10.429 -0.569 23.305 1.00 86.06 517 LEU A CA 1
ATOM 3861 C C . LEU A 1 517 ? -11.599 0.328 22.894 1.00 86.06 517 LEU A C 1
ATOM 3863 O O . LEU A 1 517 ? -11.831 0.550 21.710 1.00 86.06 517 LEU A O 1
ATOM 3867 N N . ILE A 1 518 ? -12.326 0.855 23.866 1.00 81.25 518 ILE A N 1
ATOM 3868 C CA . ILE A 1 518 ? -13.411 1.807 23.659 1.00 81.25 518 ILE A CA 1
ATOM 3869 C C . ILE A 1 518 ? -12.911 3.164 24.143 1.00 81.25 518 ILE A C 1
ATOM 3871 O O . ILE A 1 518 ? -12.632 3.335 25.329 1.00 81.25 518 ILE A O 1
ATOM 3875 N N . VAL A 1 519 ? -12.789 4.113 23.220 1.00 84.94 519 VAL A N 1
ATOM 3876 C CA . VAL A 1 519 ? -12.503 5.511 23.534 1.00 84.94 519 VAL A CA 1
ATOM 3877 C C . VAL A 1 519 ? -13.830 6.248 23.584 1.00 84.94 519 VAL A C 1
ATOM 3879 O O . VAL A 1 519 ? -14.511 6.400 22.569 1.00 84.94 519 VAL A O 1
ATOM 3882 N N . GLU A 1 520 ? -14.220 6.671 24.773 1.00 81.56 520 GLU A N 1
ATOM 3883 C CA . GLU A 1 520 ? -15.510 7.304 25.013 1.00 81.56 520 GLU A CA 1
ATOM 3884 C C . GLU A 1 520 ? -15.376 8.818 24.858 1.00 81.56 520 GLU A C 1
ATOM 3886 O O . GLU A 1 520 ? -14.524 9.453 25.482 1.00 81.56 520 GLU A O 1
ATOM 3891 N N . GLU A 1 521 ? -16.223 9.419 24.020 1.00 75.56 521 GLU A N 1
ATOM 3892 C CA . GLU A 1 521 ? -16.372 10.871 24.011 1.00 75.56 521 GLU A CA 1
ATOM 3893 C C . GLU A 1 521 ? -17.053 11.279 25.318 1.00 75.56 521 GLU A C 1
ATOM 3895 O O . GLU A 1 521 ? -18.256 11.085 25.493 1.00 75.56 521 GLU A O 1
ATOM 3900 N N . GLN A 1 522 ? -16.278 11.824 26.253 1.00 66.19 522 GLN A N 1
ATOM 3901 C CA . GLN A 1 522 ? -16.848 12.447 27.438 1.00 66.19 522 GLN A CA 1
ATOM 3902 C C . GLN A 1 522 ? -17.380 13.824 27.052 1.00 66.19 522 GLN A C 1
ATOM 3904 O O . GLN A 1 522 ? -16.626 14.764 26.790 1.00 66.19 522 GLN A O 1
ATOM 3909 N N . GLY A 1 523 ? -18.703 13.933 26.983 1.00 56.12 523 GLY A N 1
ATOM 3910 C CA . GLY A 1 523 ? -19.386 15.210 26.875 1.00 56.12 523 GLY A CA 1
ATOM 3911 C C . GLY A 1 523 ? -19.666 15.761 28.265 1.00 56.12 523 GLY A C 1
ATOM 3912 O O . GLY A 1 523 ? -20.457 15.184 29.002 1.00 56.12 523 GLY A O 1
ATOM 3913 N N . GLU A 1 524 ? -19.087 16.911 28.610 1.00 58.22 524 GLU A N 1
ATOM 3914 C CA . GLU A 1 524 ? -19.536 17.648 29.793 1.00 58.22 524 GLU A CA 1
ATOM 3915 C C . GLU A 1 524 ? -20.912 18.260 29.506 1.00 58.22 524 GLU A C 1
ATOM 3917 O O . GLU A 1 524 ? -21.041 19.229 28.751 1.00 58.22 524 GLU A O 1
ATOM 3922 N N . VAL A 1 525 ? -21.961 17.705 30.113 1.00 56.44 525 VAL A N 1
ATOM 3923 C CA . VAL A 1 525 ? -23.304 18.289 30.029 1.00 56.44 525 VAL A CA 1
ATOM 3924 C C . VAL A 1 525 ? -23.516 19.206 31.228 1.00 56.44 525 VAL A C 1
ATOM 3926 O O . VAL A 1 525 ? -23.583 18.751 32.371 1.00 56.44 525 VAL A O 1
ATOM 3929 N N . GLU A 1 526 ? -23.632 20.512 30.965 1.00 71.44 526 GLU A N 1
ATOM 3930 C CA . GLU A 1 526 ? -23.982 21.496 31.991 1.00 71.44 526 GLU A CA 1
ATOM 3931 C C . GLU A 1 526 ? -25.501 21.555 32.177 1.00 71.44 526 GLU A C 1
ATOM 3933 O O . GLU A 1 526 ? -26.242 21.958 31.276 1.00 71.44 526 GLU A O 1
ATOM 3938 N N . ILE A 1 527 ? -25.973 21.188 33.370 1.00 68.50 527 ILE A N 1
ATOM 3939 C CA . ILE A 1 527 ? -27.394 21.249 33.726 1.00 68.50 527 ILE A CA 1
ATOM 3940 C C . ILE A 1 527 ? -27.578 22.277 34.838 1.00 68.50 527 ILE A C 1
ATOM 3942 O O . ILE A 1 527 ? -27.002 22.152 35.919 1.00 68.50 527 ILE A O 1
ATOM 3946 N N . VAL A 1 528 ? -28.404 23.294 34.577 1.00 76.12 528 VAL A N 1
ATOM 3947 C CA . VAL A 1 528 ? -28.650 24.408 35.503 1.00 76.12 528 VAL A CA 1
ATOM 3948 C C . VAL A 1 528 ? -30.015 24.264 36.176 1.00 76.12 528 VAL A C 1
ATOM 3950 O O . VAL A 1 528 ? -31.040 24.237 35.496 1.00 76.12 528 VAL A O 1
ATOM 3953 N N . TYR A 1 529 ? -30.039 24.240 37.512 1.00 78.06 529 TYR A N 1
ATOM 3954 C CA . TYR A 1 529 ? -31.269 24.207 38.316 1.00 78.06 529 TYR A CA 1
ATOM 3955 C C . TYR A 1 529 ? -31.537 25.528 38.998 1.00 78.06 529 TYR A C 1
ATOM 3957 O O . TYR A 1 529 ? -30.644 26.067 39.641 1.00 78.06 529 TYR A O 1
ATOM 3965 N N . ASP A 1 530 ? -32.795 25.957 38.973 1.00 79.56 530 ASP A N 1
ATOM 3966 C CA . ASP A 1 530 ? -33.275 27.103 39.735 1.00 79.56 530 ASP A CA 1
ATOM 3967 C C . ASP A 1 530 ? -33.937 26.629 41.047 1.00 79.56 530 ASP A C 1
ATOM 3969 O O . ASP A 1 530 ? -35.089 26.193 41.072 1.00 79.56 530 ASP A O 1
ATOM 3973 N N . LEU A 1 531 ? -33.222 26.730 42.170 1.00 79.75 531 LEU A N 1
ATOM 3974 C CA . LEU A 1 531 ? -33.731 26.409 43.509 1.00 79.75 531 LEU A CA 1
ATOM 3975 C C . LEU A 1 531 ? -34.308 27.660 44.171 1.00 79.75 531 LEU A C 1
ATOM 3977 O O . LEU A 1 531 ? -33.569 28.563 44.561 1.00 79.75 531 LEU A O 1
ATOM 3981 N N . LYS A 1 532 ? -35.630 27.720 44.338 1.00 82.38 532 LYS A N 1
ATOM 3982 C CA . LYS A 1 532 ? -36.295 28.857 44.990 1.00 82.38 532 LYS A CA 1
ATOM 3983 C C . LYS A 1 532 ? -35.938 28.942 46.479 1.00 82.38 532 LYS A C 1
ATOM 3985 O O . LYS A 1 532 ? -36.232 28.025 47.243 1.00 82.38 532 LYS A O 1
ATOM 3990 N N . LEU A 1 533 ? -35.400 30.080 46.910 1.00 80.19 533 LEU A N 1
ATOM 3991 C CA . LEU A 1 533 ? -35.086 30.362 48.310 1.00 80.19 533 LEU A CA 1
ATOM 3992 C C . LEU A 1 533 ? -36.325 30.907 49.031 1.00 80.19 533 LEU A C 1
ATOM 3994 O O . LEU A 1 533 ? -36.808 31.999 48.728 1.00 80.19 533 LEU A O 1
ATOM 3998 N N . GLN A 1 534 ? -36.853 30.158 50.000 1.00 81.38 534 GLN A N 1
ATOM 3999 C CA . GLN A 1 534 ? -37.983 30.613 50.814 1.00 81.38 534 GLN A CA 1
ATOM 4000 C C . GLN A 1 534 ? -37.510 31.454 52.005 1.00 81.38 534 GLN A C 1
ATOM 4002 O O . GLN A 1 534 ? -36.581 31.079 52.713 1.00 81.38 534 GLN A O 1
ATOM 4007 N N . GLY A 1 535 ? -38.190 32.576 52.260 1.00 76.50 535 GLY A N 1
ATOM 4008 C CA . GLY A 1 535 ? -37.971 33.381 53.467 1.00 76.50 535 GLY A CA 1
ATOM 4009 C C . GLY A 1 535 ? -36.713 34.256 53.462 1.00 76.50 535 GLY A C 1
ATOM 4010 O O . GLY A 1 535 ? -36.329 34.754 54.517 1.00 76.50 535 GLY A O 1
ATOM 4011 N N . ILE A 1 536 ? -36.083 34.472 52.303 1.00 77.44 536 ILE A N 1
ATOM 4012 C CA . ILE A 1 536 ? -34.915 35.353 52.177 1.00 77.44 536 ILE A CA 1
ATOM 4013 C C . ILE A 1 536 ? -35.346 36.799 51.910 1.00 77.44 536 ILE A C 1
ATOM 4015 O O . ILE A 1 536 ? -36.119 37.075 50.995 1.00 77.44 536 ILE A O 1
ATOM 4019 N N . ALA A 1 537 ? -34.839 37.722 52.732 1.00 75.31 537 ALA A N 1
ATOM 4020 C CA . ALA A 1 537 ? -35.265 39.121 52.749 1.00 75.31 537 ALA A CA 1
ATOM 4021 C C . ALA A 1 537 ? -34.630 39.985 51.643 1.00 75.31 537 ALA A C 1
ATOM 4023 O O . ALA A 1 537 ? -35.262 40.936 51.181 1.00 75.31 537 ALA A O 1
ATOM 4024 N N . ASP A 1 538 ? -33.401 39.677 51.216 1.00 82.12 538 ASP A N 1
ATOM 4025 C CA . ASP A 1 538 ? -32.666 40.443 50.207 1.00 82.12 538 ASP A CA 1
ATOM 4026 C C . ASP A 1 538 ? -31.569 39.621 49.497 1.00 82.12 538 ASP A C 1
ATOM 4028 O O . ASP A 1 538 ? -31.312 38.457 49.809 1.00 82.12 538 ASP A O 1
ATOM 4032 N N . ILE A 1 539 ? -30.917 40.248 48.512 1.00 79.38 539 ILE A N 1
ATOM 4033 C CA . ILE A 1 539 ? -29.880 39.619 47.686 1.00 79.38 539 ILE A CA 1
ATOM 4034 C C . ILE A 1 539 ? -28.597 39.296 48.464 1.00 79.38 539 ILE A C 1
ATOM 4036 O O . ILE A 1 539 ? -27.893 38.365 48.088 1.00 79.38 539 ILE A O 1
ATOM 4040 N N . VAL A 1 540 ? -28.295 40.025 49.544 1.00 84.81 540 VAL A N 1
ATOM 4041 C CA . VAL A 1 540 ? -27.089 39.796 50.356 1.00 84.81 540 VAL A CA 1
ATOM 4042 C C . VAL A 1 540 ? -27.256 38.505 51.149 1.00 84.81 540 VAL A C 1
ATOM 4044 O O . VAL A 1 540 ? -26.353 37.673 51.173 1.00 84.81 540 VAL A O 1
ATOM 4047 N N . ALA A 1 541 ? -28.441 38.288 51.722 1.00 80.19 541 ALA A N 1
ATOM 4048 C CA . ALA A 1 541 ? -28.788 37.030 52.372 1.00 80.19 541 ALA A CA 1
ATOM 4049 C C . ALA A 1 541 ? -28.820 35.852 51.378 1.00 80.19 541 ALA A C 1
ATOM 4051 O O . ALA A 1 541 ? -28.343 34.768 51.707 1.00 80.19 541 ALA A O 1
ATOM 4052 N N . ALA A 1 542 ? -29.299 36.064 50.146 1.00 78.06 542 ALA A N 1
ATOM 4053 C CA . ALA A 1 542 ? -29.249 35.040 49.097 1.00 78.06 542 ALA A CA 1
ATOM 4054 C C . ALA A 1 542 ? -27.807 34.693 48.671 1.00 78.06 542 ALA A C 1
ATOM 4056 O O . ALA A 1 542 ? -27.495 33.527 48.444 1.00 78.06 542 ALA A O 1
ATOM 4057 N N . GLN A 1 543 ? -26.915 35.687 48.588 1.00 83.38 543 GLN A N 1
ATOM 4058 C CA . GLN A 1 543 ? -25.494 35.479 48.283 1.00 83.38 543 GLN A CA 1
ATOM 4059 C C . GLN A 1 543 ? -24.758 34.756 49.412 1.00 83.38 543 GLN A C 1
ATOM 4061 O O . GLN A 1 543 ? -23.973 33.857 49.133 1.00 83.38 543 GLN A O 1
ATOM 4066 N N . ALA A 1 544 ? -25.039 35.102 50.671 1.00 84.00 544 ALA A N 1
ATOM 4067 C CA . ALA A 1 544 ? -24.486 34.394 51.822 1.00 84.00 544 ALA A CA 1
ATOM 4068 C C . ALA A 1 544 ? -24.929 32.922 51.855 1.00 84.00 544 ALA A C 1
ATOM 4070 O O . ALA A 1 544 ? -24.147 32.055 52.230 1.00 84.00 544 ALA A O 1
ATOM 4071 N N . GLU A 1 545 ? -26.163 32.629 51.432 1.00 80.94 545 GLU A N 1
ATOM 4072 C CA . GLU A 1 545 ? -26.644 31.252 51.302 1.00 80.94 545 GLU A CA 1
ATOM 4073 C C . GLU A 1 545 ? -25.952 30.505 50.155 1.00 80.94 545 GLU A C 1
ATOM 4075 O O . GLU A 1 545 ? -25.556 29.361 50.341 1.00 80.94 545 GLU A O 1
ATOM 4080 N N . ALA A 1 546 ? -25.747 31.150 49.000 1.00 80.69 546 ALA A N 1
ATOM 4081 C CA . ALA A 1 546 ? -24.998 30.571 47.881 1.00 80.69 546 ALA A CA 1
ATOM 4082 C C . ALA A 1 546 ? -23.543 30.239 48.254 1.00 80.69 546 ALA A C 1
ATOM 4084 O O . ALA A 1 546 ? -23.012 29.225 47.806 1.00 80.69 546 ALA A O 1
ATOM 4085 N N . GLU A 1 547 ? -22.907 31.074 49.079 1.00 84.25 547 GLU A N 1
ATOM 4086 C CA . GLU A 1 547 ? -21.508 30.896 49.475 1.00 84.25 547 GLU A CA 1
ATOM 4087 C C . GLU A 1 547 ? -21.293 29.642 50.328 1.00 84.25 547 GLU A C 1
ATOM 4089 O O . GLU A 1 547 ? -20.292 28.961 50.138 1.00 84.25 547 GLU A O 1
ATOM 4094 N N . LYS A 1 548 ? -22.271 29.247 51.157 1.00 81.31 548 LYS A N 1
ATOM 4095 C CA . LYS A 1 548 ? -22.211 27.994 51.936 1.00 81.31 548 LYS A CA 1
ATOM 4096 C C . LYS A 1 548 ? -22.017 26.749 51.070 1.00 81.31 548 LYS A C 1
ATOM 4098 O O . LYS A 1 548 ? -21.472 25.764 51.548 1.00 81.31 548 LYS A O 1
ATOM 4103 N N . TYR A 1 549 ? -22.470 26.786 49.816 1.00 76.19 549 TYR A N 1
ATOM 4104 C CA . TYR A 1 549 ? -22.275 25.687 48.868 1.00 76.19 549 TYR A CA 1
ATOM 4105 C C . TYR A 1 549 ? -20.889 25.718 48.222 1.00 76.19 549 TYR A C 1
ATOM 4107 O O . TYR A 1 549 ? -20.380 24.665 47.861 1.00 76.19 549 TYR A O 1
ATOM 4115 N N . ARG A 1 550 ? -20.279 26.903 48.086 1.00 78.38 550 ARG A N 1
ATOM 4116 C CA . ARG A 1 550 ? -18.935 27.088 47.511 1.00 78.38 550 ARG A CA 1
ATOM 4117 C C . ARG A 1 550 ? -17.817 26.877 48.533 1.00 78.38 550 ARG A C 1
ATOM 4119 O O . ARG A 1 550 ? -16.656 26.746 48.151 1.00 78.38 550 ARG A O 1
ATOM 4126 N N . GLU A 1 551 ? -18.146 26.868 49.824 1.00 75.75 551 GLU A N 1
ATOM 4127 C CA . GLU A 1 551 ? -17.194 26.550 50.885 1.00 75.75 551 GLU A CA 1
ATOM 4128 C C . GLU A 1 551 ? -16.550 25.175 50.649 1.00 75.75 551 GLU A C 1
ATOM 4130 O O . GLU A 1 551 ? -17.216 24.223 50.234 1.00 75.75 551 GLU A O 1
ATOM 4135 N N . ALA A 1 552 ? -15.245 25.097 50.935 1.00 68.75 552 ALA A N 1
ATOM 4136 C CA . ALA A 1 552 ? -14.413 23.906 50.754 1.00 68.75 552 ALA A CA 1
ATOM 4137 C C . ALA A 1 552 ? -14.385 23.357 49.314 1.00 68.75 552 ALA A C 1
ATOM 4139 O O . ALA A 1 552 ? -14.317 22.153 49.130 1.00 68.75 552 ALA A O 1
ATOM 4140 N N . ASP A 1 553 ? -14.442 24.228 48.299 1.00 71.19 553 ASP A N 1
ATOM 4141 C CA . ASP A 1 553 ? -14.392 23.828 46.880 1.00 71.19 553 ASP A CA 1
ATOM 4142 C C . ASP A 1 553 ? -15.493 22.813 46.516 1.00 71.19 553 ASP A C 1
ATOM 4144 O O . ASP A 1 553 ? -15.282 21.841 45.799 1.00 71.19 553 ASP A O 1
ATOM 4148 N N . PHE A 1 554 ? -16.690 23.045 47.070 1.00 77.06 554 PHE A N 1
ATOM 4149 C CA . PHE A 1 554 ? -17.855 22.162 46.996 1.00 77.06 554 PHE A CA 1
ATOM 4150 C C . PHE A 1 554 ? -17.740 20.842 47.787 1.00 77.06 554 PHE A C 1
ATOM 4152 O O . PHE A 1 554 ? -18.685 20.059 47.765 1.00 77.06 554 PHE A O 1
ATOM 4159 N N . GLU A 1 555 ? -16.695 20.607 48.585 1.00 73.56 555 GLU A N 1
ATOM 4160 C CA . GLU A 1 555 ? -16.571 19.432 49.470 1.00 73.56 555 GLU A CA 1
ATOM 4161 C C . GLU A 1 555 ? -17.319 19.616 50.807 1.00 73.56 555 GLU A C 1
ATOM 4163 O O . GLU A 1 555 ? -16.735 19.628 51.894 1.00 73.56 555 GLU A O 1
ATOM 4168 N N . ASN A 1 556 ? -18.642 19.795 50.758 1.00 77.69 556 ASN A N 1
ATOM 4169 C CA . ASN A 1 556 ? -19.466 19.942 51.960 1.00 77.69 556 ASN A CA 1
ATOM 4170 C C . ASN A 1 556 ? -20.755 19.090 51.903 1.00 77.69 556 ASN A C 1
ATOM 4172 O O . ASN A 1 556 ? -21.220 18.736 50.817 1.00 77.69 556 ASN A O 1
ATOM 4176 N N . PRO A 1 557 ? -21.386 18.782 53.058 1.00 76.25 557 PRO A N 1
ATOM 4177 C CA . PRO A 1 557 ? -22.576 17.922 53.105 1.00 76.25 557 PRO A CA 1
ATOM 4178 C C . PRO A 1 557 ? -23.786 18.454 52.319 1.00 76.25 557 PRO A C 1
ATOM 4180 O O . PRO A 1 557 ? -24.686 17.688 51.976 1.00 76.25 557 PRO A O 1
ATOM 4183 N N . LEU A 1 558 ? -23.849 19.766 52.055 1.00 73.69 558 LEU A N 1
ATOM 4184 C CA . LEU A 1 558 ? -24.927 20.359 51.260 1.00 73.69 558 LEU A CA 1
ATOM 4185 C C . LEU A 1 558 ? -24.736 20.057 49.767 1.00 73.69 558 LEU A C 1
ATOM 4187 O O . LEU A 1 558 ? -25.720 19.780 49.080 1.00 73.69 558 LEU A O 1
ATOM 4191 N N . THR A 1 559 ? -23.493 20.047 49.277 1.00 78.88 559 THR A N 1
ATOM 4192 C CA . THR A 1 559 ? -23.153 19.604 47.916 1.00 78.88 559 THR A CA 1
ATOM 4193 C C . THR A 1 559 ? -23.500 18.132 47.707 1.00 78.88 559 THR A C 1
ATOM 4195 O O . THR A 1 559 ? -24.154 17.804 46.720 1.00 78.88 559 THR A O 1
ATOM 4198 N N . GLU A 1 560 ? -23.139 17.248 48.645 1.00 78.50 560 GLU A N 1
ATOM 4199 C CA . GLU A 1 560 ? -23.473 15.815 48.560 1.00 78.50 560 GLU A CA 1
ATOM 4200 C C . GLU A 1 560 ? -24.986 15.588 48.464 1.00 78.50 560 GLU A C 1
ATOM 4202 O O . GLU A 1 560 ? -25.455 14.757 47.686 1.00 78.50 560 GLU A O 1
ATOM 4207 N N . LEU A 1 561 ? -25.768 16.369 49.216 1.00 80.44 561 LEU A N 1
ATOM 4208 C CA . LEU A 1 561 ? -27.226 16.308 49.178 1.00 80.44 561 LEU A CA 1
ATOM 4209 C C . LEU A 1 561 ? -27.788 16.768 47.825 1.00 80.44 561 LEU A C 1
ATOM 4211 O O . LEU A 1 561 ? -28.738 16.164 47.324 1.00 80.44 561 LEU A O 1
ATOM 4215 N N . LEU A 1 562 ? -27.201 17.801 47.214 1.00 78.94 562 LEU A N 1
ATOM 4216 C CA . LEU A 1 562 ? -27.577 18.271 45.878 1.00 78.94 562 LEU A CA 1
ATOM 4217 C C . LEU A 1 562 ? -27.213 17.263 44.780 1.00 78.94 562 LEU A C 1
ATOM 4219 O O . LEU A 1 562 ? -28.044 17.003 43.911 1.00 78.94 562 LEU A O 1
ATOM 4223 N N . ILE A 1 563 ? -26.022 16.661 44.842 1.00 81.00 563 ILE A N 1
ATOM 4224 C CA . ILE A 1 563 ? -25.601 15.591 43.924 1.00 81.00 563 ILE A CA 1
ATOM 4225 C C . ILE A 1 563 ? -26.510 14.367 44.086 1.00 81.00 563 ILE A C 1
ATOM 4227 O O . ILE A 1 563 ? -27.005 13.831 43.098 1.00 81.00 563 ILE A O 1
ATOM 4231 N N . GLY A 1 564 ? -26.808 13.955 45.321 1.00 80.75 564 GLY A N 1
ATOM 4232 C CA . GLY A 1 564 ? -27.719 12.843 45.595 1.00 80.75 564 GLY A CA 1
ATOM 4233 C C . GLY A 1 564 ? -29.137 13.096 45.075 1.00 80.75 564 GLY A C 1
ATOM 4234 O O . GLY A 1 564 ? -29.742 12.208 44.476 1.00 80.75 564 GLY A O 1
ATOM 4235 N N . ALA A 1 565 ? -29.655 14.319 45.236 1.00 79.81 565 ALA A N 1
ATOM 4236 C CA . ALA A 1 565 ? -30.943 14.714 44.672 1.00 79.81 565 ALA A CA 1
ATOM 4237 C C . ALA A 1 565 ? -30.917 14.688 43.137 1.00 79.81 565 ALA A C 1
ATOM 4239 O O . ALA A 1 565 ? -31.826 14.127 42.528 1.00 79.81 565 ALA A O 1
ATOM 4240 N N . PHE A 1 566 ? -29.863 15.220 42.515 1.00 80.38 56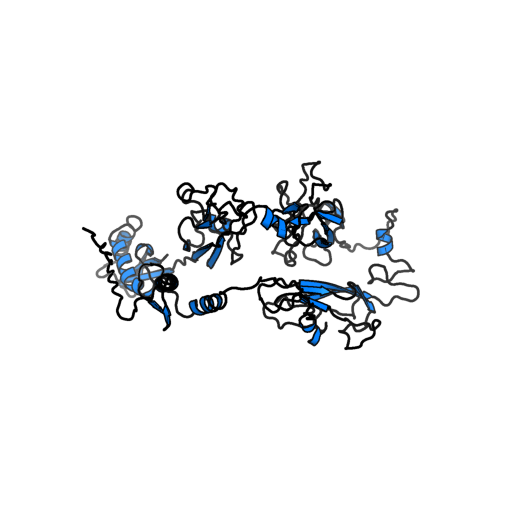6 PHE A N 1
ATOM 4241 C CA . PHE A 1 566 ? -29.670 15.166 41.068 1.00 80.38 566 PHE A CA 1
ATOM 4242 C C . PHE A 1 566 ? -29.669 13.714 40.557 1.00 80.38 566 PHE A C 1
ATOM 4244 O O . PHE A 1 566 ? -30.479 13.355 39.704 1.00 80.38 566 PHE A O 1
ATOM 4251 N N . VAL A 1 567 ? -28.847 12.840 41.143 1.00 81.69 567 VAL A N 1
ATOM 4252 C CA . VAL A 1 567 ? -28.775 11.416 40.777 1.00 81.69 567 VAL A CA 1
ATOM 4253 C C . VAL A 1 567 ? -30.110 10.708 41.007 1.00 81.69 567 VAL A C 1
ATOM 4255 O O . VAL A 1 567 ? -30.511 9.883 40.196 1.00 81.69 567 VAL A O 1
ATOM 4258 N N . SER A 1 568 ? -30.856 11.051 42.060 1.00 79.81 568 SER A N 1
ATOM 4259 C CA . SER A 1 568 ? -32.176 10.449 42.294 1.00 79.81 568 SER A CA 1
ATOM 4260 C C . SER A 1 568 ? -33.205 10.785 41.209 1.00 79.81 568 SER A C 1
ATOM 4262 O O . SER A 1 568 ? -34.112 9.992 40.971 1.00 79.81 568 SER A O 1
ATOM 4264 N N . VAL A 1 569 ? -33.067 11.943 40.554 1.00 77.31 569 VAL A N 1
ATOM 4265 C CA . VAL A 1 569 ? -33.990 12.393 39.504 1.00 77.31 569 VAL A CA 1
ATOM 4266 C C . VAL A 1 569 ? -33.563 11.879 38.126 1.00 77.31 569 VAL A C 1
ATOM 4268 O O . VAL A 1 569 ? -34.429 11.484 37.355 1.00 77.31 569 VAL A O 1
ATOM 4271 N N . TYR A 1 570 ? -32.259 11.842 37.824 1.00 73.25 570 TYR A N 1
ATOM 4272 C CA . TYR A 1 570 ? -31.750 11.548 36.469 1.00 73.25 570 TYR A CA 1
ATOM 4273 C C . TYR A 1 570 ? -30.972 10.232 36.343 1.00 73.25 570 TYR A C 1
ATOM 4275 O O . TYR A 1 570 ? -30.756 9.741 35.236 1.00 73.25 570 TYR A O 1
ATOM 4283 N N . GLY A 1 571 ? -30.563 9.626 37.456 1.00 70.81 571 GLY A N 1
ATOM 4284 C CA . GLY A 1 571 ? -29.726 8.424 37.463 1.00 70.81 571 GLY A CA 1
ATOM 4285 C C . GLY A 1 571 ? -30.429 7.171 36.941 1.00 70.81 571 GLY A C 1
ATOM 4286 O O . GLY A 1 571 ? -29.770 6.303 36.381 1.00 70.81 571 GLY A O 1
ATOM 4287 N N . ALA A 1 572 ? -31.759 7.087 37.064 1.00 62.28 572 ALA A N 1
ATOM 4288 C CA . ALA A 1 572 ? -32.528 5.912 36.644 1.00 62.28 572 ALA A CA 1
ATOM 4289 C C . ALA A 1 572 ? -32.667 5.768 35.117 1.00 62.28 572 ALA A C 1
ATOM 4291 O O . ALA A 1 572 ? -32.845 4.653 34.636 1.00 62.28 572 ALA A O 1
ATOM 4292 N N . GLU A 1 573 ? -32.596 6.870 34.364 1.00 58.28 573 GLU A N 1
ATOM 4293 C CA . GLU A 1 573 ? -32.774 6.866 32.902 1.00 58.28 573 GLU A CA 1
ATOM 4294 C C . GLU A 1 573 ? -31.447 6.983 32.133 1.00 58.28 573 GLU A C 1
ATOM 4296 O O . GLU A 1 573 ? -31.385 6.569 30.979 1.00 58.28 573 GLU A O 1
ATOM 4301 N N . GLY A 1 574 ? -30.383 7.510 32.756 1.00 56.25 574 GLY A N 1
ATOM 4302 C CA . GLY A 1 574 ? -29.108 7.800 32.083 1.00 56.25 574 GLY A CA 1
ATOM 4303 C C . GLY A 1 574 ? -27.870 7.083 32.629 1.00 56.25 574 GLY A C 1
ATOM 4304 O O . GLY A 1 574 ? -26.770 7.470 32.259 1.00 56.25 574 GLY A O 1
ATOM 4305 N N . ASN A 1 575 ? -28.008 6.104 33.536 1.00 69.06 575 ASN A N 1
ATOM 4306 C CA . ASN A 1 575 ? -26.876 5.473 34.245 1.00 69.06 575 ASN A CA 1
ATOM 4307 C C . ASN A 1 575 ? -25.951 6.473 34.983 1.00 69.06 575 ASN A C 1
ATOM 4309 O O . ASN A 1 575 ? -24.787 6.179 35.243 1.00 69.06 575 ASN A O 1
ATOM 4313 N N . ILE A 1 576 ? -26.458 7.653 35.359 1.00 70.56 576 ILE A N 1
ATOM 4314 C CA . ILE A 1 576 ? -25.661 8.682 36.039 1.00 70.56 576 ILE A CA 1
ATOM 4315 C C . ILE A 1 576 ? -25.515 8.323 37.520 1.00 70.56 576 ILE A C 1
ATOM 4317 O O . ILE A 1 576 ? -26.510 8.180 38.233 1.00 70.56 576 ILE A O 1
ATOM 4321 N N . THR A 1 577 ? -24.277 8.229 38.006 1.00 77.88 577 THR A N 1
ATOM 4322 C CA . THR A 1 577 ? -23.965 7.948 39.417 1.00 77.88 577 THR A CA 1
ATOM 4323 C C . THR A 1 577 ? -23.341 9.164 40.106 1.00 77.88 577 THR A C 1
ATOM 4325 O O . THR A 1 577 ? -22.831 10.064 39.447 1.00 77.88 577 THR A O 1
ATOM 4328 N N . ALA A 1 578 ? -23.373 9.222 41.444 1.00 73.62 578 ALA A N 1
ATOM 4329 C CA . ALA A 1 578 ? -22.825 10.361 42.198 1.00 73.62 578 ALA A CA 1
ATOM 4330 C C . ALA A 1 578 ? -21.357 10.714 41.858 1.00 73.62 578 ALA A C 1
ATOM 4332 O O . ALA A 1 578 ? -21.070 11.903 41.759 1.00 73.62 578 ALA A O 1
ATOM 4333 N N . PRO A 1 579 ? -20.447 9.748 41.607 1.00 77.12 579 PRO A N 1
ATOM 4334 C CA . PRO A 1 579 ? -19.080 10.045 41.167 1.00 77.12 579 PRO A CA 1
ATOM 4335 C C . PRO A 1 579 ? -18.977 10.768 39.815 1.00 77.12 579 PRO A C 1
ATOM 4337 O O . PRO A 1 579 ? -17.959 11.397 39.547 1.00 77.12 579 PRO A O 1
ATOM 4340 N N . MET A 1 580 ? -20.009 10.685 38.971 1.00 69.00 580 MET A N 1
ATOM 4341 C CA . MET A 1 580 ? -20.035 11.290 37.634 1.00 69.00 580 MET A CA 1
ATOM 4342 C C . MET A 1 580 ? -20.508 12.748 37.657 1.00 69.00 580 MET A C 1
ATOM 4344 O O . MET A 1 580 ? -20.512 13.405 36.624 1.00 69.00 580 MET A O 1
ATOM 4348 N N . VAL A 1 581 ? -20.936 13.272 38.810 1.00 76.38 581 VAL A N 1
ATOM 4349 C CA . VAL A 1 581 ? -21.584 14.584 38.912 1.00 76.38 581 VAL A CA 1
ATOM 4350 C C . VAL A 1 581 ? -20.787 15.495 39.836 1.00 76.38 581 VAL A C 1
ATOM 4352 O O . VAL A 1 581 ? -20.560 15.169 40.999 1.00 76.38 581 VAL A O 1
ATOM 4355 N N . SER A 1 582 ? -20.423 16.679 39.352 1.00 81.12 582 SER A N 1
ATOM 4356 C CA . SER A 1 582 ? -19.812 17.737 40.162 1.00 81.12 582 SER A CA 1
ATOM 4357 C C . SER A 1 582 ? -20.589 19.047 40.039 1.00 81.12 582 SER A C 1
ATOM 4359 O O . SER A 1 582 ? -21.312 19.277 39.070 1.00 81.12 582 SER A O 1
ATOM 4361 N N . ILE A 1 583 ? -20.478 19.922 41.041 1.00 81.12 583 ILE A N 1
ATOM 4362 C CA . ILE A 1 583 ? -21.050 21.271 40.971 1.00 81.12 583 ILE A CA 1
ATOM 4363 C C . ILE A 1 583 ? -19.970 22.214 40.446 1.00 81.12 583 ILE A C 1
ATOM 4365 O O . ILE A 1 583 ? -18.939 22.400 41.081 1.00 81.12 583 ILE A O 1
ATOM 4369 N N . ARG A 1 584 ? -20.218 22.835 39.291 1.00 83.00 584 ARG A N 1
ATOM 4370 C CA . ARG A 1 584 ? -19.299 23.802 38.670 1.00 83.00 584 ARG A CA 1
ATOM 4371 C C . ARG A 1 584 ? -19.499 25.206 39.215 1.00 83.00 584 ARG A C 1
ATOM 4373 O O . ARG A 1 584 ? -18.546 25.959 39.398 1.00 83.00 584 ARG A O 1
ATOM 4380 N N . ALA A 1 585 ? -20.756 25.590 39.412 1.00 83.50 585 ALA A N 1
ATOM 4381 C CA . ALA A 1 585 ? -21.096 26.920 39.877 1.00 83.50 585 ALA A CA 1
ATOM 4382 C C . ALA A 1 585 ? -22.422 26.927 40.629 1.00 83.50 585 ALA A C 1
ATOM 4384 O O . ALA A 1 585 ? -23.386 26.269 40.253 1.00 83.50 585 ALA A O 1
ATOM 4385 N N . VAL A 1 586 ? -22.492 27.771 41.653 1.00 84.19 586 VAL A N 1
ATOM 4386 C CA . VAL A 1 586 ? -23.750 28.178 42.284 1.00 84.19 586 VAL A CA 1
ATOM 4387 C C . VAL A 1 586 ? -23.835 29.683 42.134 1.00 84.19 586 VAL A C 1
ATOM 4389 O O . VAL A 1 586 ? -22.918 30.376 42.558 1.00 84.19 586 VAL A O 1
ATOM 4392 N N . THR A 1 587 ? -24.882 30.222 41.520 1.00 87.44 587 THR A N 1
ATOM 4393 C CA . THR A 1 587 ? -25.103 31.674 41.402 1.00 87.44 587 THR A CA 1
ATOM 4394 C C . THR A 1 587 ? -26.486 32.052 41.917 1.00 87.44 587 THR A C 1
ATOM 4396 O O . THR A 1 587 ? -27.328 31.190 42.129 1.00 87.44 587 THR A O 1
ATOM 4399 N N . VAL A 1 588 ? -26.728 33.337 42.179 1.00 87.75 588 VAL A N 1
ATOM 4400 C CA . VAL A 1 588 ? -28.038 33.819 42.640 1.00 87.75 588 VAL A CA 1
ATOM 4401 C C . VAL A 1 588 ? -28.729 34.537 41.493 1.00 87.75 588 VAL A C 1
ATOM 4403 O O . VAL A 1 588 ? -28.151 35.442 40.892 1.00 87.75 588 VAL A O 1
ATOM 4406 N N . ALA A 1 589 ? -29.984 34.188 41.232 1.00 86.81 589 ALA A N 1
ATOM 4407 C CA . ALA A 1 589 ? -30.850 34.898 40.304 1.00 86.81 589 ALA A CA 1
ATOM 4408 C C . ALA A 1 589 ? -32.082 35.455 41.022 1.00 86.81 589 ALA A C 1
ATOM 4410 O O . ALA A 1 589 ? -32.544 34.904 42.021 1.00 86.81 589 ALA A O 1
ATOM 4411 N N . ARG A 1 590 ? -32.627 36.558 40.502 1.00 86.00 590 ARG A N 1
ATOM 4412 C CA . ARG A 1 590 ? -33.907 37.113 40.948 1.00 86.00 590 ARG A CA 1
ATOM 4413 C C . ARG A 1 590 ? -34.914 37.008 39.812 1.00 86.00 590 ARG A C 1
ATOM 4415 O O . ARG A 1 590 ? -34.678 37.577 38.749 1.00 86.00 590 ARG A O 1
ATOM 4422 N N . VAL A 1 591 ? -36.021 36.312 40.049 1.00 83.75 591 VAL A N 1
ATOM 4423 C CA . VAL A 1 591 ? -37.095 36.103 39.067 1.00 83.75 591 VAL A CA 1
ATOM 4424 C C . VAL A 1 591 ? -38.418 36.442 39.747 1.00 83.75 591 VAL A C 1
ATOM 4426 O O . VAL A 1 591 ? -38.704 35.934 40.826 1.00 83.75 591 VAL A O 1
ATOM 4429 N N . ASP A 1 592 ? -39.176 37.376 39.169 1.00 84.75 592 ASP A N 1
ATOM 4430 C CA . ASP A 1 592 ? -40.496 37.816 39.656 1.00 84.75 592 ASP A CA 1
ATOM 4431 C C . ASP A 1 592 ? -40.567 38.206 41.145 1.00 84.75 592 ASP A C 1
ATOM 4433 O O . ASP A 1 592 ? -41.582 38.048 41.818 1.00 84.75 592 ASP A O 1
ATOM 4437 N N . GLY A 1 593 ? -39.478 38.777 41.665 1.00 82.12 593 GLY A N 1
ATOM 4438 C CA . GLY A 1 593 ? -39.390 39.249 43.048 1.00 82.12 593 GLY A CA 1
ATOM 4439 C C . GLY A 1 593 ? -38.853 38.215 44.037 1.00 82.12 593 GLY A C 1
ATOM 4440 O O . GLY A 1 593 ? -38.403 38.632 45.104 1.00 82.12 593 GLY A O 1
ATOM 4441 N N . ASP A 1 594 ? -38.792 36.942 43.647 1.00 84.94 594 ASP A N 1
ATOM 4442 C CA . ASP A 1 594 ? -38.217 35.840 44.415 1.00 84.94 594 ASP A CA 1
ATOM 4443 C C . ASP A 1 594 ? -36.731 35.618 44.074 1.00 84.94 594 ASP A C 1
ATOM 4445 O O . ASP A 1 594 ? -36.261 35.970 42.987 1.00 84.94 594 ASP A O 1
ATOM 4449 N N . PHE A 1 595 ? -35.983 35.028 45.010 1.00 82.44 595 PHE A N 1
ATOM 4450 C CA . PHE A 1 595 ? -34.574 34.666 44.829 1.00 82.44 595 PHE A CA 1
ATOM 4451 C C . PHE A 1 595 ? -34.421 33.166 44.562 1.00 82.44 595 PHE A C 1
ATOM 4453 O O . PHE A 1 595 ? -35.081 32.344 45.197 1.00 82.44 595 PHE A O 1
ATOM 4460 N N . PHE A 1 596 ? -33.522 32.823 43.644 1.00 84.56 596 PHE A N 1
ATOM 4461 C CA . PHE A 1 596 ? -33.207 31.457 43.242 1.00 84.56 596 PHE A CA 1
ATOM 4462 C C . PHE A 1 596 ? -31.698 31.219 43.317 1.00 84.56 596 PHE A C 1
ATOM 4464 O O . PHE A 1 596 ? -30.922 32.102 42.943 1.00 84.56 596 PHE A O 1
ATOM 4471 N N . LEU A 1 597 ? -31.282 30.030 43.754 1.00 84.12 597 LEU A N 1
ATOM 4472 C CA . LEU A 1 597 ? -29.931 29.531 43.505 1.00 84.12 597 LEU A CA 1
ATOM 4473 C C . LEU A 1 597 ? -29.921 28.817 42.160 1.00 84.12 597 LEU A C 1
ATOM 4475 O O . LEU A 1 597 ? -30.656 27.853 41.980 1.00 84.12 597 LEU A O 1
ATOM 4479 N N . LYS A 1 598 ? -29.084 29.288 41.243 1.00 85.25 598 LYS A N 1
ATOM 4480 C CA . LYS A 1 598 ? -28.752 28.612 39.997 1.00 85.25 598 LYS A CA 1
ATOM 4481 C C . LYS A 1 598 ? -27.576 27.685 40.239 1.00 85.25 598 LYS A C 1
ATOM 4483 O O . LYS A 1 598 ? -26.460 28.176 40.403 1.00 85.25 598 LYS A O 1
ATOM 4488 N N . VAL A 1 599 ? -27.820 26.385 40.283 1.00 83.38 599 VAL A N 1
ATOM 4489 C CA . VAL A 1 599 ? -26.773 25.375 40.481 1.00 83.38 599 VAL A CA 1
ATOM 4490 C C . VAL A 1 599 ? -26.465 24.730 39.139 1.00 83.38 599 VAL A C 1
ATOM 4492 O O . VAL A 1 599 ? -27.340 24.091 38.562 1.00 83.38 599 VAL A O 1
ATOM 4495 N N . ALA A 1 600 ? -25.248 24.933 38.643 1.00 81.31 600 ALA A N 1
ATOM 4496 C CA . ALA A 1 600 ? -24.724 24.302 37.442 1.00 81.31 600 ALA A CA 1
ATOM 4497 C C . ALA A 1 600 ? -23.993 23.015 37.832 1.00 81.31 600 ALA A C 1
ATOM 4499 O O . ALA A 1 600 ? -22.947 23.065 38.488 1.00 81.31 600 ALA A O 1
ATOM 4500 N N . PHE A 1 601 ? -24.558 21.881 37.433 1.00 81.00 601 PHE A N 1
ATOM 4501 C CA . PHE A 1 601 ? -23.925 20.573 37.543 1.00 81.00 601 PHE A CA 1
ATOM 4502 C C . PHE A 1 601 ? -23.185 20.262 36.249 1.00 81.00 601 PHE A C 1
ATOM 4504 O O . PHE A 1 601 ? -23.696 20.558 35.171 1.00 81.00 601 PHE A O 1
ATOM 4511 N N . VAL A 1 602 ? -22.013 19.653 36.368 1.00 78.00 602 VAL A N 1
ATOM 4512 C CA . VAL A 1 602 ? -21.305 19.011 35.264 1.00 78.00 602 VAL A CA 1
ATOM 4513 C C . VAL A 1 602 ? -21.434 17.516 35.474 1.00 78.00 602 VAL A C 1
ATOM 4515 O O . VAL A 1 602 ? -21.054 17.002 36.528 1.00 78.00 602 VAL A O 1
ATOM 4518 N N . VAL A 1 603 ? -22.009 16.841 34.485 1.00 74.88 603 VAL A N 1
ATOM 4519 C CA . VAL A 1 603 ? -21.996 15.382 34.400 1.00 74.88 603 VAL A CA 1
ATOM 4520 C C . VAL A 1 603 ? -20.862 14.996 33.460 1.00 74.88 603 VAL A C 1
ATOM 4522 O O . VAL A 1 603 ? -20.798 15.542 32.357 1.00 74.88 603 VAL A O 1
ATOM 4525 N N . LYS A 1 604 ? -19.964 14.134 33.933 1.00 66.75 604 LYS A N 1
ATOM 4526 C CA . LYS A 1 604 ? -18.842 13.580 33.173 1.00 66.75 604 LYS A CA 1
ATOM 4527 C C . LYS A 1 604 ? -19.169 12.205 32.623 1.00 66.75 604 LYS A C 1
ATOM 4529 O O . LYS A 1 604 ? -19.826 11.435 33.364 1.00 66.75 604 LYS A O 1
#

Sequence (604 aa):
MGMVSDEKRRLVYVNCPPGEIICPLIDGRAGPATCSITAFGQTNCGENADVLANLQDVGLSADGGSEFLEEQQQDRQPESANVVAEATLSCGFDTVSVPLNEPYTACSEGADKTDLCDRGCTATYGPTGPFKNETLVVDNLVEACPSTVENAAKRYFSTDGIKHCPINTRFVGQYVIVYCVQPVEDDTSTRVCVDRLVKVTPNCEVGESVCSNGIECSVDGQCLDDLSTSVNVFGEETTGDGGTVFEPPVLSLVGPEFVRLPRGTVYRKCDPEDTNDVPRDGNFCDQGATATDHDFDNSIVDIDSKVYVCPPQNCHQKGSGCQGHEYISNGKGRPGEKLKCAVVNEMAEVGTEIRVRFFALDNTNPADLDLSAQVFRTITIVDPCGSGQEFCDDDRTCSDIACDRRAEFLGSDAEDRAPVVQLVGDTVIRVAYKEPLQMNLGFCDSMEPEAAGENCGAVAVAEVDGEIVIPTDRVILSPSCLPEDAQVGDCLPGVYAMRYTAYDAQGRTSNTVIRVLIVEEQGEVEIVYDLKLQGIADIVAAQAEAEKYREADFENPLTELLIGAFVSVYGAEGNITAPMVSIRAVTVARVDGDFFLKVAFVVK

Radius of gyration: 35.17 Å; chains: 1; bounding box: 71×105×98 Å